Protein 7O7T (pdb70)

Radius of gyration: 27.59 Å; Cα contacts (8 Å, |Δi|>4): 2410; chains: 1; bounding box: 68×56×73 Å

Solvent-accessible surface area: 25695 Å² total; per-residue (Å²): 180,22,108,6,68,64,44,74,77,1,84,108,33,18,89,96,30,53,59,45,22,55,5,18,0,16,60,36,92,13,86,86,12,108,2,65,0,116,14,107,4,93,107,104,26,43,0,22,0,75,1,88,61,60,29,55,0,46,0,26,19,112,0,10,1,21,0,5,20,47,57,0,30,0,24,2,0,0,0,68,69,14,20,12,58,82,44,22,0,2,7,0,47,34,42,105,144,68,19,0,31,79,1,83,1,13,28,2,0,0,12,22,0,9,28,122,88,14,50,91,70,9,23,0,1,0,0,2,0,68,87,2,82,1,0,58,4,2,8,22,43,8,62,0,25,8,4,8,0,0,0,49,3,47,37,122,45,1,31,118,0,88,0,65,0,13,55,0,6,2,4,58,6,42,15,5,4,7,54,23,1,13,3,0,38,0,0,28,21,155,58,8,78,68,79,0,37,1,31,0,33,54,0,19,0,1,59,3,23,3,9,12,9,2,0,0,0,37,0,2,18,0,25,0,34,44,0,0,1,52,25,4,21,0,0,0,0,0,25,11,4,35,108,2,57,0,52,17,0,10,2,21,2,51,97,92,74,23,0,1,0,0,3,0,0,1,59,17,1,52,0,13,44,0,1,0,38,0,2,31,2,38,48,16,27,0,0,0,0,3,1,0,0,15,73,156,20,66,98,83,71,16,38,21,0,59,84,4,19,0,17,41,0,0,3,0,19,6,17,45,2,4,0,0,3,20,36,69,105,71,12,60,23,26,2,43,107,9,56,0,46,9,0,0,5,0,5,107,68,34,78,126,4,12,49,61,94,52,92,13,98,24,8,80,19,92,44,1,41,5,0,81,78,7,58,31,89,22,107,98,21,42,50,87,15,85,57,34,26,83,82,26,145,98,51,14,70,7,6,57,88,76,25,15,101,119,23,56,25,41,103,0,58,47,35,2,46,54,142,92,3,6,4,125,53,43,82,62,117,116,79,92,74,68,56,98,75,41,58,92,54,116,2,136,40,30,78,26,22,0,20,71,15,6,81,115,9,130,24,0,7,10,0,17,3,74,65,45,21,86,4,44,0,49,129,75,0,69,0,104,36,22,0,1,0,32,2,126,104,49,65,49,0,14,0,60,0,83,61,44,26,1,0,10,0,29,63,22,2,7,0,32,1,73,6,0,86,0,11,3,79,74,9,23,100,130,137,27,1,0,0,0,1,5,20,54,168,28,0,9,51,13,0,45,2,27,0,26,58,1,41,0,14,64,0,68,60,37,20,108,1,28,0,0,46,0,28,36,13,6,2,0,40,31,0,66,1,44,84,5,75,0,33,50,1,19,0,1,1,1,46,16,52,65,79,74,70,50,111,2,6,10,6,2,1,55,0,46,1,22,21,2,60,1,46,66,1,104,47,32,0,0,39,4,71,10,11,44,138,44,52,7,6,6,2,1,39,4,36,0,39,94,5,52,0,44,54,0,4,80,60,159,33,16,0,0,50,3,23,7,9,34,101,6,52,1,33,55,4,26,0,42,80,9,11,8,0,42,11,81,29,30,92,60,56,20,108,19,59,0,28,88,4,62,0,93,97,16,100,68,23,81,46,82,46,98,80,54,64,65,58,107,46,70,102,98

CATH classification: 2.160.20.10

Sequence (716 aa):
MGLVENIKQFNDAVSSVKPGDEIVLANGSWNDVELVLKGKGLPDKPITLKAQTPGKVIITGQSNLAFSGEYIVISGLVFKDGATPTGEVISFRTSNEDVANHSRVTNTVIDNFSTDLRQMSDLWVAMYGKHNRLDHNSLVNKRNRGVTVAVRMNSEASRKNHHIIEYNYFGPRQILGANGGETLRIGTSHFSREYSNTTAQYNYFDRTNGEHEIISNKSSGNSLIKNVFFETQGTLTMRHGHFTKVEGNYFLGNRKPNTGGIRIINESQTVSNNYMYGLTGKRLRGALVIMNGVPNSPPNRYDPVIDSAMNNNIVIDSDHIELGAGADAERSAAPSTSEFKGNIILGKSNLEPFTLYDDMSGINFEGNYLNDEASTPIKTGFASTPYSVTTNQYGLKSPDKALLDEIGFGEVKLPVTKEEVGADFYPKNEALVAFQSGKTIHVKAGTDTLTSALATSQGGDVLVLENGADYLLTKFAEVHHPVTIMAKAGKKPVIRSQKPNFINIENGGALEVENLWFDGAESPDYKGNTIIGTSGYSMNINYNLSVRNVKVTDLDVNGYFYFFKANAGTFADSIEIIDSEFSNITGAILQLNREVDDLGVYSVENLVISGNTFTNVKEEVVTVYRGGTDESTFGPMVSVTNNTLTNVGKGSGASMYFHGVQKLNISETKWDNSAPLELFLTNGGPITVIDNVEMKNTDKIRANNDEYESSNVTYD

Secondary structure (DSSP, 8-state):
-EEE-SHHHHHHHHHS--TT-EEEEPSEEEES-EEEEEEE--SSS-EEEEESSTTSEEEEES-EEEEEEESEEEES-EEEEE--SSSEEEESBSSSS-BEES-EEES-EEE----SSTT-B-EEEEE-SSS-EEES-EEE---SBS-SEEE--SSGGGSS---EEES-EE--B---SSS---SEEES-GGGTTSB---EEES-EEESB-SSSEEEEEESBS-EEES-EEES-SEEEEEEE-S--EEES-EEE-TT-TTEEEEEE-SBS-EEES-EEES----GGGSSEEEE-B-TT--TTS-PPPBS-EEES-EEES---EEEEET-SSSS-B--BSEEEES-EEE-SS-SS-EEE-S--TTEEEESEEEETT---S-SSSEEEE----EE-TTS-EE--HHHHHHHT------SS-GGGSS-TTS------PPTT-S-EEEE-SEESHHHHHHHT--TT-EEEEPTT-EEEESS-EEE-SEEEEE--SSSPPEEEESSSEEEEE-TT-EEEEES-EEE-TT--S-TT-EEEE--SS--SS-EEEEEES-EEEEE-SSS--EEEEEPTT--EEEEEEES-EEEEESS-SEEE----SSTT--SEEEEEEES-EEEEESS-SEEEE--SS-SSS---EEEEEEEEEEEES-----SEEEES-SEEEEEEEEEES-PPEEEEPPSS--EEEEEEEEEET-PPPB-S-S-SEEEEEE--

Foldseek 3Di:
DAEDAAQVSQCVVQVDDEFADEYEYEFDEHEQEEAEHEDEYDPVGAYEYEYPAQVRYEYAAQYAHEYFYERYEYEREEHEHYAHPDQERYEQADDPPTGYANYEYALYEYEANEDQFQADEGEHYEHFAAAYEYFQAEYYDHLHFAEPYEQEDPDPRGAPRQYEYAQAEAEAADARLFPGQAHYEYYDLVAQATHHQYEYEHYEAYNSAHWQANYAYRHENYEDAQYEAALYAHEPEPQGYEHYEAENYEYHNVLHPNFAYYADFAEQYEHALYEYENGEHEQNRHNAHYAQFAVVDDSNGTHAYENYEHAHYEHEQGAAHEAHRPPDPGSPHGHACYEYALYEHAHDVHQARYDYPDDPPRYHAAHYEYEPSHDYPPPDNYDYDHRDWDQDDQRDTDDDPVSCVVRVSPDPHRSHDPCRHHNVPDDPDDPAADAQPDEEAEFEADECSLLVVQVPDDANYEYEYDAQGEHEYADENEFQAEYEYEYPPDHAYEYEYQELERYEYEAHGEYHYERHEYEYPNYDQDAQREHYEYDQDAHSHAYEYHYYAYEYEDQPSDAAYEHYAYEANYAHAEYEHYQYEYEAHRHEHYHFYYDDDPLQRWHYAEYEYYNYEAENYQAANDEGEGDDQPPSIAFRAYAAAQYEYYAAHNVVGANYEYYRHQHYHHENYEYALYEAAEYEDHPDQRAYEYEHYEDENYDDYHYDDPNYHYYNYHYD

Nearest PDB structures (foldseek):
  7o7t-assembly1_A  TM=1.001E+00  e=0.000E+00  Paraglaciecola sp. T6c
  7o77-assembly1_A  TM=9.952E-01  e=0.000E+00  Paraglaciecola sp. T6c
  8bwk-assembly2_B  TM=9.615E-01  e=1.662E-65  uncultured bacterium
  8bwk-assembly3_C  TM=9.682E-01  e=1.041E-63  uncultured bacterium
  7dmk-assembly1_A  TM=9.064E-01  e=3.421E-52  Bacteroides clarus

B-factor: mean 54.65, std 10.64, range [30.0, 95.13]

Structure (mmCIF, N/CA/C/O backbone):
data_7O7T
#
_entry.id   7O7T
#
_cell.length_a   78.232
_cell.length_b   78.232
_cell.length_c   266.799
_cell.angle_alpha   90.000
_cell.angle_beta   90.000
_cell.angle_gamma   120.000
#
_symmetry.space_group_name_H-M   'P 31 2 1'
#
loop_
_entity.id
_entity.type
_entity.pdbx_description
1 polymer 'Poly(Beta-D-mannuronate) lyase'
2 non-polymer '4-deoxy-L-erythro-hex-5-ulosuronic acid'
3 non-polymer GLYCEROL
4 non-polymer 1,2-ETHANEDIOL
5 water water
#
loop_
_atom_site.group_PDB
_atom_site.id
_atom_site.type_symbol
_atom_site.label_atom_id
_atom_site.label_alt_id
_atom_site.label_comp_id
_atom_site.label_asym_id
_atom_site.label_entity_id
_atom_site.label_seq_id
_atom_site.pdbx_PDB_ins_code
_atom_site.Cartn_x
_atom_site.Cartn_y
_atom_site.Cartn_z
_atom_site.occupancy
_atom_site.B_iso_or_equiv
_atom_site.auth_seq_id
_atom_site.auth_comp_id
_atom_site.auth_asym_id
_atom_site.auth_atom_id
_atom_site.pdbx_PDB_model_num
ATOM 1 N N . MET A 1 1 ? -16.561 -47.741 32.424 1.00 75.47 37 MET A N 1
ATOM 2 C CA . MET A 1 1 ? -17.890 -47.841 33.012 1.00 76.97 37 MET A CA 1
ATOM 3 C C . MET A 1 1 ? -18.991 -47.587 31.989 1.00 80.61 37 MET A C 1
ATOM 4 O O . MET A 1 1 ? -19.974 -48.326 31.947 1.00 85.08 37 MET A O 1
ATOM 9 N N . GLY A 1 2 ? -18.838 -46.551 31.165 1.00 76.38 38 GLY A N 1
ATOM 10 C CA . GLY A 1 2 ? -19.866 -46.172 30.199 1.00 70.99 38 GLY A CA 1
ATOM 11 C C . GLY A 1 2 ? -19.222 -45.953 28.837 1.00 74.82 38 GLY A C 1
ATOM 12 O O . GLY A 1 2 ? -18.532 -44.949 28.621 1.00 72.71 38 GLY A O 1
ATOM 13 N N . LEU A 1 3 ? -19.452 -46.888 27.920 1.00 73.73 39 LEU A N 1
ATOM 14 C CA . LEU A 1 3 ? -18.957 -46.784 26.555 1.00 72.01 39 LEU A CA 1
ATOM 15 C C . LEU A 1 3 ? -19.990 -46.066 25.695 1.00 75.65 39 LEU A C 1
ATOM 16 O O . LEU A 1 3 ? -21.184 -46.372 25.769 1.00 76.97 39 LEU A O 1
ATOM 21 N N . VAL A 1 4 ? -19.532 -45.104 24.892 1.00 72.24 40 VAL A N 1
ATOM 22 C CA . VAL A 1 4 ? -20.421 -44.272 24.088 1.00 72.54 40 VAL A CA 1
ATOM 23 C C . VAL A 1 4 ? -19.909 -44.220 22.652 1.00 69.63 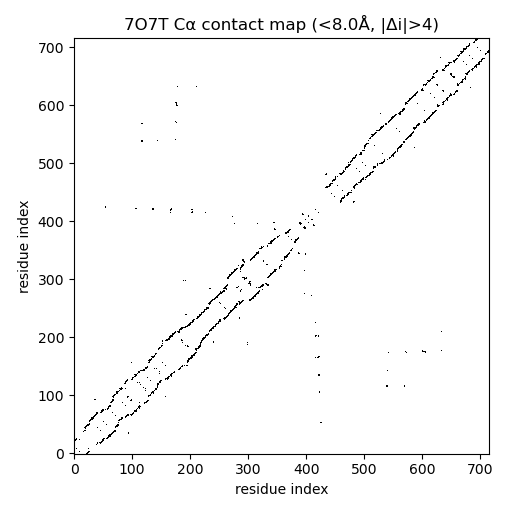40 VAL A C 1
ATOM 24 O O . VAL A 1 4 ? -18.701 -44.282 22.397 1.00 69.31 40 VAL A O 1
ATOM 28 N N . GLU A 1 5 ? -20.862 -44.163 21.740 1.00 71.86 41 GLU A N 1
ATOM 29 C CA . GLU A 1 5 ? -20.593 -44.187 20.331 1.00 68.03 41 GLU A CA 1
ATOM 30 C C . GLU A 1 5 ? -21.229 -43.079 19.559 1.00 65.66 41 GLU A C 1
ATOM 31 O O . GLU A 1 5 ? -21.137 -43.059 18.374 1.00 72.23 41 GLU A O 1
ATOM 33 N N . ASN A 1 6 ? -21.922 -42.193 20.228 1.00 69.39 42 ASN A N 1
ATOM 34 C CA . ASN A 1 6 ? -22.463 -41.035 19.577 1.00 71.28 42 ASN A CA 1
ATOM 35 C C . ASN A 1 6 ? -22.576 -39.880 20.550 1.00 69.18 42 ASN A C 1
ATOM 36 O O . ASN A 1 6 ? -22.535 -40.083 21.730 1.00 68.43 42 ASN A O 1
ATOM 41 N N . ILE A 1 7 ? -22.725 -38.679 20.040 1.00 67.01 43 ILE A N 1
ATOM 42 C CA . ILE A 1 7 ? -22.812 -37.537 20.902 1.00 65.79 43 ILE A CA 1
ATOM 43 C C . ILE A 1 7 ? -23.951 -37.651 21.864 1.00 69.30 43 ILE A C 1
ATOM 44 O O . ILE A 1 7 ? -23.792 -37.302 23.010 1.00 66.97 43 ILE A O 1
ATOM 46 N N . LYS A 1 8 ? -25.085 -38.152 21.404 1.00 70.54 44 LYS A N 1
ATOM 47 C CA . LYS A 1 8 ? -26.227 -38.286 22.306 1.00 70.00 44 LYS A CA 1
ATOM 48 C C . LYS A 1 8 ? -25.875 -39.133 23.525 1.00 65.06 44 LYS A C 1
ATOM 49 O O . LYS A 1 8 ? -26.177 -38.761 24.663 1.00 68.11 44 LYS A O 1
ATOM 51 N N . GLN A 1 9 ? -25.221 -40.273 23.305 1.00 66.47 45 GLN A N 1
ATOM 52 C CA . GLN A 1 9 ? -24.853 -41.137 24.420 1.00 66.02 45 GLN A CA 1
ATOM 53 C C . GLN A 1 9 ? -23.843 -40.454 25.329 1.00 69.49 45 GLN A C 1
ATOM 54 O O . GLN A 1 9 ? -23.935 -40.550 26.563 1.00 68.88 45 GLN A O 1
ATOM 60 N N . PHE A 1 10 ? -22.864 -39.764 24.735 1.00 69.06 46 PHE A N 1
ATOM 61 C CA . PHE A 1 10 ? -21.886 -39.033 25.529 1.00 65.57 46 PHE A CA 1
ATOM 62 C C . PHE A 1 10 ? -22.570 -38.073 26.491 1.00 62.74 46 PHE A C 1
ATOM 63 O O . PHE A 1 10 ? -22.297 -38.082 27.697 1.00 65.91 46 PHE A O 1
ATOM 71 N N . ASN A 1 11 ? -23.476 -37.238 25.977 1.00 62.66 47 ASN A N 1
ATOM 72 C CA . ASN A 1 11 ? -24.098 -36.236 26.836 1.00 63.95 47 ASN A CA 1
ATOM 73 C C . ASN A 1 11 ? -24.939 -36.871 27.938 1.00 67.75 47 ASN A C 1
ATOM 74 O O . ASN A 1 11 ? -25.031 -36.314 29.038 1.00 69.19 47 ASN A O 1
ATOM 79 N N . ASP A 1 12 ? -25.537 -38.037 27.680 1.00 70.23 48 ASP A N 1
ATOM 80 C CA . ASP A 1 12 ? -26.281 -38.730 28.733 1.00 71.75 48 ASP A CA 1
ATOM 81 C C . ASP A 1 12 ? -25.348 -39.209 29.843 1.00 68.72 48 ASP A C 1
ATOM 82 O O . ASP A 1 12 ? -25.612 -38.985 31.028 1.00 69.04 48 ASP A O 1
ATOM 87 N N . ALA A 1 13 ? -24.241 -39.858 29.479 1.00 69.58 49 ALA A N 1
ATOM 88 C CA . ALA A 1 13 ? -23.354 -40.421 30.492 1.00 65.54 49 ALA A CA 1
ATOM 89 C C . ALA A 1 13 ? -22.713 -39.343 31.362 1.00 68.42 49 ALA A C 1
ATOM 90 O O . ALA A 1 13 ? -22.478 -39.575 32.555 1.00 66.65 49 ALA A O 1
ATOM 92 N N . VAL A 1 14 ? -22.422 -38.165 30.797 1.00 67.62 50 VAL A N 1
ATOM 93 C CA . VAL A 1 14 ? -21.775 -37.107 31.576 1.00 69.48 50 VAL A CA 1
ATOM 94 C C . VAL A 1 14 ? -22.780 -36.218 32.296 1.00 68.19 50 VAL A C 1
ATOM 95 O O . VAL A 1 14 ? -22.370 -35.345 33.079 1.00 63.67 50 VAL A O 1
ATOM 99 N N . SER A 1 15 ? -24.081 -36.412 32.063 1.00 67.37 51 SER A N 1
ATOM 100 C CA . SER A 1 15 ? -25.088 -35.625 32.770 1.00 69.13 51 SER A CA 1
ATOM 101 C C . SER A 1 15 ? -24.969 -35.803 34.278 1.00 68.53 51 SER A C 1
ATOM 102 O O . SER A 1 15 ? -25.215 -34.865 35.045 1.00 68.51 51 SER A O 1
ATOM 105 N N . SER A 1 16 ? -24.612 -37.003 34.725 1.00 68.02 52 SER A N 1
ATOM 106 C CA . SER A 1 16 ? -24.327 -37.233 36.133 1.00 69.45 52 SER A CA 1
ATOM 107 C C . SER A 1 16 ? -23.122 -38.150 36.227 1.00 68.65 52 SER A C 1
ATOM 108 O O . SER A 1 16 ? -23.097 -39.218 35.606 1.00 68.06 52 SER A O 1
ATOM 111 N N . VAL A 1 17 ? -22.120 -37.713 36.983 1.00 68.24 53 VAL A N 1
ATOM 112 C CA . VAL A 1 17 ? -20.871 -38.441 37.131 1.00 65.48 53 VAL A CA 1
ATOM 113 C C . VAL A 1 17 ? -20.489 -38.397 38.596 1.00 67.94 53 VAL A C 1
ATOM 114 O O . VAL A 1 17 ? -20.828 -37.455 39.319 1.00 67.14 53 VAL A O 1
ATOM 118 N N . LYS A 1 18 ? -19.776 -39.422 39.025 1.00 65.81 54 LYS A N 1
ATOM 119 C CA . LYS A 1 18 ? -19.311 -39.572 40.392 1.00 66.62 54 LYS A CA 1
ATOM 120 C C . LYS A 1 18 ? -17.854 -39.981 40.346 1.00 64.25 54 LYS A C 1
ATOM 121 O O . LYS A 1 18 ? -17.373 -40.479 39.318 1.00 63.14 54 LYS A O 1
ATOM 123 N N . PRO A 1 19 ? -17.110 -39.761 41.432 1.00 60.24 55 PRO A N 1
ATOM 124 C CA . PRO A 1 19 ? -15.706 -40.186 41.478 1.00 61.31 55 PRO A CA 1
ATOM 125 C C . PRO A 1 19 ? -15.528 -41.620 40.997 1.00 63.82 55 PRO A C 1
ATOM 126 O O . PRO A 1 19 ? -16.315 -42.508 41.325 1.00 67.06 55 PRO A O 1
ATOM 130 N N . GLY A 1 20 ? -14.491 -41.840 40.195 1.00 63.59 56 GLY A N 1
ATOM 131 C CA . GLY A 1 20 ? -14.125 -43.164 39.755 1.00 62.32 56 GLY A CA 1
ATOM 132 C C . GLY A 1 20 ? -14.722 -43.613 38.432 1.00 61.32 56 GLY A C 1
ATOM 133 O O . GLY A 1 20 ? -14.134 -44.473 37.767 1.00 63.49 56 GLY A O 1
ATOM 134 N N . ASP A 1 21 ? -15.867 -43.079 38.025 1.00 61.23 57 ASP A N 1
ATOM 135 C CA . ASP A 1 21 ? -16.462 -43.648 36.829 1.00 66.11 57 ASP A CA 1
ATOM 136 C C . ASP A 1 21 ? -15.827 -43.020 35.593 1.00 70.32 57 ASP A C 1
ATOM 137 O O . ASP A 1 21 ? -15.292 -41.903 35.627 1.00 67.05 57 ASP A O 1
ATOM 142 N N . GLU A 1 22 ? -15.810 -43.791 34.518 1.00 66.47 58 GLU A N 1
ATOM 143 C CA . GLU A 1 22 ? -15.114 -43.399 33.315 1.00 65.84 58 GLU A CA 1
ATOM 144 C C . GLU A 1 22 ? -16.078 -43.428 32.145 1.00 70.42 58 GLU A C 1
ATOM 145 O O . GLU A 1 22 ? -17.054 -44.184 32.128 1.00 70.26 58 GLU A O 1
ATOM 151 N N . ILE A 1 23 ? -15.825 -42.569 31.177 1.00 64.49 59 ILE A N 1
ATOM 152 C CA . ILE A 1 23 ? -16.605 -42.475 29.983 1.00 66.04 59 ILE A CA 1
ATOM 153 C C . ILE A 1 23 ? -15.687 -42.813 28.867 1.00 67.06 59 ILE A C 1
ATOM 154 O O . ILE A 1 23 ? -14.700 -42.170 28.690 1.00 68.09 59 ILE A O 1
ATOM 159 N N . VAL A 1 24 ? -16.014 -43.814 28.090 1.00 67.27 60 VAL A N 1
ATOM 160 C CA . VAL A 1 24 ? -15.152 -44.222 27.027 1.00 65.70 60 VAL A CA 1
ATOM 161 C C . VAL A 1 24 ? -15.756 -43.929 25.699 1.00 69.42 60 VAL A C 1
ATOM 162 O O . VAL A 1 24 ? -16.879 -44.248 25.452 1.00 69.42 60 VAL A O 1
ATOM 166 N N . LEU A 1 25 ? -14.995 -43.303 24.837 1.00 67.45 61 LEU A N 1
ATOM 167 C CA . LEU A 1 25 ? -15.467 -42.988 23.529 1.00 65.17 61 LEU A CA 1
ATOM 168 C C . LEU A 1 25 ? -15.079 -44.152 22.720 1.00 67.20 61 LEU A C 1
ATOM 169 O O . LEU A 1 25 ? -13.952 -44.549 22.735 1.00 66.27 61 LEU A O 1
ATOM 174 N N . ALA A 1 26 ? -16.019 -44.694 21.987 1.00 66.43 62 ALA A N 1
ATOM 175 C CA . ALA A 1 26 ? -15.726 -45.826 21.179 1.00 68.50 62 ALA A CA 1
ATOM 176 C C . ALA A 1 26 ? -14.908 -45.407 20.020 1.00 66.47 62 ALA A C 1
ATOM 177 O O . ALA A 1 26 ? -15.092 -44.344 19.509 1.00 64.75 62 ALA A O 1
ATOM 179 N N . ASN A 1 27 ? -14.132 -46.324 19.457 1.00 62.58 63 ASN A N 1
ATOM 180 C CA . ASN A 1 27 ? -13.279 -46.067 18.308 1.00 70.03 63 ASN A CA 1
ATOM 181 C C . ASN A 1 27 ? -14.109 -45.635 17.106 1.00 66.73 63 ASN A C 1
ATOM 182 O O . ASN A 1 27 ? -15.281 -45.996 16.967 1.00 68.76 63 ASN A O 1
ATOM 187 N N . GLY A 1 28 ? -13.494 -44.828 16.247 1.00 63.88 64 GLY A N 1
ATOM 188 C CA . GLY A 1 28 ? -14.129 -44.308 15.059 1.00 66.07 64 GLY A CA 1
ATOM 189 C C . GLY A 1 28 ? -13.951 -42.812 14.949 1.00 66.35 64 GLY A C 1
ATOM 190 O O . GLY A 1 28 ? -13.153 -42.197 15.668 1.00 64.06 64 GLY A O 1
ATOM 191 N N . SER A 1 29 ? -14.700 -42.223 14.019 1.00 63.79 65 SER A N 1
ATOM 192 C CA . SER A 1 29 ? -14.678 -40.790 13.770 1.00 61.72 65 SER A CA 1
ATOM 193 C C . SER A 1 29 ? -15.754 -40.104 14.591 1.00 62.89 65 SER A C 1
ATOM 194 O O . SER A 1 29 ? -16.919 -40.521 14.581 1.00 64.10 65 SER A O 1
ATOM 197 N N . TRP A 1 30 ? -15.361 -39.044 15.285 1.00 60.26 66 TRP A N 1
ATOM 198 C CA . TRP A 1 30 ? -16.275 -38.195 16.038 1.00 59.31 66 TRP A CA 1
ATOM 199 C C . TRP A 1 30 ? -16.212 -36.832 15.365 1.00 58.49 66 TRP A C 1
ATOM 200 O O . TRP A 1 30 ? -15.288 -36.053 15.618 1.00 58.26 66 TRP A O 1
ATOM 211 N N . ASN A 1 31 ? -17.171 -36.563 14.487 1.00 58.20 67 ASN A N 1
ATOM 212 C CA . ASN A 1 31 ? -17.161 -35.376 13.648 1.00 56.51 67 ASN A CA 1
ATOM 213 C C . ASN A 1 31 ? -18.083 -34.321 14.239 1.00 58.25 67 ASN A C 1
ATOM 214 O O . ASN A 1 31 ? -19.192 -34.635 14.680 1.00 61.00 67 ASN A O 1
ATOM 219 N N . ASP A 1 32 ? -17.607 -33.070 14.266 1.00 54.99 68 ASP A N 1
ATOM 220 C CA . ASP A 1 32 ? -18.422 -31.913 14.652 1.00 54.98 68 ASP A CA 1
ATOM 221 C C . ASP A 1 32 ? -19.043 -32.076 16.041 1.00 56.68 68 ASP A C 1
ATOM 222 O O . ASP A 1 32 ? -20.249 -31.893 16.220 1.00 59.20 68 ASP A O 1
ATOM 227 N N . VAL A 1 33 ? -18.219 -32.412 17.036 1.00 54.25 69 VAL A N 1
ATOM 228 C CA . VAL A 1 33 ? -18.706 -32.657 18.398 1.00 53.80 69 VAL A CA 1
ATOM 229 C C . VAL A 1 33 ? -18.115 -31.631 19.359 1.00 55.19 69 VAL A C 1
ATOM 230 O O . VAL A 1 33 ? -16.902 -31.402 19.366 1.00 50.78 69 VAL A O 1
ATOM 234 N N . GLU A 1 34 ? -18.969 -31.024 20.177 1.00 53.71 70 GLU A N 1
ATOM 235 C CA . GLU A 1 34 ? -18.516 -30.133 21.247 1.00 54.23 70 GLU A CA 1
ATOM 236 C C . GLU A 1 34 ? -18.644 -30.875 22.575 1.00 54.58 70 GLU A C 1
ATOM 237 O O . GLU A 1 34 ? -19.724 -30.926 23.167 1.00 57.79 70 GLU A O 1
ATOM 243 N N . LEU A 1 35 ? -17.535 -31.461 23.038 1.00 53.56 71 LEU A N 1
ATOM 244 C CA . LEU A 1 35 ? -17.531 -32.296 24.237 1.00 53.41 71 LEU A CA 1
ATOM 245 C C . LEU A 1 35 ? -17.388 -31.438 25.489 1.00 56.35 71 LEU A C 1
ATOM 246 O O . LEU A 1 35 ? -16.411 -30.685 25.641 1.00 52.64 71 LEU A O 1
ATOM 251 N N . VAL A 1 36 ? -18.348 -31.581 26.402 1.00 53.95 72 VAL A N 1
ATOM 252 C CA . VAL A 1 36 ? -18.400 -30.824 27.646 1.00 51.02 72 VAL A CA 1
ATOM 253 C C . VAL A 1 36 ? -18.515 -31.802 28.801 1.00 58.37 72 VAL A C 1
ATOM 254 O O . VAL A 1 36 ? -19.400 -32.666 28.801 1.00 59.71 72 VAL A O 1
ATOM 258 N N . LEU A 1 37 ? -17.642 -31.657 29.795 1.00 54.77 73 LEU A N 1
ATOM 259 C CA . LEU A 1 37 ? -17.638 -32.556 30.939 1.00 53.44 73 LEU A CA 1
ATOM 260 C C . LEU A 1 37 ? -17.458 -31.741 32.212 1.00 58.48 73 LEU A C 1
ATOM 261 O O . LEU A 1 37 ? -16.489 -30.989 32.339 1.00 53.63 73 LEU A O 1
ATOM 266 N N . LYS A 1 38 ? -18.386 -31.890 33.150 1.00 55.40 74 LYS A N 1
ATOM 267 C CA . LYS A 1 38 ? -18.274 -31.279 34.464 1.00 54.49 74 LYS A CA 1
ATOM 268 C C . LYS A 1 38 ? -18.443 -32.362 35.508 1.00 59.10 74 LYS A C 1
ATOM 269 O O . LYS A 1 38 ? -19.319 -33.222 35.375 1.00 58.30 74 LYS A O 1
ATOM 275 N N . GLY A 1 39 ? -17.605 -32.325 36.536 1.00 58.14 75 GLY A N 1
ATOM 276 C CA . GLY A 1 39 ? -17.736 -33.270 37.629 1.00 59.76 75 GLY A CA 1
ATOM 277 C C . GLY A 1 39 ? -16.685 -33.010 38.682 1.00 60.28 75 GLY A C 1
ATOM 278 O O . GLY A 1 39 ? -15.750 -32.224 38.486 1.00 59.49 75 GLY A O 1
ATOM 279 N N . LYS A 1 40 ? -16.850 -33.696 39.810 1.00 60.10 76 LYS A N 1
ATOM 280 C CA . LYS A 1 40 ? -15.923 -33.625 40.939 1.00 58.03 76 LYS A CA 1
ATOM 281 C C . LYS A 1 40 ? -15.487 -35.047 41.296 1.00 60.66 76 LYS A C 1
ATOM 282 O O . LYS A 1 40 ? -16.251 -35.805 41.903 1.00 59.11 76 LYS A O 1
ATOM 286 N N . GLY A 1 41 ? -14.270 -35.412 40.892 1.00 57.85 77 GLY A N 1
ATOM 287 C CA . GLY A 1 41 ? -13.657 -36.667 41.272 1.00 56.27 77 GLY A CA 1
ATOM 288 C C . GLY A 1 41 ? -12.923 -36.542 42.592 1.00 59.63 77 GLY A C 1
ATOM 289 O O . GLY A 1 41 ? -13.129 -35.603 43.364 1.00 58.77 77 GLY A O 1
ATOM 290 N N . LEU A 1 42 ? -12.031 -37.492 42.836 1.00 57.64 78 LEU A N 1
ATOM 291 C CA . LEU A 1 42 ? -11.287 -37.580 44.080 1.00 60.72 78 LEU A CA 1
ATOM 292 C C . LEU A 1 42 ? -9.846 -37.928 43.756 1.00 60.71 78 LEU A C 1
ATOM 293 O O . LEU A 1 42 ? -9.565 -38.505 42.700 1.00 58.37 78 LEU A O 1
ATOM 298 N N . PRO A 1 43 ? -8.912 -37.601 44.657 1.00 61.08 79 PRO A N 1
ATOM 299 C CA . PRO A 1 43 ? -7.505 -37.997 44.447 1.00 61.55 79 PRO A CA 1
ATOM 300 C C . PRO A 1 43 ? -7.314 -39.459 44.055 1.00 66.12 79 PRO A C 1
ATOM 301 O O . PRO A 1 43 ? -6.571 -39.766 43.113 1.00 67.09 79 PRO A O 1
ATOM 305 N N . ASP A 1 44 ? -7.956 -40.379 44.764 1.00 68.87 80 ASP A N 1
ATOM 306 C CA . ASP A 1 44 ? -7.848 -41.788 44.411 1.00 70.59 80 ASP A CA 1
ATOM 307 C C . ASP A 1 44 ? -8.849 -42.206 43.337 1.00 67.97 80 ASP A C 1
ATOM 308 O O . ASP A 1 44 ? -8.674 -43.266 42.724 1.00 70.99 80 ASP A O 1
ATOM 310 N N . LYS A 1 45 ? -9.873 -41.388 43.077 1.00 64.86 81 LYS A N 1
ATOM 311 C CA . LYS A 1 45 ? -11.016 -41.769 42.245 1.00 66.08 81 LYS A CA 1
ATOM 312 C C . LYS A 1 45 ? -11.349 -40.639 41.278 1.00 63.47 81 LYS A C 1
ATOM 313 O O . LYS A 1 45 ? -12.330 -39.902 41.467 1.00 61.11 81 LYS A O 1
ATOM 315 N N . PRO A 1 46 ? -10.566 -40.480 40.220 1.00 63.37 82 PRO A N 1
ATOM 316 C CA . PRO A 1 46 ? -10.839 -39.416 39.251 1.00 62.30 82 PRO A CA 1
ATOM 317 C C . PRO A 1 46 ? -12.035 -39.755 38.372 1.00 62.29 82 PRO A C 1
ATOM 318 O O . PRO A 1 46 ? -12.533 -40.881 38.347 1.00 61.66 82 PRO A O 1
ATOM 322 N N . ILE A 1 47 ? -12.482 -38.742 37.637 1.00 60.68 83 ILE A N 1
ATOM 323 C CA . ILE A 1 47 ? -13.448 -38.898 36.557 1.00 58.96 83 ILE A CA 1
ATOM 324 C C . ILE A 1 47 ? -12.670 -38.845 35.248 1.00 60.95 83 ILE A C 1
ATOM 325 O O . ILE A 1 47 ? -11.980 -37.855 34.975 1.00 55.82 83 ILE A O 1
ATOM 330 N N . THR A 1 48 ? -12.767 -39.906 34.442 1.00 58.70 84 THR A N 1
ATOM 331 C CA . THR A 1 48 ? -11.902 -40.102 33.286 1.00 59.32 84 THR A CA 1
ATOM 332 C C . THR A 1 48 ? -12.701 -40.107 31.993 1.00 61.76 84 THR A C 1
ATOM 333 O O . THR A 1 48 ? -13.664 -40.867 31.851 1.00 63.94 84 THR A O 1
ATOM 337 N N . LEU A 1 49 ? -12.289 -39.271 31.050 1.00 57.38 85 LEU A N 1
ATOM 338 C CA . LEU A 1 49 ? -12.729 -39.355 29.666 1.00 56.65 85 LEU A CA 1
ATOM 339 C C . LEU A 1 49 ? -11.563 -39.911 28.866 1.00 57.64 85 LEU A C 1
ATOM 340 O O . LEU A 1 49 ? -10.486 -39.305 28.829 1.00 53.86 85 LEU A O 1
ATOM 345 N N . LYS A 1 50 ? -11.763 -41.075 28.254 1.00 56.45 86 LYS A N 1
ATOM 346 C CA . LYS A 1 50 ? -10.668 -41.781 27.614 1.00 56.69 86 LYS A CA 1
ATOM 347 C C . LYS A 1 50 ? -11.147 -42.370 26.295 1.00 61.55 86 LYS A C 1
ATOM 348 O O . LYS A 1 50 ? -12.346 -42.534 26.056 1.00 63.70 86 LYS A O 1
ATOM 354 N N . ALA A 1 51 ? -10.189 -42.663 25.431 1.00 58.17 87 ALA A N 1
ATOM 355 C CA . ALA A 1 51 ? -10.482 -43.343 24.182 1.00 64.98 87 ALA A CA 1
ATOM 356 C C . ALA A 1 51 ? -10.582 -44.840 24.429 1.00 67.40 87 ALA A C 1
ATOM 357 O O . ALA A 1 51 ? -9.974 -45.378 25.358 1.00 64.27 87 ALA A O 1
ATOM 359 N N . GLN A 1 52 ? -11.373 -45.511 23.592 1.00 67.80 88 GLN A N 1
ATOM 360 C CA . GLN A 1 52 ? -11.429 -46.965 23.657 1.00 70.08 88 GLN A CA 1
ATOM 361 C C . GLN A 1 52 ? -10.066 -47.567 23.340 1.00 68.46 88 GLN A C 1
ATOM 362 O O . GLN A 1 52 ? -9.523 -48.357 24.119 1.00 71.90 88 GLN A O 1
ATOM 368 N N . THR A 1 53 ? -9.499 -47.200 22.198 1.00 70.91 89 THR A N 1
ATOM 369 C CA . THR A 1 53 ? -8.126 -47.558 21.844 1.00 69.97 89 THR A CA 1
ATOM 370 C C . THR A 1 53 ? -7.381 -46.277 21.509 1.00 67.95 89 THR A C 1
ATOM 371 O O . THR A 1 53 ? -7.682 -45.647 20.474 1.00 65.06 89 THR A O 1
ATOM 375 N N . PRO A 1 54 ? -6.440 -45.847 22.347 1.00 69.37 90 PRO A N 1
ATOM 376 C CA . PRO A 1 54 ? -5.610 -44.687 21.998 1.00 66.47 90 PRO A CA 1
ATOM 377 C C . PRO A 1 54 ? -5.095 -44.766 20.572 1.00 64.42 90 PRO A C 1
ATOM 378 O O . PRO A 1 54 ? -4.464 -45.754 20.185 1.00 64.37 90 PRO A O 1
ATOM 382 N N . GLY A 1 55 ? -5.394 -43.740 19.774 1.00 64.16 91 GLY A N 1
ATOM 383 C CA . GLY A 1 55 ? -5.049 -43.712 18.371 1.00 62.63 91 GLY A CA 1
ATOM 384 C C . GLY A 1 55 ? -6.186 -44.060 17.437 1.00 61.95 91 GLY A C 1
ATOM 385 O O . GLY A 1 55 ? -6.044 -43.875 16.225 1.00 64.88 91 GLY A O 1
ATOM 386 N N . LYS A 1 56 ? -7.312 -44.537 17.967 1.00 65.63 92 LYS A N 1
ATOM 387 C CA . LYS A 1 56 ? -8.436 -44.966 17.153 1.00 65.09 92 LYS A CA 1
ATOM 388 C C . LYS A 1 56 ? -9.704 -44.164 17.411 1.00 65.29 92 LYS A C 1
ATOM 389 O O . LYS A 1 56 ? -10.724 -44.426 16.761 1.00 63.16 92 LYS A O 1
ATOM 392 N N . VAL A 1 57 ? -9.681 -43.207 18.337 1.00 59.52 93 VAL A N 1
ATOM 393 C CA . VAL A 1 57 ? -10.776 -42.255 18.508 1.00 59.48 93 VAL A CA 1
ATOM 394 C C . VAL A 1 57 ? -10.329 -40.935 17.885 1.00 61.64 93 VAL A C 1
ATOM 395 O O . VAL A 1 57 ? -9.476 -40.229 18.440 1.00 59.40 93 VAL A O 1
ATOM 399 N N . ILE A 1 58 ? -10.882 -40.615 16.711 1.00 58.31 94 ILE A N 1
ATOM 400 C CA . ILE A 1 58 ? -10.482 -39.459 15.915 1.00 55.74 94 ILE A CA 1
ATOM 401 C C . ILE A 1 58 ? -11.583 -38.409 15.995 1.00 56.81 94 ILE A C 1
ATOM 402 O O . ILE A 1 58 ? -12.637 -38.547 15.365 1.00 56.59 94 ILE A O 1
ATOM 407 N N . ILE A 1 59 ? -11.334 -37.356 16.766 1.00 55.07 95 ILE A N 1
ATOM 408 C CA . ILE A 1 59 ? -12.214 -36.197 16.826 1.00 50.39 95 ILE A CA 1
ATOM 409 C C . ILE A 1 59 ? -11.821 -35.238 15.706 1.00 52.78 95 ILE A C 1
ATOM 410 O O . ILE A 1 59 ? -10.643 -34.886 15.564 1.00 49.48 95 ILE A O 1
ATOM 415 N N . THR A 1 60 ? -12.795 -34.823 14.900 1.00 50.63 96 THR A N 1
ATOM 416 C CA . THR A 1 60 ? -12.489 -34.121 13.661 1.00 51.66 96 THR A CA 1
ATOM 417 C C . THR A 1 60 ? -13.624 -33.145 13.347 1.00 50.34 96 THR A C 1
ATOM 418 O O . THR A 1 60 ? -14.616 -33.057 14.075 1.00 47.73 96 THR A O 1
ATOM 422 N N . GLY A 1 61 ? -13.470 -32.391 12.258 1.00 54.13 97 GLY A N 1
ATOM 423 C CA . GLY A 1 61 ? -14.478 -31.377 11.967 1.00 51.75 97 GLY A CA 1
ATOM 424 C C . GLY A 1 61 ? -14.476 -30.242 12.980 1.00 54.40 97 GLY A C 1
ATOM 425 O O . GLY A 1 61 ? -13.456 -29.920 13.595 1.00 54.07 97 GLY A O 1
ATOM 426 N N . GLN A 1 62 ? -15.647 -29.625 13.159 1.00 55.24 98 GLN A N 1
ATOM 427 C CA . GLN A 1 62 ? -15.810 -28.485 14.063 1.00 53.60 98 GLN A CA 1
ATOM 428 C C . GLN A 1 62 ? -16.044 -28.992 15.483 1.00 53.44 98 GLN A C 1
ATOM 429 O O . GLN A 1 62 ? -17.174 -29.074 15.975 1.00 52.50 98 GLN A O 1
ATOM 435 N N . SER A 1 63 ? -14.945 -29.312 16.164 1.00 47.82 99 SER A N 1
ATOM 436 C CA . SER A 1 63 ? -15.025 -29.993 17.444 1.00 50.26 99 SER A CA 1
ATOM 437 C C . SER A 1 63 ? -14.126 -29.321 18.478 1.00 50.85 99 SER A C 1
ATOM 438 O O . SER A 1 63 ? -13.187 -28.592 18.142 1.00 48.87 99 SER A O 1
ATOM 441 N N . ASN A 1 64 ? -14.418 -29.592 19.746 1.00 47.92 100 ASN A N 1
ATOM 442 C CA . ASN A 1 64 ? -13.596 -29.102 20.844 1.00 49.56 100 ASN A CA 1
ATOM 443 C C . ASN A 1 64 ? -13.930 -29.914 22.084 1.00 51.29 100 ASN A C 1
ATOM 444 O O . ASN A 1 64 ? -14.785 -30.807 22.062 1.00 54.04 100 ASN A O 1
ATOM 449 N N . LEU A 1 65 ? -13.251 -29.581 23.171 1.00 48.07 101 LEU A N 1
ATOM 450 C CA . LEU A 1 65 ? -13.424 -30.249 24.446 1.00 50.52 101 LEU A CA 1
ATOM 451 C C . LEU A 1 65 ? -13.193 -29.223 25.542 1.00 52.29 101 LEU A C 1
ATOM 452 O O . LEU A 1 65 ? -12.168 -28.530 25.542 1.00 45.80 101 LEU A O 1
ATOM 457 N N . ALA A 1 66 ? -14.159 -29.126 26.457 1.00 48.69 102 ALA A N 1
ATOM 458 C CA . ALA A 1 66 ? -14.136 -28.186 27.563 1.00 46.13 102 ALA A CA 1
ATOM 459 C C . ALA A 1 66 ? -14.519 -28.949 28.819 1.00 51.72 102 ALA A C 1
ATOM 460 O O . ALA A 1 66 ? -15.465 -29.746 28.792 1.00 51.05 102 ALA A O 1
ATOM 462 N N . PHE A 1 67 ? -13.784 -28.735 29.912 1.00 49.52 103 PHE A N 1
ATOM 463 C CA . PHE A 1 67 ? -14.116 -29.453 31.133 1.00 47.42 103 PHE A CA 1
ATOM 464 C C . PHE A 1 67 ? -13.807 -28.603 32.355 1.00 52.56 103 PHE A C 1
ATOM 465 O O . PHE A 1 67 ? -12.902 -27.760 32.336 1.00 46.97 103 PHE A O 1
ATOM 473 N N . SER A 1 68 ? -14.570 -28.851 33.426 1.00 53.13 104 SER A N 1
ATOM 474 C CA . SER A 1 68 ? -14.458 -28.101 34.666 1.00 49.63 104 SER A CA 1
ATOM 475 C C . SER A 1 68 ? -14.854 -28.988 35.842 1.00 55.94 104 SER A C 1
ATOM 476 O O . SER A 1 68 ? -15.489 -30.032 35.678 1.00 54.28 104 SER A O 1
ATOM 479 N N . GLY A 1 69 ? -14.463 -28.554 37.038 1.00 55.28 105 GLY A N 1
ATOM 480 C CA . GLY A 1 69 ? -14.662 -29.332 38.249 1.00 54.23 105 GLY A CA 1
ATOM 481 C C . GLY A 1 69 ? -13.348 -29.740 38.887 1.00 56.78 105 GLY A C 1
ATOM 482 O O . GLY A 1 69 ? -12.441 -28.908 39.009 1.00 51.55 105 GLY A O 1
ATOM 483 N N . GLU A 1 70 ? -13.215 -31.009 39.288 1.00 51.79 106 GLU A N 1
ATOM 484 C CA . GLU A 1 70 ? -12.049 -31.456 40.035 1.00 49.17 106 GLU A CA 1
ATOM 485 C C . GLU A 1 70 ? -11.666 -32.869 39.629 1.00 52.52 106 GLU A C 1
ATOM 486 O O . GLU A 1 70 ? -12.519 -33.681 39.267 1.00 56.42 106 GLU A O 1
ATOM 492 N N . TYR A 1 71 ? -10.365 -33.144 39.695 1.00 50.99 107 TYR A N 1
ATOM 493 C CA . TYR A 1 71 ? -9.797 -34.475 39.468 1.00 49.97 107 TYR A CA 1
ATOM 494 C C . TYR A 1 71 ? -10.388 -35.150 38.236 1.00 56.25 107 TYR A C 1
ATOM 495 O O . TYR A 1 71 ? -10.801 -36.312 38.263 1.00 57.57 107 TYR A O 1
ATOM 504 N N . ILE A 1 72 ? -10.404 -34.411 37.132 1.00 54.56 108 ILE A N 1
ATOM 505 C CA . ILE A 1 72 ? -10.766 -34.968 35.838 1.00 52.62 108 ILE A CA 1
ATOM 506 C C . ILE A 1 72 ? -9.503 -35.424 35.126 1.00 55.27 108 ILE A C 1
ATOM 507 O O . ILE A 1 72 ? -8.455 -34.771 35.197 1.00 53.84 108 ILE A O 1
ATOM 512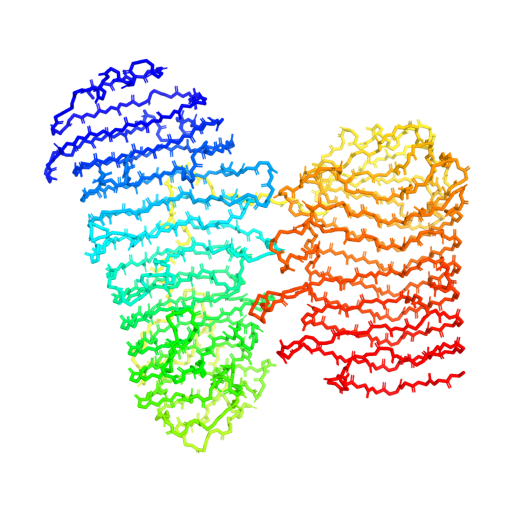 N N . VAL A 1 73 ? -9.586 -36.565 34.460 1.00 51.62 109 VAL A N 1
ATOM 513 C CA . VAL A 1 73 ? -8.501 -37.063 33.631 1.00 55.15 109 VAL A CA 1
ATOM 514 C C . VAL A 1 73 ? -9.014 -37.220 32.209 1.00 55.40 109 VAL A C 1
ATOM 515 O O . VAL A 1 73 ? -10.124 -37.723 31.991 1.00 56.11 109 VAL A O 1
ATOM 519 N N . ILE A 1 74 ? -8.210 -36.779 31.244 1.00 50.44 110 ILE A N 1
ATOM 520 C CA . ILE A 1 74 ? -8.517 -36.929 29.826 1.00 49.16 110 ILE A CA 1
ATOM 521 C C . ILE A 1 74 ? -7.318 -37.558 29.138 1.00 50.15 110 ILE A C 1
ATOM 522 O O . ILE A 1 74 ? -6.209 -37.013 29.202 1.00 50.70 110 ILE A O 1
ATOM 527 N N . SER A 1 75 ? -7.532 -38.705 28.489 1.00 51.09 111 SER A N 1
ATOM 528 C CA . SER A 1 75 ? -6.423 -39.493 27.964 1.00 50.47 111 SER A CA 1
ATOM 529 C C . SER A 1 75 ? -6.800 -40.172 26.654 1.00 56.04 111 SER A C 1
ATOM 530 O O . SER A 1 75 ? -7.973 -40.446 26.390 1.00 54.75 111 SER A O 1
ATOM 533 N N . GLY A 1 76 ? -5.780 -40.423 25.831 1.00 52.70 112 GLY A N 1
ATOM 534 C CA . GLY A 1 76 ? -5.897 -41.241 24.644 1.00 56.22 112 GLY A CA 1
ATOM 535 C C . GLY A 1 76 ? -6.636 -40.641 23.465 1.00 57.51 112 GLY A C 1
ATOM 536 O O . GLY A 1 76 ? -6.820 -41.343 22.471 1.00 61.05 112 GLY A O 1
ATOM 537 N N . LEU A 1 77 ? -7.046 -39.374 23.519 1.00 57.58 113 LEU A N 1
ATOM 538 C CA . LEU A 1 77 ? -7.824 -38.796 22.431 1.00 55.00 113 LEU A CA 1
ATOM 539 C C . LEU A 1 77 ? -6.927 -38.285 21.306 1.00 55.11 113 LEU A C 1
ATOM 540 O O . LEU A 1 77 ? -5.751 -37.967 21.504 1.00 53.82 113 LEU A O 1
ATOM 545 N N . VAL A 1 78 ? -7.508 -38.191 20.110 1.00 54.11 114 VAL A N 1
ATOM 546 C CA . VAL A 1 78 ? -6.876 -37.543 18.964 1.00 53.20 114 VAL A CA 1
ATOM 547 C C . VAL A 1 78 ? -7.845 -36.510 18.399 1.00 56.19 114 VAL A C 1
ATOM 548 O O . VAL A 1 78 ? -9.009 -36.831 18.126 1.00 53.95 114 VAL A O 1
ATOM 552 N N . PHE A 1 79 ? -7.368 -35.267 18.237 1.00 50.98 115 PHE A N 1
ATOM 553 C CA . PHE A 1 79 ? -8.071 -34.234 17.477 1.00 50.92 115 PHE A CA 1
ATOM 554 C C . PHE A 1 79 ? -7.281 -34.034 16.188 1.00 51.79 115 PHE A C 1
ATOM 555 O O . PHE A 1 79 ? -6.132 -33.585 16.226 1.00 53.41 115 PHE A O 1
ATOM 563 N N . LYS A 1 80 ? -7.877 -34.375 15.049 1.00 51.05 116 LYS A N 1
ATOM 564 C CA . LYS A 1 80 ? -7.138 -34.369 13.790 1.00 50.82 116 LYS A CA 1
ATOM 565 C C . LYS A 1 80 ? -7.985 -33.764 12.687 1.00 52.04 116 LYS A C 1
ATOM 566 O O . LYS A 1 80 ? -9.163 -34.110 12.555 1.00 53.02 116 LYS A O 1
ATOM 572 N N . ASP A 1 81 ? -7.385 -32.851 11.915 1.00 52.06 117 ASP A N 1
ATOM 573 C CA . ASP A 1 81 ? -7.979 -32.280 10.700 1.00 51.35 117 ASP A CA 1
ATOM 574 C C . ASP A 1 81 ? -9.366 -31.688 10.979 1.00 52.42 117 ASP A C 1
ATOM 575 O O . ASP A 1 81 ? -10.395 -32.166 10.497 1.00 52.84 117 ASP A O 1
ATOM 580 N N . GLY A 1 82 ? -9.360 -30.621 11.753 1.00 48.69 118 GLY A N 1
ATOM 581 C CA . GLY A 1 82 ? -10.577 -29.920 12.092 1.00 51.07 118 GLY A CA 1
ATOM 582 C C . GLY A 1 82 ? -10.262 -28.499 12.499 1.00 50.03 118 GLY A C 1
ATOM 583 O O . GLY A 1 82 ? -9.198 -27.970 12.175 1.00 48.87 118 GLY A O 1
ATOM 584 N N . ALA A 1 83 ? -11.201 -27.883 13.221 1.00 47.81 119 ALA A N 1
ATOM 585 C CA . ALA A 1 83 ? -10.976 -26.565 13.807 1.00 48.63 119 ALA A CA 1
ATOM 586 C C . ALA A 1 83 ? -12.011 -26.346 14.898 1.00 49.56 119 ALA A C 1
ATOM 587 O O . ALA A 1 83 ? -13.175 -26.719 14.728 1.00 50.45 119 ALA A O 1
ATOM 589 N N . THR A 1 84 ? -11.590 -25.770 16.029 1.00 44.92 120 THR A N 1
ATOM 590 C CA . THR A 1 84 ? -12.560 -25.519 17.084 1.00 43.31 120 THR A CA 1
ATOM 591 C C . THR A 1 84 ? -13.515 -24.398 16.671 1.00 44.96 120 THR A C 1
ATOM 592 O O . THR A 1 84 ? -13.095 -23.418 16.048 1.00 44.46 120 THR A O 1
ATOM 596 N N . PRO A 1 85 ? -14.809 -24.527 16.978 1.00 45.32 121 PRO A N 1
ATOM 597 C CA . PRO A 1 85 ? -15.732 -23.387 16.818 1.00 40.86 121 PRO A CA 1
ATOM 598 C C . PRO A 1 85 ? -15.579 -22.299 17.872 1.00 44.89 121 PRO A C 1
ATOM 599 O O . PRO A 1 85 ? -16.091 -21.190 17.666 1.00 47.08 121 PRO A O 1
ATOM 603 N N . THR A 1 86 ? -14.964 -22.592 19.026 1.00 42.38 122 THR A N 1
ATOM 604 C CA . THR A 1 86 ? -14.702 -21.559 20.018 1.00 46.72 122 THR A CA 1
ATOM 605 C C . THR A 1 86 ? -13.289 -21.022 19.810 1.00 44.88 122 THR A C 1
ATOM 606 O O . THR A 1 86 ? -12.783 -21.060 18.685 1.00 44.14 122 THR A O 1
ATOM 610 N N . GLY A 1 87 ? -12.654 -20.498 20.867 1.00 45.63 123 GLY A N 1
ATOM 611 C CA . GLY A 1 87 ? -11.296 -19.994 20.771 1.00 42.53 123 GLY A CA 1
ATOM 612 C C . GLY A 1 87 ? -10.238 -21.003 21.156 1.00 44.83 123 GLY A C 1
ATOM 613 O O . GLY A 1 87 ? -9.042 -20.693 21.108 1.00 44.01 123 GLY A O 1
ATOM 614 N N . GLU A 1 88 ? -10.643 -22.218 21.513 1.00 40.79 124 GLU A N 1
ATOM 615 C CA . GLU A 1 88 ? -9.772 -23.157 22.189 1.00 41.62 124 GLU A CA 1
ATOM 616 C C . GLU A 1 88 ? -10.173 -24.559 21.765 1.00 44.60 124 GLU A C 1
ATOM 617 O O . GLU A 1 88 ? -11.366 -24.865 21.667 1.00 43.19 124 GLU A O 1
ATOM 623 N N . VAL A 1 89 ? -9.178 -25.402 21.502 1.00 41.56 125 VAL A N 1
ATOM 624 C CA . VAL A 1 89 ? -9.455 -26.793 21.156 1.00 43.86 125 VAL A CA 1
ATOM 625 C C . VAL A 1 89 ? -9.691 -27.625 22.418 1.00 47.87 125 VAL A C 1
ATOM 626 O O . VAL A 1 89 ? -10.746 -28.249 22.578 1.00 47.02 125 VAL A O 1
ATOM 630 N N . ILE A 1 90 ? -8.718 -27.658 23.326 1.00 44.36 126 ILE A N 1
ATOM 631 C CA . ILE A 1 90 ? -8.881 -28.295 24.639 1.00 46.58 126 ILE A CA 1
ATOM 632 C C . ILE A 1 90 ? -8.811 -27.217 25.707 1.00 45.07 126 ILE A C 1
ATOM 633 O O . ILE A 1 90 ? -7.798 -26.508 25.822 1.00 45.76 126 ILE A O 1
ATOM 638 N N . SER A 1 91 ? -9.870 -27.109 26.504 1.00 45.25 127 SER A N 1
ATOM 639 C CA . SER A 1 91 ? -10.017 -26.031 27.467 1.00 44.03 127 SER A CA 1
ATOM 640 C C . SER A 1 91 ? -10.220 -26.592 28.871 1.00 47.97 127 SER A C 1
ATOM 641 O O . SER A 1 91 ? -11.097 -27.436 29.088 1.00 47.94 127 SER A O 1
ATOM 644 N N . PHE A 1 92 ? -9.412 -26.116 29.824 1.00 42.90 128 PHE A N 1
ATOM 645 C CA . PHE A 1 92 ? -9.553 -26.499 31.224 1.00 43.93 128 PHE A CA 1
ATOM 646 C C . PHE A 1 92 ? -10.612 -25.658 31.926 1.00 43.82 128 PHE A C 1
ATOM 647 O O . PHE A 1 92 ? -10.506 -25.401 33.129 1.00 47.78 128 PHE A O 1
ATOM 655 N N . ARG A 1 93 ? -11.615 -25.195 31.192 1.00 45.25 129 ARG A N 1
ATOM 656 C CA . ARG A 1 93 ? -12.753 -24.522 31.796 1.00 44.28 129 ARG A CA 1
ATOM 657 C C . ARG A 1 93 ? -13.977 -24.806 30.934 1.00 49.53 129 ARG A C 1
ATOM 658 O O . ARG A 1 93 ? -13.856 -25.239 29.784 1.00 46.37 129 ARG A O 1
ATOM 666 N N . THR A 1 94 ? -15.165 -24.576 31.506 1.00 47.81 130 THR A N 1
ATOM 667 C CA . THR A 1 94 ? -16.406 -24.640 30.742 1.00 48.20 130 THR A CA 1
ATOM 668 C C . THR A 1 94 ? -17.144 -23.314 30.700 1.00 49.93 130 THR A C 1
ATOM 669 O O . THR A 1 94 ? -18.135 -23.197 29.974 1.00 56.21 130 THR A O 1
ATOM 673 N N . SER A 1 95 ? -16.699 -22.320 31.455 1.00 48.03 131 SER A N 1
ATOM 674 C CA . SER A 1 95 ? -17.259 -20.979 31.390 1.00 49.68 131 SER A CA 1
ATOM 675 C C . SER A 1 95 ? -16.266 -20.052 32.066 1.00 48.30 131 SER A C 1
ATOM 676 O O . SER A 1 95 ? -15.259 -20.501 32.613 1.00 50.01 131 SER A O 1
ATOM 679 N N . ASN A 1 96 ? -16.556 -18.748 32.034 1.00 50.60 132 ASN A N 1
ATOM 680 C CA . ASN A 1 96 ? -15.651 -17.791 32.657 1.00 51.26 132 ASN A CA 1
ATOM 681 C C . ASN A 1 96 ? -15.461 -18.104 34.142 1.00 58.27 132 ASN A C 1
ATOM 682 O O . ASN A 1 96 ? -14.376 -17.879 34.683 1.00 55.44 132 ASN A O 1
ATOM 687 N N . GLU A 1 97 ? -16.482 -18.660 34.808 1.00 55.54 133 GLU A N 1
ATOM 688 C CA . GLU A 1 97 ? -16.417 -18.912 36.250 1.00 58.17 133 GLU A CA 1
ATOM 689 C C . GLU A 1 97 ? -16.128 -20.362 36.617 1.00 54.19 133 GLU A C 1
ATOM 690 O O . GLU A 1 97 ? -15.775 -20.632 37.767 1.00 59.47 133 GLU A O 1
ATOM 696 N N . ASP A 1 98 ? -16.286 -21.297 35.702 1.00 51.45 134 ASP A N 1
ATOM 697 C CA . ASP A 1 98 ? -16.192 -22.715 36.022 1.00 51.76 134 ASP A CA 1
ATOM 698 C C . ASP A 1 98 ? -14.933 -23.266 35.374 1.00 50.21 134 ASP A C 1
ATOM 699 O O . ASP A 1 98 ? -14.883 -23.442 34.150 1.00 50.72 134 ASP A O 1
ATOM 704 N N . VAL A 1 99 ? -13.927 -23.548 36.195 1.00 45.47 135 VAL A N 1
ATOM 705 C CA . VAL A 1 99 ? -12.626 -23.998 35.720 1.00 45.74 135 VAL A CA 1
ATOM 706 C C . VAL A 1 99 ? -12.364 -25.395 36.260 1.00 48.57 135 VAL A C 1
ATOM 707 O O . VAL A 1 99 ? -12.997 -25.847 37.218 1.00 48.69 135 VAL A O 1
ATOM 711 N N . ALA A 1 100 ? -11.393 -26.069 35.656 1.00 43.08 136 ALA A N 1
ATOM 712 C CA . ALA A 1 100 ? -10.908 -27.342 36.176 1.00 47.65 136 ALA A CA 1
ATOM 713 C C . ALA A 1 100 ? -9.716 -27.131 37.109 1.00 52.41 136 ALA A C 1
ATOM 714 O O . ALA A 1 100 ? -8.801 -26.361 36.789 1.00 49.98 136 ALA A O 1
ATOM 716 N N . ASN A 1 101 ? -9.739 -27.813 38.264 1.00 50.81 137 ASN A N 1
ATOM 717 C CA . ASN A 1 101 ? -8.608 -27.916 39.175 1.00 49.29 137 ASN A CA 1
ATOM 718 C C . ASN A 1 101 ? -8.198 -29.376 39.308 1.00 51.13 137 ASN A C 1
ATOM 719 O O . ASN A 1 101 ? -8.966 -30.291 38.984 1.00 49.07 137 ASN A O 1
ATOM 724 N N . HIS A 1 102 ? -6.955 -29.579 39.748 1.00 48.27 138 HIS A N 1
ATOM 725 C CA . HIS A 1 102 ? -6.408 -30.911 39.976 1.00 49.21 138 HIS A CA 1
ATOM 726 C C . HIS A 1 102 ? -6.753 -31.874 38.852 1.00 48.86 138 HIS A C 1
ATOM 727 O O . HIS A 1 102 ? -7.023 -33.053 39.095 1.00 51.40 138 HIS A O 1
ATOM 734 N N . SER A 1 103 ? -6.748 -31.389 37.617 1.00 51.29 139 SER A N 1
ATOM 735 C CA . SER A 1 103 ? -7.132 -32.201 36.480 1.00 48.71 139 SER A CA 1
ATOM 736 C C . SER A 1 103 ? -5.942 -32.383 35.552 1.00 48.77 139 SER A C 1
ATOM 737 O O . SER A 1 103 ? -4.906 -31.726 35.697 1.00 46.63 139 SER A O 1
ATOM 740 N N . ARG A 1 104 ? -6.101 -33.295 34.592 1.00 46.20 140 ARG A N 1
ATOM 741 C CA . ARG A 1 104 ? -4.970 -33.787 33.820 1.00 47.32 140 ARG A CA 1
ATOM 742 C C . ARG A 1 104 ? -5.387 -34.123 32.394 1.00 51.14 140 ARG A C 1
ATOM 743 O O . ARG A 1 104 ? -6.415 -34.773 32.179 1.00 49.63 140 ARG A O 1
ATOM 751 N N . VAL A 1 105 ? -4.578 -33.696 31.427 1.00 48.90 141 VAL A N 1
ATOM 752 C CA . VAL A 1 105 ? -4.745 -34.082 30.029 1.00 43.57 141 VAL A CA 1
ATOM 753 C C . VAL A 1 105 ? -3.453 -34.765 29.613 1.00 48.56 141 VAL A C 1
ATOM 754 O O . VAL A 1 105 ? -2.370 -34.168 29.703 1.00 46.35 141 VAL A O 1
ATOM 758 N N . THR A 1 106 ? -3.557 -36.023 29.191 1.00 49.63 142 THR A N 1
ATOM 759 C CA . THR A 1 106 ? -2.373 -36.821 28.938 1.00 48.91 142 THR A CA 1
ATOM 760 C C . THR A 1 106 ? -2.592 -37.746 27.745 1.00 51.54 142 THR A C 1
ATOM 761 O O . THR A 1 106 ? -3.723 -38.098 27.408 1.00 52.61 142 THR A O 1
ATOM 765 N N . ASN A 1 107 ? -1.482 -38.115 27.100 1.00 51.02 143 ASN A N 1
ATOM 766 C CA . ASN A 1 107 ? -1.451 -39.091 26.002 1.00 55.63 143 ASN A CA 1
ATOM 767 C C . ASN A 1 107 ? -2.442 -38.747 24.892 1.00 58.79 143 ASN A C 1
ATOM 768 O O . ASN A 1 107 ? -3.110 -39.618 24.327 1.00 57.56 143 ASN A O 1
ATOM 773 N N . THR A 1 108 ? -2.510 -37.468 24.549 1.00 52.39 144 THR A N 1
ATOM 774 C CA . THR A 1 108 ? -3.510 -36.965 23.627 1.00 52.07 144 THR A CA 1
ATOM 775 C C . THR A 1 108 ? -2.804 -36.217 22.503 1.00 49.83 144 THR A C 1
ATOM 776 O O . THR A 1 108 ? -1.709 -35.677 22.687 1.00 49.98 144 THR A O 1
ATOM 780 N N . VAL A 1 109 ? -3.411 -36.241 21.323 1.00 50.03 145 VAL A N 1
ATOM 781 C CA . VAL A 1 109 ? -2.832 -35.672 20.112 1.00 49.52 145 VAL A CA 1
ATOM 782 C C . VAL A 1 109 ? -3.751 -34.572 19.599 1.00 50.86 145 VAL A C 1
ATOM 783 O O . VAL A 1 109 ? -4.973 -34.745 19.548 1.00 48.54 145 VAL A O 1
ATOM 787 N N . ILE A 1 110 ? -3.169 -33.443 19.214 1.00 48.70 146 ILE A N 1
ATOM 788 C CA . ILE A 1 110 ? -3.848 -32.500 18.340 1.00 48.82 146 ILE A CA 1
ATOM 789 C C . ILE A 1 110 ? -2.993 -32.381 17.102 1.00 48.85 146 ILE A C 1
ATOM 790 O O . ILE A 1 110 ? -1.817 -32.000 17.189 1.00 47.71 146 ILE A O 1
ATOM 795 N N . ASP A 1 111 ? -3.574 -32.720 15.954 1.00 48.23 147 ASP A N 1
ATOM 796 C CA . ASP A 1 111 ? -2.838 -32.797 14.700 1.00 46.08 147 ASP A CA 1
ATOM 797 C C . ASP A 1 111 ? -3.624 -32.016 13.662 1.00 51.97 147 ASP A C 1
ATOM 798 O O . ASP A 1 111 ? -4.695 -32.454 13.228 1.00 52.05 147 ASP A O 1
ATOM 803 N N . ASN A 1 112 ? -3.084 -30.868 13.268 1.00 49.62 148 ASN A N 1
ATOM 804 C CA . ASN A 1 112 ? -3.680 -30.014 12.250 1.00 51.80 148 ASN A CA 1
ATOM 805 C C . ASN A 1 112 ? -5.127 -29.684 12.597 1.00 50.89 148 ASN A C 1
ATOM 806 O O . ASN A 1 112 ? -6.069 -29.962 11.854 1.00 49.28 148 ASN A O 1
ATOM 811 N N . PHE A 1 113 ? -5.303 -29.075 13.753 1.00 54.77 149 PHE A N 1
ATOM 812 C CA . PHE A 1 113 ? -6.638 -28.611 14.080 1.00 50.36 149 PHE A CA 1
ATOM 813 C C . PHE A 1 113 ? -6.640 -27.100 13.817 1.00 51.10 149 PHE A C 1
ATOM 814 O O . PHE A 1 113 ? -6.842 -26.247 14.690 1.00 50.33 149 PHE A O 1
ATOM 822 N N . SER A 1 114 ? -6.273 -26.798 12.562 1.00 46.56 150 SER A N 1
ATOM 823 C CA . SER A 1 114 ? -5.992 -25.449 12.082 1.00 45.99 150 SER A CA 1
ATOM 824 C C . SER A 1 114 ? -7.172 -24.935 11.269 1.00 48.95 150 SER A C 1
ATOM 825 O O . SER A 1 114 ? -7.792 -25.690 10.511 1.00 47.81 150 SER A O 1
ATOM 828 N N . THR A 1 115 ? -7.486 -23.653 11.427 1.00 46.14 151 THR A N 1
ATOM 829 C CA . THR A 1 115 ? -8.465 -23.038 10.542 1.00 46.76 151 THR A CA 1
ATOM 830 C C . THR A 1 115 ? -7.911 -22.995 9.115 1.00 47.62 151 THR A C 1
ATOM 831 O O . THR A 1 115 ? -6.701 -22.879 8.898 1.00 44.11 151 THR A O 1
ATOM 835 N N . ASP A 1 116 ? -8.809 -23.117 8.131 1.00 46.59 152 ASP A N 1
ATOM 836 C CA . ASP A 1 116 ? -8.409 -22.905 6.740 1.00 47.50 152 ASP A CA 1
ATOM 837 C C . ASP A 1 116 ? -7.818 -21.519 6.518 1.00 46.48 152 ASP A C 1
ATOM 838 O O . ASP A 1 116 ? -6.933 -21.359 5.677 1.00 45.21 152 ASP A O 1
ATOM 843 N N . LEU A 1 117 ? -8.322 -20.506 7.226 1.00 46.59 153 LEU A N 1
ATOM 844 C CA . LEU A 1 117 ? -7.775 -19.153 7.165 1.00 46.86 153 LEU A CA 1
ATOM 845 C C . LEU A 1 117 ? -6.531 -19.057 8.030 1.00 43.98 153 LEU A C 1
ATOM 846 O O . LEU A 1 117 ? -6.623 -19.136 9.265 1.00 46.53 153 LEU A O 1
ATOM 851 N N . ARG A 1 118 ? -5.377 -18.812 7.410 1.00 46.80 154 ARG A N 1
ATOM 852 C CA . ARG A 1 118 ? -4.147 -18.852 8.197 1.00 46.50 154 ARG A CA 1
ATOM 853 C C . ARG A 1 118 ? -4.057 -17.703 9.203 1.00 46.13 154 ARG A C 1
ATOM 854 O O . ARG A 1 118 ? -3.383 -17.850 10.226 1.00 45.81 154 ARG A O 1
ATOM 862 N N . GLN A 1 119 ? -4.773 -16.596 8.977 1.00 45.72 155 GLN A N 1
ATOM 863 C CA . GLN A 1 119 ? -4.696 -15.434 9.852 1.00 46.59 155 GLN A CA 1
ATOM 864 C C . GLN A 1 119 ? -5.549 -15.546 11.112 1.00 46.57 155 GLN A C 1
ATOM 865 O O . GLN A 1 119 ? -5.395 -14.709 12.004 1.00 45.80 155 GLN A O 1
ATOM 871 N N . MET A 1 120 ? -6.451 -16.525 11.207 1.00 45.96 156 MET A N 1
ATOM 872 C CA . MET A 1 120 ? -7.288 -16.650 12.391 1.00 44.26 156 MET A CA 1
ATOM 873 C C . MET A 1 120 ? -6.484 -17.304 13.507 1.00 42.25 156 MET A C 1
ATOM 874 O O . MET A 1 120 ? -5.794 -18.300 13.276 1.00 43.31 156 MET A O 1
ATOM 879 N N . SER A 1 121 ? -6.550 -16.730 14.707 1.00 41.46 157 SER A N 1
ATOM 880 C CA . SER A 1 121 ? -5.838 -17.256 15.868 1.00 42.51 157 SER A CA 1
ATOM 881 C C . SER A 1 121 ? -6.779 -18.061 16.753 1.00 44.31 157 SER A C 1
ATOM 882 O O . SER A 1 121 ? -7.926 -17.661 16.975 1.00 43.11 157 SER A O 1
ATOM 885 N N . ASP A 1 122 ? -6.289 -19.196 17.254 1.00 43.17 158 ASP A N 1
ATOM 886 C CA . ASP A 1 122 ? -6.911 -19.875 18.384 1.00 45.44 158 ASP A CA 1
ATOM 887 C C . ASP A 1 122 ? -5.824 -20.461 19.276 1.00 46.84 158 ASP A C 1
ATOM 888 O O . ASP A 1 122 ? -4.637 -20.455 18.930 1.00 46.19 158 ASP A O 1
ATOM 893 N N . LEU A 1 123 ? -6.237 -20.960 20.446 1.00 42.67 159 LEU A N 1
ATOM 894 C CA . LEU A 1 123 ? -5.361 -21.700 21.337 1.00 41.27 159 LEU A CA 1
ATOM 895 C C . LEU A 1 123 ? -5.668 -23.182 21.226 1.00 42.48 159 LEU A C 1
ATOM 896 O O . LEU A 1 123 ? -6.835 -23.577 21.251 1.00 42.79 159 LEU A O 1
ATOM 901 N N . TRP A 1 124 ? -4.624 -24.009 21.153 1.00 40.92 160 TRP A N 1
ATOM 902 C CA . TRP A 1 124 ? -4.877 -25.448 21.097 1.00 39.57 160 TRP A CA 1
ATOM 903 C C . TRP A 1 124 ? -5.143 -26.039 22.483 1.00 44.10 160 TRP A C 1
ATOM 904 O O . TRP A 1 124 ? -6.117 -26.776 22.668 1.00 44.33 160 TRP A O 1
ATOM 915 N N . VAL A 1 125 ? -4.317 -25.722 23.477 1.00 42.00 161 VAL A N 1
ATOM 916 C CA . VAL A 1 125 ? -4.614 -26.094 24.862 1.00 39.86 161 VAL A CA 1
ATOM 917 C C . VAL A 1 125 ? -4.624 -24.835 25.709 1.00 42.83 161 VAL A C 1
ATOM 918 O O . VAL A 1 125 ? -3.623 -24.108 25.762 1.00 41.20 161 VAL A O 1
ATOM 922 N N . ALA A 1 126 ? -5.751 -24.574 26.362 1.00 40.04 162 ALA A N 1
ATOM 923 C CA . ALA A 1 126 ? -5.908 -23.425 27.246 1.00 38.81 162 ALA A CA 1
ATOM 924 C C . ALA A 1 126 ? -6.041 -23.933 28.680 1.00 41.32 162 ALA A C 1
ATOM 925 O O . ALA A 1 126 ? -7.052 -24.555 29.033 1.00 40.59 162 ALA A O 1
ATOM 927 N N . MET A 1 127 ? -5.022 -23.679 29.503 1.00 38.02 163 MET A N 1
ATOM 928 C CA . MET A 1 127 ? -5.040 -24.085 30.906 1.00 40.12 163 MET A CA 1
ATOM 929 C C . MET A 1 127 ? -5.586 -22.966 31.777 1.00 44.15 163 MET A C 1
ATOM 930 O O . MET A 1 127 ? -5.156 -21.804 31.672 1.00 42.59 163 MET A O 1
ATOM 935 N N . TYR A 1 128 ? -6.566 -23.320 32.604 1.00 42.89 164 TYR A N 1
ATOM 936 C CA . TYR A 1 128 ? -7.133 -22.464 33.628 1.00 45.58 164 TYR A CA 1
ATOM 937 C C . TYR A 1 128 ? -7.059 -23.190 34.975 1.00 40.23 164 TYR A C 1
ATOM 938 O O . TYR A 1 128 ? -6.545 -24.312 35.087 1.00 43.12 164 TYR A O 1
ATOM 947 N N . GLY A 1 129 ? -7.606 -22.565 35.996 1.00 40.73 165 GLY A N 1
ATOM 948 C CA . GLY A 1 129 ? -7.674 -23.318 37.254 1.00 43.98 165 GLY A CA 1
ATOM 949 C C . GLY A 1 129 ? -6.319 -23.436 37.947 1.00 47.40 165 GLY A C 1
ATOM 950 O O . GLY A 1 129 ? -5.377 -22.671 37.678 1.00 42.75 165 GLY A O 1
ATOM 951 N N . LYS A 1 130 ? -6.232 -24.418 38.858 1.00 45.87 166 LYS A N 1
ATOM 952 C CA . LYS A 1 130 ? -5.058 -24.622 39.691 1.00 45.51 166 LYS A CA 1
ATOM 953 C C . LYS A 1 130 ? -4.673 -26.091 39.716 1.00 44.54 166 LYS A C 1
ATOM 954 O O . LYS A 1 130 ? -5.525 -26.975 39.585 1.00 44.81 166 LYS A O 1
ATOM 960 N N . HIS A 1 131 ? -3.367 -26.336 39.854 1.00 41.98 167 HIS A N 1
ATOM 961 C CA . HIS A 1 131 ? -2.811 -27.686 40.022 1.00 43.26 167 HIS A CA 1
ATOM 962 C C . HIS A 1 131 ? -3.230 -28.627 38.899 1.00 45.26 167 HIS A C 1
ATOM 963 O O . HIS A 1 131 ? -3.599 -29.783 39.129 1.00 48.64 167 HIS A O 1
ATOM 970 N N . ASN A 1 132 ? -3.152 -28.148 37.668 1.00 46.27 168 ASN A N 1
ATOM 971 C CA . ASN A 1 132 ? -3.430 -28.990 36.520 1.00 47.08 168 ASN A CA 1
ATOM 972 C C . ASN A 1 132 ? -2.141 -29.493 35.908 1.00 48.24 168 ASN A C 1
ATOM 973 O O . ASN A 1 132 ? -1.055 -28.918 36.090 1.00 44.68 168 ASN A O 1
ATOM 978 N N . ARG A 1 133 ? -2.278 -30.592 35.186 1.00 41.94 169 ARG A N 1
ATOM 979 C CA . ARG A 1 133 ? -1.148 -31.266 34.581 1.00 47.34 169 ARG A CA 1
ATOM 980 C C . ARG A 1 133 ? -1.421 -31.446 33.093 1.00 47.75 169 ARG A C 1
ATOM 981 O O . ARG A 1 133 ? -2.543 -31.787 32.692 1.00 47.20 169 ARG A O 1
ATOM 989 N N . LEU A 1 134 ? -0.404 -31.174 32.274 1.00 43.40 170 LEU A N 1
ATOM 990 C CA . LEU A 1 134 ? -0.469 -31.355 30.821 1.00 42.41 170 LEU A CA 1
ATOM 991 C C . LEU A 1 134 ? 0.789 -32.115 30.411 1.00 46.08 170 LEU A C 1
ATOM 992 O O . LEU A 1 134 ? 1.889 -31.550 30.357 1.00 43.26 170 LEU A O 1
ATOM 997 N N . ASP A 1 135 ? 0.645 -33.399 30.126 1.00 45.44 171 ASP A N 1
ATOM 998 C CA . ASP A 1 135 ? 1.829 -34.223 30.000 1.00 45.05 171 ASP A CA 1
ATOM 999 C C . ASP A 1 135 ? 1.646 -35.271 28.921 1.00 49.37 171 ASP A C 1
ATOM 1000 O O . ASP A 1 135 ? 0.532 -35.743 28.664 1.00 45.86 171 ASP A O 1
ATOM 1005 N N . HIS A 1 136 ? 2.774 -35.627 28.306 1.00 46.63 172 HIS A N 1
ATOM 1006 C CA . HIS A 1 136 ? 2.865 -36.732 27.352 1.00 50.05 172 HIS A CA 1
ATOM 1007 C C . HIS A 1 136 ? 1.883 -36.579 26.188 1.00 55.78 172 HIS A C 1
ATOM 1008 O O . HIS A 1 136 ? 1.234 -37.540 25.768 1.00 52.67 172 HIS A O 1
ATOM 1015 N N . ASN A 1 137 ? 1.795 -35.362 25.646 1.00 50.92 173 ASN A N 1
ATOM 1016 C CA . ASN A 1 137 ? 0.891 -35.051 24.551 1.00 52.72 173 ASN A CA 1
ATOM 1017 C C . ASN A 1 137 ? 1.683 -34.658 23.309 1.00 50.22 173 ASN A C 1
ATOM 1018 O O . ASN A 1 137 ? 2.828 -34.206 23.392 1.00 51.38 173 ASN A O 1
ATOM 1023 N N . SER A 1 138 ? 1.059 -34.835 22.148 1.00 49.56 174 SER A N 1
ATOM 1024 C CA . SER A 1 138 ? 1.665 -34.507 20.861 1.00 48.27 174 SER A CA 1
ATOM 1025 C C . SER A 1 138 ? 0.838 -33.425 20.185 1.00 49.40 174 SER A C 1
ATOM 1026 O O . SER A 1 138 ? -0.342 -33.638 19.885 1.00 50.62 174 SER A O 1
ATOM 1029 N N . LEU A 1 139 ? 1.458 -32.278 19.926 1.00 47.62 175 LEU A N 1
ATOM 1030 C CA . LEU A 1 139 ? 0.797 -31.164 19.248 1.00 49.35 175 LEU A CA 1
ATOM 1031 C C . LEU A 1 139 ? 1.569 -30.866 17.969 1.00 48.29 175 LEU A C 1
ATOM 1032 O O . LEU A 1 139 ? 2.705 -30.375 18.029 1.00 48.75 175 LEU A O 1
ATOM 1037 N N . VAL A 1 140 ? 0.964 -31.173 16.816 1.00 46.06 176 VAL A N 1
ATOM 1038 C CA . VAL A 1 140 ? 1.661 -31.137 15.530 1.00 46.65 176 VAL A CA 1
ATOM 1039 C C . VAL A 1 140 ? 0.808 -30.468 14.458 1.00 45.00 176 VAL A C 1
ATOM 1040 O O . VAL A 1 140 ? -0.423 -30.560 14.460 1.00 43.93 176 VAL A O 1
ATOM 1044 N N . ASN A 1 141 ? 1.487 -29.807 13.520 1.00 45.42 177 ASN A N 1
ATOM 1045 C CA . ASN A 1 141 ? 0.859 -29.222 12.328 1.00 49.98 177 ASN A CA 1
ATOM 1046 C C . ASN A 1 141 ? -0.153 -28.139 12.690 1.00 47.08 177 ASN A C 1
ATOM 1047 O O . ASN A 1 141 ? -1.284 -28.135 12.207 1.00 44.63 177 ASN A O 1
ATOM 1052 N N . LYS A 1 142 ? 0.252 -27.214 13.551 1.00 42.87 178 LYS A N 1
ATOM 1053 C CA . LYS A 1 142 ? -0.564 -26.021 13.748 1.00 46.44 178 LYS A CA 1
ATOM 1054 C C . LYS A 1 142 ? -0.237 -25.056 12.620 1.00 45.44 178 LYS A C 1
ATOM 1055 O O . LYS A 1 142 ? 0.888 -24.561 12.528 1.00 45.15 178 LYS A O 1
ATOM 1061 N N . ARG A 1 143 ? -1.215 -24.782 11.764 1.00 42.22 179 ARG A N 1
ATOM 1062 C CA . ARG A 1 143 ? -0.959 -23.997 10.569 1.00 47.02 179 ARG A CA 1
ATOM 1063 C C . ARG A 1 143 ? -1.538 -22.591 10.617 1.00 46.41 179 ARG A C 1
ATOM 1064 O O . ARG A 1 143 ? -1.323 -21.828 9.672 1.00 48.78 179 ARG A O 1
ATOM 1072 N N . ASN A 1 144 ? -2.283 -22.236 11.651 1.00 45.29 180 ASN A N 1
ATOM 1073 C CA . ASN A 1 144 ? -2.838 -20.896 11.746 1.00 45.23 180 ASN A CA 1
ATOM 1074 C C . ASN A 1 144 ? -2.081 -20.136 12.833 1.00 46.32 180 ASN A C 1
ATOM 1075 O O . ASN A 1 144 ? -1.113 -20.639 13.405 1.00 49.09 180 ASN A O 1
ATOM 1080 N N . ARG A 1 145 ? -2.537 -18.927 13.136 1.00 44.76 181 ARG A N 1
ATOM 1081 C CA . ARG A 1 145 ? -1.919 -18.137 14.190 1.00 43.10 181 ARG A CA 1
ATOM 1082 C C . ARG A 1 145 ? -2.445 -18.555 15.568 1.00 42.17 181 ARG A C 1
ATOM 1083 O O . ARG A 1 145 ? -3.371 -19.361 15.700 1.00 43.01 181 ARG A O 1
ATOM 1091 N N . GLY A 1 146 ? -1.826 -18.010 16.607 1.00 42.21 182 GLY A N 1
ATOM 1092 C CA . GLY A 1 146 ? -2.209 -18.299 17.976 1.00 42.72 182 GLY A CA 1
ATOM 1093 C C . GLY A 1 146 ? -1.136 -19.090 18.710 1.00 42.24 182 GLY A C 1
ATOM 1094 O O . GLY A 1 146 ? -0.080 -19.427 18.176 1.00 43.62 182 GLY A O 1
ATOM 1095 N N . VAL A 1 147 ? -1.429 -19.361 19.970 1.00 43.63 183 VAL A N 1
ATOM 1096 C CA . VAL A 1 147 ? -0.526 -20.082 20.853 1.00 40.70 183 VAL A CA 1
ATOM 1097 C C . VAL A 1 147 ? -0.937 -21.543 20.851 1.00 43.44 183 VAL A C 1
ATOM 1098 O O . VAL A 1 147 ? -2.134 -21.863 20.885 1.00 45.91 183 VAL A O 1
ATOM 1102 N N . THR A 1 148 ? 0.048 -22.438 20.800 1.00 39.33 184 THR A N 1
ATOM 1103 C CA . THR A 1 148 ? -0.256 -23.862 20.918 1.00 41.02 184 THR A CA 1
ATOM 1104 C C . THR A 1 148 ? -0.705 -24.216 22.344 1.00 42.38 184 THR A C 1
ATOM 1105 O O . THR A 1 148 ? -1.762 -24.830 22.545 1.00 43.58 184 THR A O 1
ATOM 1109 N N . VAL A 1 149 ? 0.046 -23.793 23.356 1.00 40.00 185 VAL A N 1
ATOM 1110 C CA . VAL A 1 149 ? -0.352 -24.013 24.752 1.00 37.86 185 VAL A CA 1
ATOM 1111 C C . VAL A 1 149 ? -0.286 -22.686 25.494 1.00 40.36 185 VAL A C 1
ATOM 1112 O O . VAL A 1 149 ? 0.784 -22.064 25.563 1.00 38.95 185 VAL A O 1
ATOM 1116 N N . ALA A 1 150 ? -1.418 -22.253 26.057 1.00 38.78 186 ALA A N 1
ATOM 1117 C CA . ALA A 1 150 ? -1.462 -21.053 26.886 1.00 40.43 186 ALA A CA 1
ATOM 1118 C C . ALA A 1 150 ? -1.915 -21.374 28.313 1.00 40.86 186 ALA A C 1
ATOM 1119 O O . ALA A 1 150 ? -2.890 -22.107 28.519 1.00 37.98 186 ALA A O 1
ATOM 1121 N N . VAL A 1 151 ? -1.198 -20.827 29.292 1.00 40.30 187 VAL A N 1
ATOM 1122 C CA . VAL A 1 151 ? -1.655 -20.773 30.678 1.00 35.86 187 VAL A CA 1
ATOM 1123 C C . VAL A 1 151 ? -2.352 -19.435 30.877 1.00 42.39 187 VAL A C 1
ATOM 1124 O O . VAL A 1 151 ? -1.719 -18.376 30.763 1.00 40.03 187 VAL A O 1
ATOM 1128 N N . ARG A 1 152 ? -3.648 -19.473 31.180 1.00 37.87 188 ARG A N 1
ATOM 1129 C CA . ARG A 1 152 ? -4.415 -18.245 31.339 1.00 39.53 188 ARG A CA 1
ATOM 1130 C C . ARG A 1 152 ? -4.323 -17.719 32.769 1.00 42.46 188 ARG A C 1
ATOM 1131 O O . ARG A 1 152 ? -4.126 -18.467 33.732 1.00 41.16 188 ARG A O 1
ATOM 1139 N N . MET A 1 153 ? -4.516 -16.409 32.895 1.00 41.58 189 MET A N 1
ATOM 1140 C CA . MET A 1 153 ? -4.269 -15.679 34.126 1.00 43.95 189 MET A CA 1
ATOM 1141 C C . MET A 1 153 ? -5.331 -14.608 34.336 1.00 45.49 189 MET A C 1
ATOM 1142 O O . MET A 1 153 ? -5.111 -13.671 35.104 1.00 45.81 189 MET A O 1
ATOM 1147 N N . ASN A 1 154 ? -6.467 -14.718 33.661 1.00 45.15 190 ASN A N 1
ATOM 1148 C CA . ASN A 1 154 ? -7.445 -13.635 33.621 1.00 47.95 190 ASN A CA 1
ATOM 1149 C C . ASN A 1 154 ? -8.338 -13.559 34.858 1.00 46.38 190 ASN A C 1
ATOM 1150 O O . ASN A 1 154 ? -9.131 -12.615 34.965 1.00 46.92 190 ASN A O 1
ATOM 1155 N N . SER A 1 155 ? -8.257 -14.512 35.785 1.00 45.27 191 SER A N 1
ATOM 1156 C CA . SER A 1 155 ? -8.972 -14.361 37.053 1.00 45.65 191 SER A CA 1
ATOM 1157 C C . SER A 1 155 ? -8.168 -14.991 38.185 1.00 45.69 191 SER A C 1
ATOM 1158 O O . SER A 1 155 ? -7.254 -15.795 37.952 1.00 42.80 191 SER A O 1
ATOM 1161 N N . GLU A 1 156 ? -8.542 -14.634 39.431 1.00 49.33 192 GLU A N 1
ATOM 1162 C CA . GLU A 1 156 ? -7.851 -15.182 40.599 1.00 46.26 192 GLU A CA 1
ATOM 1163 C C . GLU A 1 156 ? -7.868 -16.703 40.593 1.00 45.62 192 GLU A C 1
ATOM 1164 O O . GLU A 1 156 ? -6.886 -17.344 40.986 1.00 42.58 192 GLU A O 1
ATOM 1170 N N . ALA A 1 157 ? -8.966 -17.301 40.121 1.00 45.25 193 ALA A N 1
ATOM 1171 C CA . ALA A 1 157 ? -9.089 -18.754 40.129 1.00 44.26 193 ALA A CA 1
ATOM 1172 C C . ALA A 1 157 ? -8.026 -19.449 39.280 1.00 44.16 193 ALA A C 1
ATOM 1173 O O . ALA A 1 157 ? -7.750 -20.631 39.510 1.00 40.54 193 ALA A O 1
ATOM 1175 N N . SER A 1 158 ? -7.422 -18.749 38.309 1.00 42.89 194 SER A N 1
ATOM 1176 C CA . SER A 1 158 ? -6.388 -19.329 37.446 1.00 43.05 194 SER A CA 1
ATOM 1177 C C . SER A 1 158 ? -4.951 -18.899 37.791 1.00 45.39 194 SER A C 1
ATOM 1178 O O . SER A 1 158 ? -3.993 -19.493 37.260 1.00 43.69 194 SER A O 1
ATOM 1181 N N . ARG A 1 159 ? -4.768 -17.898 38.653 1.00 45.96 195 ARG A N 1
ATOM 1182 C CA . ARG A 1 159 ? -3.434 -17.472 39.061 1.00 42.04 195 ARG A CA 1
ATOM 1183 C C . ARG A 1 159 ? -2.885 -18.386 40.158 1.00 46.94 195 ARG A C 1
ATOM 1184 O O . ARG A 1 159 ? -3.611 -19.182 40.756 1.00 47.14 195 ARG A O 1
ATOM 1192 N N . LYS A 1 160 ? -1.582 -18.250 40.433 1.00 41.67 196 LYS A N 1
ATOM 1193 C CA . LYS A 1 160 ? -0.880 -19.096 41.397 1.00 42.34 196 LYS A CA 1
ATOM 1194 C C . LYS A 1 160 ? -1.295 -20.553 41.211 1.00 41.84 196 LYS A C 1
ATOM 1195 O O . LYS A 1 160 ? -1.634 -21.266 42.158 1.00 43.74 196 LYS A O 1
ATOM 1201 N N . ASN A 1 161 ? -1.272 -20.980 39.949 1.00 39.10 197 ASN A N 1
ATOM 1202 C CA . ASN A 1 161 ? -1.858 -22.240 39.524 1.00 41.75 197 ASN A CA 1
ATOM 1203 C C . ASN A 1 161 ? -0.975 -23.446 39.824 1.00 43.24 197 ASN A C 1
ATOM 1204 O O . ASN A 1 161 ? -1.500 -24.552 39.995 1.00 42.33 197 ASN A O 1
ATOM 1209 N N . HIS A 1 162 ? 0.345 -23.277 39.891 1.00 39.57 198 HIS A N 1
ATOM 1210 C CA . HIS A 1 162 ? 1.259 -24.421 40.025 1.00 37.95 198 HIS A CA 1
ATOM 1211 C C . HIS A 1 162 ? 0.999 -25.515 38.989 1.00 42.85 198 HIS A C 1
ATOM 1212 O O . HIS A 1 162 ? 1.240 -26.695 39.256 1.00 45.74 198 HIS A O 1
ATOM 1219 N N . HIS A 1 163 ? 0.535 -25.152 37.784 1.00 41.92 199 HIS A N 1
ATOM 1220 C CA . HIS A 1 163 ? 0.371 -26.165 36.750 1.00 41.30 199 HIS A CA 1
ATOM 1221 C C . HIS A 1 163 ? 1.716 -26.809 36.414 1.00 46.56 199 HIS A C 1
ATOM 1222 O O . HIS A 1 163 ? 2.783 -26.201 36.565 1.00 45.60 199 HIS A O 1
ATOM 1229 N N . ILE A 1 164 ? 1.650 -28.038 35.906 1.00 41.06 200 ILE A N 1
ATOM 1230 C CA . ILE A 1 164 ? 2.814 -28.752 35.396 1.00 45.50 200 ILE A CA 1
ATOM 1231 C C . ILE A 1 164 ? 2.578 -29.104 33.923 1.00 45.06 200 ILE A C 1
ATOM 1232 O O . ILE A 1 164 ? 1.574 -29.748 33.584 1.00 45.41 200 ILE A O 1
ATOM 1237 N N . ILE A 1 165 ? 3.495 -28.681 33.051 1.00 41.85 201 ILE A N 1
ATOM 1238 C CA . ILE A 1 165 ? 3.457 -28.967 31.606 1.00 40.14 201 ILE A CA 1
ATOM 1239 C C . ILE A 1 165 ? 4.744 -29.708 31.278 1.00 43.37 201 ILE A C 1
ATOM 1240 O O . ILE A 1 165 ? 5.831 -29.120 31.367 1.00 42.60 201 ILE A O 1
ATOM 1245 N N . GLU A 1 166 ? 4.644 -30.978 30.880 1.00 42.86 202 GLU A N 1
ATOM 1246 C CA . GLU A 1 166 ? 5.855 -31.791 30.888 1.00 43.35 202 GLU A CA 1
ATOM 1247 C C . GLU A 1 166 ? 5.741 -32.969 29.934 1.00 46.89 202 GLU A C 1
ATOM 1248 O O . GLU A 1 166 ? 4.650 -33.474 29.674 1.00 47.69 202 GLU A O 1
ATOM 1254 N N . TYR A 1 167 ? 6.891 -33.380 29.400 1.00 48.58 203 TYR A N 1
ATOM 1255 C CA . TYR A 1 167 ? 7.016 -34.518 28.488 1.00 50.28 203 TYR A CA 1
ATOM 1256 C C . TYR A 1 167 ? 6.138 -34.377 27.242 1.00 54.05 203 TYR A C 1
ATOM 1257 O O . TYR A 1 167 ? 5.749 -35.371 26.622 1.00 54.66 203 TYR A O 1
ATOM 1266 N N . ASN A 1 168 ? 5.837 -33.151 26.835 1.00 50.89 204 ASN A N 1
ATOM 1267 C CA . ASN A 1 168 ? 5.079 -32.958 25.608 1.00 51.80 204 ASN A CA 1
ATOM 1268 C C . ASN A 1 168 ? 5.994 -32.831 24.398 1.00 49.83 204 ASN A C 1
ATOM 1269 O O . ASN A 1 168 ? 7.139 -32.373 24.498 1.00 50.33 204 ASN A O 1
ATOM 1274 N N . TYR A 1 169 ? 5.474 -33.256 23.247 1.00 48.55 205 TYR A N 1
ATOM 1275 C CA . TYR A 1 169 ? 6.139 -33.087 21.960 1.00 51.11 205 TYR A CA 1
ATOM 1276 C C . TYR A 1 169 ? 5.465 -31.936 21.227 1.00 49.70 205 TYR A C 1
ATOM 1277 O O . TYR A 1 169 ? 4.268 -32.003 20.928 1.00 46.93 205 TYR A O 1
ATOM 1286 N N . PHE A 1 170 ? 6.220 -30.877 20.972 1.00 48.90 206 PHE A N 1
ATOM 1287 C CA . PHE A 1 170 ? 5.749 -29.733 20.192 1.00 45.68 206 PHE A CA 1
ATOM 1288 C C . PHE A 1 170 ? 6.414 -29.825 18.821 1.00 48.89 206 PHE A C 1
ATOM 1289 O O . PHE A 1 170 ? 7.602 -29.505 18.683 1.00 47.26 206 PHE A O 1
ATOM 1297 N N . GLY A 1 171 ? 5.653 -30.280 17.809 1.00 47.54 207 GLY A N 1
ATOM 1298 C CA . GLY A 1 171 ? 6.207 -30.520 16.494 1.00 44.45 207 GLY A CA 1
ATOM 1299 C C . GLY A 1 171 ? 6.475 -29.241 15.733 1.00 44.65 207 GLY A C 1
ATOM 1300 O O . GLY A 1 171 ? 6.201 -28.124 16.203 1.00 46.24 207 GLY A O 1
ATOM 1301 N N . PRO A 1 172 ? 7.015 -29.400 14.515 1.00 46.18 208 PRO A N 1
ATOM 1302 C CA . PRO A 1 172 ? 7.352 -28.238 13.682 1.00 42.82 208 PRO A CA 1
ATOM 1303 C C . PRO A 1 172 ? 6.198 -27.260 13.546 1.00 43.68 208 PRO A C 1
ATOM 1304 O O . PRO A 1 172 ? 5.034 -27.645 13.399 1.00 43.78 208 PRO A O 1
ATOM 1308 N N . ARG A 1 173 ? 6.539 -25.981 13.626 1.00 42.71 209 ARG A N 1
ATOM 1309 C CA . ARG A 1 173 ? 5.586 -24.886 13.472 1.00 45.79 209 ARG A CA 1
ATOM 1310 C C . ARG A 1 173 ? 6.174 -23.961 12.416 1.00 46.91 209 ARG A C 1
ATOM 1311 O O . ARG A 1 173 ? 7.258 -23.401 12.610 1.00 45.99 209 ARG A O 1
ATOM 1319 N N . GLN A 1 174 ? 5.497 -23.856 11.275 1.00 44.81 210 GLN A N 1
ATOM 1320 C CA . GLN A 1 174 ? 5.995 -23.040 10.180 1.00 44.11 210 GLN A CA 1
ATOM 1321 C C . GLN A 1 174 ? 6.024 -21.562 10.571 1.00 47.05 210 GLN A C 1
ATOM 1322 O O . GLN A 1 174 ? 5.306 -21.107 11.473 1.00 44.42 210 GLN A O 1
ATOM 1328 N N . ILE A 1 175 ? 6.879 -20.811 9.875 1.00 45.33 211 ILE A N 1
ATOM 1329 C CA . ILE A 1 175 ? 6.941 -19.364 10.053 1.00 47.49 211 ILE A CA 1
ATOM 1330 C C . ILE A 1 175 ? 5.618 -18.738 9.637 1.00 46.47 211 ILE A C 1
ATOM 1331 O O . ILE A 1 175 ? 5.086 -19.022 8.553 1.00 45.67 211 ILE A O 1
ATOM 1336 N N . LEU A 1 176 ? 5.083 -17.867 10.488 1.00 46.70 212 LEU A N 1
ATOM 1337 C CA . LEU A 1 176 ? 3.734 -17.367 10.254 1.00 47.89 212 LEU A CA 1
ATOM 1338 C C . LEU A 1 176 ? 3.683 -16.165 9.334 1.00 50.33 212 LEU A C 1
ATOM 1339 O O . LEU A 1 176 ? 2.659 -15.948 8.681 1.00 47.58 212 LEU A O 1
ATOM 1344 N N . GLY A 1 177 ? 4.725 -15.340 9.311 1.00 48.99 213 GLY A N 1
ATOM 1345 C CA . GLY A 1 177 ? 4.629 -14.093 8.577 1.00 43.80 213 GLY A CA 1
ATOM 1346 C C . GLY A 1 177 ? 3.788 -13.051 9.281 1.00 46.27 213 GLY A C 1
ATOM 1347 O O . GLY A 1 177 ? 3.137 -12.232 8.621 1.00 46.77 213 GLY A O 1
ATOM 1348 N N . ALA A 1 178 ? 3.783 -13.062 10.610 1.00 47.90 214 ALA A N 1
ATOM 1349 C CA . ALA A 1 178 ? 2.970 -12.187 11.445 1.00 49.88 214 ALA A CA 1
ATOM 1350 C C . ALA A 1 178 ? 3.360 -12.482 12.881 1.00 53.26 214 ALA A C 1
ATOM 1351 O O . ALA A 1 178 ? 4.044 -13.472 13.161 1.00 53.49 214 ALA A O 1
ATOM 1353 N N . ASN A 1 179 ? 2.919 -11.610 13.787 1.00 56.14 215 ASN A N 1
ATOM 1354 C CA . ASN A 1 179 ? 3.112 -11.826 15.216 1.00 56.53 215 ASN A CA 1
ATOM 1355 C C . ASN A 1 179 ? 2.161 -12.899 15.726 1.00 57.26 215 ASN A C 1
ATOM 1356 O O . ASN A 1 179 ? 1.114 -13.178 15.133 1.00 58.51 215 ASN A O 1
ATOM 1361 N N . GLY A 1 180 ? 2.526 -13.499 16.848 1.00 58.58 216 GLY A N 1
ATOM 1362 C CA . GLY A 1 180 ? 1.582 -14.351 17.537 1.00 57.84 216 GLY A CA 1
ATOM 1363 C C . GLY A 1 180 ? 1.590 -15.782 17.061 1.00 55.65 216 GLY A C 1
ATOM 1364 O O . GLY A 1 180 ? 0.537 -16.338 16.729 1.00 53.93 216 GLY A O 1
ATOM 1365 N N . GLY A 1 181 ? 2.775 -16.387 17.038 1.00 51.07 217 GLY A N 1
ATOM 1366 C CA . GLY A 1 181 ? 2.907 -17.804 16.762 1.00 47.68 217 GLY A CA 1
ATOM 1367 C C . GLY A 1 181 ? 3.719 -18.499 17.834 1.00 48.40 217 GLY A C 1
ATOM 1368 O O . GLY A 1 181 ? 4.528 -19.391 17.537 1.00 44.95 217 GLY A O 1
ATOM 1369 N N . GLU A 1 182 ? 3.528 -18.081 19.086 1.00 43.42 218 GLU A N 1
ATOM 1370 C CA . GLU A 1 182 ? 4.243 -18.692 20.192 1.00 41.95 218 GLU A CA 1
ATOM 1371 C C . GLU A 1 182 ? 3.799 -20.141 20.372 1.00 42.37 218 GLU A C 1
ATOM 1372 O O . GLU A 1 182 ? 2.641 -20.502 20.144 1.00 40.08 218 GLU A O 1
ATOM 1378 N N . THR A 1 183 ? 4.731 -20.968 20.816 1.00 40.06 219 THR A N 1
ATOM 1379 C CA . THR A 1 183 ? 4.384 -22.335 21.180 1.00 42.54 219 THR A CA 1
ATOM 1380 C C . THR A 1 183 ? 3.781 -22.409 22.582 1.00 43.21 219 THR A C 1
ATOM 1381 O O . THR A 1 183 ? 2.731 -23.038 22.781 1.00 42.38 219 THR A O 1
ATOM 1385 N N . LEU A 1 184 ? 4.428 -21.776 23.564 1.00 40.92 220 LEU A N 1
ATOM 1386 C CA . LEU A 1 184 ? 3.949 -21.746 24.949 1.00 34.28 220 LEU A CA 1
ATOM 1387 C C . LEU A 1 184 ? 3.897 -20.306 25.427 1.00 42.60 220 LEU A C 1
ATOM 1388 O O . LEU A 1 184 ? 4.912 -19.596 25.374 1.00 41.42 220 LEU A O 1
ATOM 1393 N N . ARG A 1 185 ? 2.727 -19.876 25.900 1.00 38.99 221 ARG A N 1
ATOM 1394 C CA . ARG A 1 185 ? 2.558 -18.569 26.521 1.00 39.78 221 ARG A CA 1
ATOM 1395 C C . ARG A 1 185 ? 2.054 -18.760 27.953 1.00 40.47 221 ARG A C 1
ATOM 1396 O O . ARG A 1 185 ? 1.086 -19.494 28.186 1.00 40.94 221 ARG A O 1
ATOM 1404 N N . ILE A 1 186 ? 2.716 -18.133 28.918 1.00 38.03 222 ILE A N 1
ATOM 1405 C CA . ILE A 1 186 ? 2.335 -18.256 30.332 1.00 35.81 222 ILE A CA 1
ATOM 1406 C C . ILE A 1 186 ? 1.891 -16.873 30.802 1.00 41.32 222 ILE A C 1
ATOM 1407 O O . ILE A 1 186 ? 2.703 -16.037 31.226 1.00 39.53 222 ILE A O 1
ATOM 1412 N N . GLY A 1 187 ? 0.581 -16.619 30.742 1.00 36.20 223 GLY A N 1
ATOM 1413 C CA . GLY A 1 187 ? 0.053 -15.314 31.102 1.00 37.83 223 GLY A CA 1
ATOM 1414 C C . GLY A 1 187 ? -0.091 -14.396 29.899 1.00 42.26 223 GLY A C 1
ATOM 1415 O O . GLY A 1 187 ? 0.225 -14.746 28.756 1.00 40.74 223 GLY A O 1
ATOM 1416 N N . THR A 1 188 ? -0.587 -13.186 30.163 1.00 43.21 224 THR A N 1
ATOM 1417 C CA . THR A 1 188 ? -0.570 -12.121 29.163 1.00 46.42 224 THR A CA 1
ATOM 1418 C C . THR A 1 188 ? -0.161 -10.811 29.819 1.00 46.42 224 THR A C 1
ATOM 1419 O O . THR A 1 188 ? -0.124 -10.681 31.047 1.00 47.46 224 THR A O 1
ATOM 1423 N N . SER A 1 189 ? 0.099 -9.813 28.972 1.00 47.55 225 SER A N 1
ATOM 1424 C CA . SER A 1 189 ? 0.623 -8.541 29.459 1.00 48.59 225 SER A CA 1
ATOM 1425 C C . SER A 1 189 ? -0.333 -7.868 30.432 1.00 50.48 225 SER A C 1
ATOM 1426 O O . SER A 1 189 ? 0.106 -7.121 31.303 1.00 50.43 225 SER A O 1
ATOM 1429 N N . HIS A 1 190 ? -1.637 -8.102 30.288 1.00 50.41 226 HIS A N 1
ATOM 1430 C CA . HIS A 1 190 ? -2.611 -7.424 31.135 1.00 51.33 226 HIS A CA 1
ATOM 1431 C C . HIS A 1 190 ? -2.592 -7.947 32.570 1.00 53.37 226 HIS A C 1
ATOM 1432 O O . HIS A 1 190 ? -3.056 -7.249 33.477 1.00 53.65 226 HIS A O 1
ATOM 1439 N N . PHE A 1 191 ? -2.042 -9.142 32.808 1.00 49.65 227 PHE A N 1
ATOM 1440 C CA . PHE A 1 191 ? -1.938 -9.682 34.162 1.00 52.03 227 PHE A CA 1
ATOM 1441 C C . PHE A 1 191 ? -0.506 -10.082 34.485 1.00 49.24 227 PHE A C 1
ATOM 1442 O O . PHE A 1 191 ? -0.272 -11.058 35.200 1.00 47.80 227 PHE A O 1
ATOM 1450 N N . SER A 1 192 ? 0.463 -9.343 33.952 1.00 47.59 228 SER A N 1
ATOM 1451 C CA . SER A 1 192 ? 1.828 -9.852 33.892 1.00 52.27 228 SER A CA 1
ATOM 1452 C C . SER A 1 192 ? 2.541 -9.797 35.231 1.00 48.64 228 SER A C 1
ATOM 1453 O O . SER A 1 192 ? 3.498 -10.552 35.443 1.00 52.56 228 SER A O 1
ATOM 1456 N N . ARG A 1 193 ? 2.114 -8.924 36.133 1.00 46.91 229 ARG A N 1
ATOM 1457 C CA . ARG A 1 193 ? 2.734 -8.885 37.448 1.00 54.10 229 ARG A CA 1
ATOM 1458 C C . ARG A 1 193 ? 2.202 -9.982 38.360 1.00 53.75 229 ARG A C 1
ATOM 1459 O O . ARG A 1 193 ? 2.839 -10.303 39.367 1.00 53.76 229 ARG A O 1
ATOM 1461 N N . GLU A 1 194 ? 1.082 -10.578 38.035 1.00 51.26 230 GLU A N 1
ATOM 1462 C CA . GLU A 1 194 ? 0.551 -11.639 38.846 1.00 47.39 230 GLU A CA 1
ATOM 1463 C C . GLU A 1 194 ? 1.409 -12.886 38.808 1.00 45.76 230 GLU A C 1
ATOM 1464 O O . GLU A 1 194 ? 2.087 -13.141 37.872 1.00 45.35 230 GLU A O 1
ATOM 1470 N N . TYR A 1 195 ? 1.348 -13.679 39.848 1.00 41.64 231 TYR A N 1
ATOM 1471 C CA . TYR A 1 195 ? 2.122 -14.881 39.936 1.00 43.34 231 TYR A CA 1
ATOM 1472 C C . TYR A 1 195 ? 1.402 -16.050 39.339 1.00 44.55 231 TYR A C 1
ATOM 1473 O O . TYR A 1 195 ? 0.271 -16.231 39.611 1.00 44.43 231 TYR A O 1
ATOM 1482 N N . SER A 1 196 ? 2.054 -16.824 38.506 1.00 40.90 232 SER A N 1
ATOM 1483 C CA . SER A 1 196 ? 1.487 -17.999 37.906 1.00 42.82 232 SER A CA 1
ATOM 1484 C C . SER A 1 196 ? 2.019 -19.247 38.544 1.00 43.03 232 SER A C 1
ATOM 1485 O O . SER A 1 196 ? 1.292 -20.122 38.808 1.00 44.23 232 SER A O 1
ATOM 1488 N N . ASN A 1 197 ? 3.307 -19.273 38.799 1.00 40.32 233 ASN A N 1
ATOM 1489 C CA . ASN A 1 197 ? 4.014 -20.397 39.359 1.00 39.75 233 ASN A CA 1
ATOM 1490 C C . ASN A 1 197 ? 3.888 -21.668 38.562 1.00 42.10 233 ASN A C 1
ATOM 1491 O O . ASN A 1 197 ? 3.806 -22.699 39.107 1.00 44.07 233 ASN A O 1
ATOM 1496 N N . THR A 1 198 ? 3.908 -21.564 37.256 1.00 41.99 234 THR A N 1
ATOM 1497 C CA . THR A 1 198 ? 3.836 -22.701 36.359 1.00 38.01 234 THR A CA 1
ATOM 1498 C C . THR A 1 198 ? 5.221 -23.309 36.179 1.00 43.86 234 THR A C 1
ATOM 1499 O O . THR A 1 198 ? 6.226 -22.591 36.106 1.00 46.09 234 THR A O 1
ATOM 1503 N N . THR A 1 199 ? 5.275 -24.636 36.102 1.00 37.97 235 THR A N 1
ATOM 1504 C CA . THR A 1 199 ? 6.480 -25.356 35.704 1.00 40.51 235 THR A CA 1
ATOM 1505 C C . THR A 1 199 ? 6.267 -25.969 34.323 1.00 44.65 235 THR A C 1
ATOM 1506 O O . THR A 1 199 ? 5.290 -26.696 34.109 1.00 43.23 235 THR A O 1
ATOM 1510 N N . ALA A 1 200 ? 7.157 -25.647 33.377 1.00 42.30 236 ALA A N 1
ATOM 1511 C CA . ALA A 1 200 ? 7.235 -26.340 32.097 1.00 39.37 236 ALA A CA 1
ATOM 1512 C C . ALA A 1 200 ? 8.571 -27.060 32.043 1.00 42.75 236 ALA A C 1
ATOM 1513 O O . ALA A 1 200 ? 9.632 -26.418 32.081 1.00 43.40 236 ALA A O 1
ATOM 1515 N N . GLN A 1 201 ? 8.528 -28.383 31.955 1.00 40.37 237 GLN A N 1
ATOM 1516 C CA . GLN A 1 201 ? 9.756 -29.150 32.090 1.00 42.63 237 GLN A CA 1
ATOM 1517 C C . GLN A 1 201 ? 9.696 -30.379 31.205 1.00 42.74 237 GLN A C 1
ATOM 1518 O O . GLN A 1 201 ? 8.620 -30.921 30.953 1.00 44.80 237 GLN A O 1
ATOM 1524 N N . TYR A 1 202 ? 10.872 -30.819 30.749 1.00 44.10 238 TYR A N 1
ATOM 1525 C CA . TYR A 1 202 ? 11.032 -32.065 29.991 1.00 43.64 238 TYR A CA 1
ATOM 1526 C C . TYR A 1 202 ? 10.215 -32.065 28.697 1.00 51.20 238 TYR A C 1
ATOM 1527 O O . TYR A 1 202 ? 9.760 -33.117 28.228 1.00 48.95 238 TYR A O 1
ATOM 1536 N N . ASN A 1 203 ? 10.028 -30.895 28.095 1.00 46.84 239 ASN A N 1
ATOM 1537 C CA . ASN A 1 203 ? 9.339 -30.819 26.817 1.00 46.90 239 ASN A CA 1
ATOM 1538 C C . ASN A 1 203 ? 10.335 -30.720 25.670 1.00 47.68 239 ASN A C 1
ATOM 1539 O O . ASN A 1 203 ? 11.486 -30.298 25.832 1.00 46.27 239 ASN A O 1
ATOM 1544 N N . TYR A 1 204 ? 9.868 -31.124 24.493 1.00 45.72 240 TYR A N 1
ATOM 1545 C CA . TYR A 1 204 ? 10.669 -31.148 23.282 1.00 48.39 240 TYR A CA 1
ATOM 1546 C C . TYR A 1 204 ? 10.016 -30.211 22.272 1.00 48.63 240 TYR A C 1
ATOM 1547 O O . TYR A 1 204 ? 8.912 -30.488 21.786 1.00 46.00 240 TYR A O 1
ATOM 1556 N N . PHE A 1 205 ? 10.703 -29.100 21.977 1.00 47.16 241 PHE A N 1
ATOM 1557 C CA . PHE A 1 205 ? 10.294 -28.131 20.965 1.00 44.42 241 PHE A CA 1
ATOM 1558 C C . PHE A 1 205 ? 11.061 -28.452 19.679 1.00 46.78 241 PHE A C 1
ATOM 1559 O O . PHE A 1 205 ? 12.275 -28.219 19.597 1.00 43.26 241 PHE A O 1
ATOM 1567 N N . ASP A 1 206 ? 10.350 -28.971 18.671 1.00 45.15 242 ASP A N 1
ATOM 1568 C CA . ASP A 1 206 ? 10.961 -29.493 17.446 1.00 45.36 242 ASP A CA 1
ATOM 1569 C C . ASP A 1 206 ? 10.671 -28.531 16.304 1.00 47.13 242 ASP A C 1
ATOM 1570 O O . ASP A 1 206 ? 9.600 -28.589 15.684 1.00 46.01 242 ASP A O 1
ATOM 1575 N N . ARG A 1 207 ? 11.618 -27.635 16.037 1.00 43.50 243 ARG A N 1
ATOM 1576 C CA . ARG A 1 207 ? 11.506 -26.710 14.913 1.00 45.84 243 ARG A CA 1
ATOM 1577 C C . ARG A 1 207 ? 10.223 -25.884 15.018 1.00 43.55 243 ARG A C 1
ATOM 1578 O O . ARG A 1 207 ? 9.541 -25.593 14.025 1.00 40.97 243 ARG A O 1
ATOM 1586 N N . THR A 1 208 ? 9.894 -25.512 16.253 1.00 42.08 244 THR A N 1
ATOM 1587 C CA . THR A 1 208 ? 8.764 -24.639 16.539 1.00 44.18 244 THR A CA 1
ATOM 1588 C C . THR A 1 208 ? 9.204 -23.228 16.171 1.00 44.34 244 THR A C 1
ATOM 1589 O O . THR A 1 208 ? 9.787 -22.502 16.982 1.00 43.11 244 THR A O 1
ATOM 1593 N N . ASN A 1 209 ? 8.936 -22.844 14.923 1.00 43.55 245 ASN A N 1
ATOM 1594 C CA . ASN A 1 209 ? 9.442 -21.604 14.349 1.00 45.06 245 ASN A CA 1
ATOM 1595 C C . ASN A 1 209 ? 8.354 -20.562 14.134 1.00 47.92 245 ASN A C 1
ATOM 1596 O O . ASN A 1 209 ? 8.503 -19.709 13.253 1.00 50.44 245 ASN A O 1
ATOM 1601 N N . GLY A 1 210 ? 7.247 -20.632 14.880 1.00 46.05 246 GLY A N 1
ATOM 1602 C CA . GLY A 1 210 ? 6.129 -19.740 14.593 1.00 44.86 246 GLY A CA 1
ATOM 1603 C C . GLY A 1 210 ? 6.539 -18.280 14.567 1.00 51.80 246 GLY A C 1
ATOM 1604 O O . GLY A 1 210 ? 6.287 -17.569 13.589 1.00 56.37 246 GLY A O 1
ATOM 1605 N N . GLU A 1 211 ? 7.208 -17.859 15.625 1.00 51.34 247 GLU A N 1
ATOM 1606 C CA . GLU A 1 211 ? 7.680 -16.510 15.762 1.00 53.32 247 GLU A CA 1
ATOM 1607 C C . GLU A 1 211 ? 8.928 -16.418 16.631 1.00 51.00 247 GLU A C 1
ATOM 1608 O O . GLU A 1 211 ? 9.437 -17.397 17.044 1.00 47.54 247 GLU A O 1
ATOM 1614 N N . HIS A 1 212 ? 9.385 -15.206 16.902 1.00 49.42 248 HIS A N 1
ATOM 1615 C CA . HIS A 1 212 ? 10.577 -14.958 17.687 1.00 50.66 248 HIS A CA 1
ATOM 1616 C C . HIS A 1 212 ? 10.487 -15.401 19.138 1.00 49.47 248 HIS A C 1
ATOM 1617 O O . HIS A 1 212 ? 11.468 -15.635 19.739 1.00 44.64 248 HIS A O 1
ATOM 1624 N N . GLU A 1 213 ? 9.270 -15.562 19.647 1.00 45.00 249 GLU A N 1
ATOM 1625 C CA . GLU A 1 213 ? 9.072 -16.011 21.021 1.00 44.59 249 GLU A CA 1
ATOM 1626 C C . GLU A 1 213 ? 8.545 -17.446 21.056 1.00 47.22 249 GLU A C 1
ATOM 1627 O O . GLU A 1 213 ? 7.344 -17.677 20.916 1.00 47.99 249 GLU A O 1
ATOM 1633 N N . ILE A 1 214 ? 9.448 -18.407 21.242 1.00 40.81 250 ILE A N 1
ATOM 1634 C CA . ILE A 1 214 ? 9.071 -19.810 21.287 1.00 38.49 250 ILE A CA 1
ATOM 1635 C C . ILE A 1 214 ? 8.247 -20.001 22.537 1.00 41.63 250 ILE A C 1
ATOM 1636 O O . ILE A 1 214 ? 7.200 -20.566 22.498 1.00 43.07 250 ILE A O 1
ATOM 1641 N N . ILE A 1 215 ? 8.802 -19.585 23.656 1.00 41.34 251 ILE A N 1
ATOM 1642 C CA . ILE A 1 215 ? 8.099 -19.466 24.933 1.00 37.12 251 ILE A CA 1
ATOM 1643 C C . ILE A 1 215 ? 8.014 -17.980 25.234 1.00 42.52 251 ILE A C 1
ATOM 1644 O O . ILE A 1 215 ? 9.045 -17.289 25.282 1.00 41.22 251 ILE A O 1
ATOM 1649 N N . SER A 1 216 ? 6.796 -17.473 25.369 1.00 36.27 252 SER A N 1
ATOM 1650 C CA . SER A 1 216 ? 6.571 -16.110 25.840 1.00 38.83 252 SER A CA 1
ATOM 1651 C C . SER A 1 216 ? 6.137 -16.189 27.312 1.00 39.10 252 SER A C 1
ATOM 1652 O O . SER A 1 216 ? 4.981 -16.482 27.621 1.00 38.47 252 SER A O 1
ATOM 1655 N N . ASN A 1 217 ? 7.070 -15.939 28.218 1.00 38.33 253 ASN A N 1
ATOM 1656 C CA . ASN A 1 217 ? 6.786 -15.938 29.658 1.00 36.37 253 ASN A CA 1
ATOM 1657 C C . ASN A 1 217 ? 6.271 -14.560 30.051 1.00 39.37 253 ASN A C 1
ATOM 1658 O O . ASN A 1 217 ? 6.979 -13.560 29.871 1.00 39.81 253 ASN A O 1
ATOM 1663 N N . LYS A 1 218 ? 5.031 -14.497 30.540 1.00 36.44 254 LYS A N 1
ATOM 1664 C CA . LYS A 1 218 ? 4.347 -13.223 30.780 1.00 37.92 254 LYS A CA 1
ATOM 1665 C C . LYS A 1 218 ? 3.667 -13.211 32.146 1.00 41.54 254 LYS A C 1
ATOM 1666 O O . LYS A 1 218 ? 2.564 -12.672 32.310 1.00 44.22 254 LYS A O 1
ATOM 1672 N N . SER A 1 219 ? 4.334 -13.763 33.153 1.00 39.20 255 SER A N 1
ATOM 1673 C CA . SER A 1 219 ? 3.794 -13.844 34.507 1.00 41.00 255 SER A CA 1
ATOM 1674 C C . SER A 1 219 ? 4.941 -14.209 35.442 1.00 43.29 255 SER A C 1
ATOM 1675 O O . SER A 1 219 ? 5.960 -14.744 34.999 1.00 42.31 255 SER A O 1
ATOM 1678 N N . SER A 1 220 ? 4.763 -13.951 36.745 1.00 43.55 256 SER A N 1
ATOM 1679 C CA . SER A 1 220 ? 5.870 -14.152 37.675 1.00 43.82 256 SER A CA 1
ATOM 1680 C C . SER A 1 220 ? 5.867 -15.541 38.312 1.00 45.96 256 SER A C 1
ATOM 1681 O O . SER A 1 220 ? 4.844 -16.228 38.370 1.00 44.25 256 SER A O 1
ATOM 1684 N N . GLY A 1 221 ? 7.058 -15.966 38.738 1.00 41.42 257 GLY A N 1
ATOM 1685 C CA . GLY A 1 221 ? 7.259 -17.169 39.519 1.00 40.77 257 GLY A CA 1
ATOM 1686 C C . GLY A 1 221 ? 7.372 -18.481 38.783 1.00 42.10 257 GLY A C 1
ATOM 1687 O O . GLY A 1 221 ? 7.362 -19.529 39.443 1.00 43.26 257 GLY A O 1
ATOM 1688 N N . ASN A 1 222 ? 7.515 -18.478 37.454 1.00 38.69 258 ASN A N 1
ATOM 1689 C CA . ASN A 1 222 ? 7.513 -19.710 36.677 1.00 41.11 258 ASN A CA 1
ATOM 1690 C C . ASN A 1 222 ? 8.890 -20.365 36.603 1.00 43.89 258 ASN A C 1
ATOM 1691 O O . ASN A 1 222 ? 9.935 -19.721 36.747 1.00 39.58 258 ASN A O 1
ATOM 1696 N N . SER A 1 223 ? 8.869 -21.669 36.346 1.00 39.89 259 SER A N 1
ATOM 1697 C CA . SER A 1 223 ? 10.076 -22.465 36.152 1.00 41.38 259 SER A CA 1
ATOM 1698 C C . SER A 1 223 ? 10.019 -23.083 34.759 1.00 44.04 259 SER A C 1
ATOM 1699 O O . SER A 1 223 ? 9.130 -23.893 34.469 1.00 45.00 259 SER A O 1
ATOM 1702 N N . LEU A 1 224 ? 10.942 -22.669 33.889 1.00 40.04 260 LEU A N 1
ATOM 1703 C CA . LEU A 1 224 ? 11.110 -23.217 32.538 1.00 38.39 260 LEU A CA 1
ATOM 1704 C C . LEU A 1 224 ? 12.431 -23.971 32.557 1.00 44.45 260 LEU A C 1
ATOM 1705 O O . LEU A 1 224 ? 13.505 -23.360 32.498 1.00 41.88 260 LEU A O 1
ATOM 1710 N N . ILE A 1 225 ? 12.362 -25.292 32.678 1.00 40.92 261 ILE A N 1
ATOM 1711 C CA . ILE A 1 225 ? 13.529 -26.055 33.099 1.00 42.99 261 ILE A CA 1
ATOM 1712 C C . ILE A 1 225 ? 13.582 -27.360 32.327 1.00 44.29 261 ILE A C 1
ATOM 1713 O O . ILE A 1 225 ? 12.548 -27.978 32.052 1.00 43.69 261 ILE A O 1
ATOM 1718 N N . LYS A 1 226 ? 14.794 -27.760 31.948 1.00 44.27 262 LYS A N 1
ATOM 1719 C CA . LYS A 1 226 ? 15.043 -29.107 31.431 1.00 44.47 262 LYS A CA 1
ATOM 1720 C C . LYS A 1 226 ? 14.256 -29.407 30.154 1.00 48.10 262 LYS A C 1
ATOM 1721 O O . LYS A 1 226 ? 13.828 -30.542 29.923 1.00 49.17 262 LYS A O 1
ATOM 1725 N N . ASN A 1 227 ? 14.077 -28.397 29.300 1.00 44.77 263 ASN A N 1
ATOM 1726 C CA . ASN A 1 227 ? 13.491 -28.631 27.985 1.00 46.14 263 ASN A CA 1
ATOM 1727 C C . ASN A 1 227 ? 14.567 -28.708 26.908 1.00 45.24 263 ASN A C 1
ATOM 1728 O O . ASN A 1 227 ? 15.720 -28.328 27.111 1.00 44.37 263 ASN A O 1
ATOM 1733 N N . VAL A 1 228 ? 14.159 -29.185 25.733 1.00 45.09 264 VAL A N 1
ATOM 1734 C CA . VAL A 1 228 ? 15.030 -29.274 24.570 1.00 46.06 264 VAL A CA 1
ATOM 1735 C C . VAL A 1 228 ? 14.421 -28.452 23.449 1.00 45.65 264 VAL A C 1
ATOM 1736 O O . VAL A 1 228 ? 13.235 -28.599 23.136 1.00 46.25 264 VAL A O 1
ATOM 1740 N N . PHE A 1 229 ? 15.244 -27.617 22.828 1.00 46.28 265 PHE A N 1
ATOM 1741 C CA . PHE A 1 229 ? 14.854 -26.792 21.695 1.00 47.39 265 PHE A CA 1
ATOM 1742 C C . PHE A 1 229 ? 15.701 -27.199 20.500 1.00 47.99 265 PHE A C 1
ATOM 1743 O O . PHE A 1 229 ? 16.898 -26.889 20.443 1.00 49.17 265 PHE A O 1
ATOM 1751 N N . PHE A 1 230 ? 15.090 -27.894 19.553 1.00 48.79 266 PHE A N 1
ATOM 1752 C CA . PHE A 1 230 ? 15.811 -28.413 18.400 1.00 48.75 266 PHE A CA 1
ATOM 1753 C C . PHE A 1 230 ? 15.569 -27.498 17.205 1.00 51.14 266 PHE A C 1
ATOM 1754 O O . PHE A 1 230 ? 14.439 -27.398 16.705 1.00 47.98 266 PHE A O 1
ATOM 1762 N N . GLU A 1 231 ? 16.639 -26.842 16.752 1.00 49.10 267 GLU A N 1
ATOM 1763 C CA . GLU A 1 231 ? 16.618 -25.998 15.556 1.00 49.94 267 GLU A CA 1
ATOM 1764 C C . GLU A 1 231 ? 15.390 -25.099 15.575 1.00 47.57 267 GLU A C 1
ATOM 1765 O O . GLU A 1 231 ? 14.636 -25.002 14.605 1.00 46.41 267 GLU A O 1
ATOM 1771 N N . THR A 1 232 ? 15.165 -24.475 16.728 1.00 45.29 268 THR A N 1
ATOM 1772 C CA . THR A 1 232 ? 14.005 -23.625 16.912 1.00 46.72 268 THR A CA 1
ATOM 1773 C C . THR A 1 232 ? 14.369 -22.181 16.600 1.00 47.15 268 THR A C 1
ATOM 1774 O O . THR A 1 232 ? 15.325 -21.638 17.161 1.00 47.57 268 THR A O 1
ATOM 1778 N N . GLN A 1 233 ? 13.618 -21.564 15.692 1.00 44.51 269 GLN A N 1
ATOM 1779 C CA . GLN A 1 233 ? 13.804 -20.145 15.430 1.00 45.50 269 GLN A CA 1
ATOM 1780 C C . GLN A 1 233 ? 13.105 -19.328 16.511 1.00 49.35 269 GLN A C 1
ATOM 1781 O O . GLN A 1 233 ? 11.932 -19.559 16.827 1.00 48.35 269 GLN A O 1
ATOM 1787 N N . GLY A 1 234 ? 13.829 -18.388 17.084 1.00 44.05 270 GLY A N 1
ATOM 1788 C CA . GLY A 1 234 ? 13.297 -17.533 18.114 1.00 46.48 270 GLY A CA 1
ATOM 1789 C C . GLY A 1 234 ? 13.977 -17.788 19.444 1.00 41.84 270 GLY A C 1
ATOM 1790 O O . GLY A 1 234 ? 15.057 -18.381 19.525 1.00 44.50 270 GLY A O 1
ATOM 1791 N N . THR A 1 235 ? 13.333 -17.331 20.512 1.00 40.69 271 THR A N 1
ATOM 1792 C CA . THR A 1 235 ? 13.954 -17.456 21.830 1.00 40.03 271 THR A CA 1
ATOM 1793 C C . THR A 1 235 ? 12.943 -17.927 22.869 1.00 39.62 271 THR A C 1
ATOM 1794 O O . THR A 1 235 ? 11.730 -17.901 22.659 1.00 39.95 271 THR A O 1
ATOM 1798 N N . LEU A 1 236 ? 13.478 -18.336 24.012 1.00 42.71 272 LEU A N 1
ATOM 1799 C CA . LEU A 1 236 ? 12.753 -18.358 25.282 1.00 39.86 272 LEU A CA 1
ATOM 1800 C C . LEU A 1 236 ? 12.857 -16.960 25.866 1.00 41.45 272 LEU A C 1
ATOM 1801 O O . LEU A 1 236 ? 13.950 -16.542 26.261 1.00 41.06 272 LEU A O 1
ATOM 1806 N N . THR A 1 237 ? 11.751 -16.215 25.895 1.00 40.19 273 THR A N 1
ATOM 1807 C CA . THR A 1 237 ? 11.762 -14.826 26.351 1.00 40.84 273 THR A CA 1
ATOM 1808 C C . THR A 1 237 ? 11.040 -14.664 27.694 1.00 42.35 273 THR A C 1
ATOM 1809 O O . THR A 1 237 ? 9.902 -15.115 27.855 1.00 39.61 273 THR A O 1
ATOM 1813 N N . MET A 1 238 ? 11.697 -14.004 28.652 1.00 40.61 274 MET A N 1
ATOM 1814 C CA . MET A 1 238 ? 11.013 -13.522 29.855 1.00 38.12 274 MET A CA 1
ATOM 1815 C C . MET A 1 238 ? 10.391 -12.170 29.540 1.00 43.01 274 MET A C 1
ATOM 1816 O O . MET A 1 238 ? 10.932 -11.099 29.821 1.00 42.11 274 MET A O 1
ATOM 1821 N N . ARG A 1 239 ? 9.233 -12.230 28.910 1.00 42.55 275 ARG A N 1
ATOM 1822 C CA . ARG A 1 239 ? 8.710 -11.041 28.262 1.00 44.36 275 ARG A CA 1
ATOM 1823 C C . ARG A 1 239 ? 8.136 -10.079 29.279 1.00 44.77 275 ARG A C 1
ATOM 1824 O O . ARG A 1 239 ? 8.399 -8.875 29.215 1.00 45.74 275 ARG A O 1
ATOM 1832 N N . HIS A 1 240 ? 7.326 -10.591 30.205 1.00 42.59 276 HIS A N 1
ATOM 1833 C CA . HIS A 1 240 ? 6.822 -9.815 31.331 1.00 44.81 276 HIS A CA 1
ATOM 1834 C C . HIS A 1 240 ? 6.812 -10.700 32.567 1.00 44.29 276 HIS A C 1
ATOM 1835 O O . HIS A 1 240 ? 6.647 -11.922 32.468 1.00 42.43 276 HIS A O 1
ATOM 1842 N N . GLY A 1 241 ? 6.971 -10.078 33.732 1.00 42.99 277 GLY A N 1
ATOM 1843 C CA . GLY A 1 241 ? 6.928 -10.811 34.980 1.00 44.25 277 GLY A CA 1
ATOM 1844 C C . GLY A 1 241 ? 8.316 -11.141 35.514 1.00 46.09 277 GLY A C 1
ATOM 1845 O O . GLY A 1 241 ? 9.310 -11.197 34.781 1.00 45.70 277 GLY A O 1
ATOM 1846 N N . HIS A 1 242 ? 8.373 -11.377 36.823 1.00 43.33 278 HIS A N 1
ATOM 1847 C CA . HIS A 1 242 ? 9.612 -11.513 37.573 1.00 42.67 278 HIS A CA 1
ATOM 1848 C C . HIS A 1 242 ? 9.752 -12.910 38.156 1.00 44.25 278 HIS A C 1
ATOM 1849 O O . HIS A 1 242 ? 8.844 -13.742 38.079 1.00 40.25 278 HIS A O 1
ATOM 1856 N N . PHE A 1 243 ? 10.914 -13.150 38.758 1.00 42.58 279 PHE A N 1
ATOM 1857 C CA . PHE A 1 243 ? 11.167 -14.362 39.535 1.00 44.14 279 PHE A CA 1
ATOM 1858 C C . PHE A 1 243 ? 10.976 -15.607 38.682 1.00 46.47 279 PHE A C 1
ATOM 1859 O O . PHE A 1 243 ? 10.316 -16.570 39.083 1.00 47.25 279 PHE A O 1
ATOM 1867 N N . THR A 1 244 ? 11.561 -15.576 37.484 1.00 42.17 280 THR A N 1
ATOM 1868 C CA . THR A 1 244 ? 11.542 -16.712 36.589 1.00 39.79 280 THR A CA 1
ATOM 1869 C C . THR A 1 244 ? 12.805 -17.536 36.814 1.00 42.56 280 THR A C 1
ATOM 1870 O O . THR A 1 244 ? 13.902 -16.980 36.928 1.00 43.76 280 THR A O 1
ATOM 1874 N N . LYS A 1 245 ? 12.664 -18.858 36.830 1.00 36.89 281 LYS A N 1
ATOM 1875 C CA . LYS A 1 245 ? 13.807 -19.766 36.868 1.00 40.06 281 LYS A CA 1
ATOM 1876 C C . LYS A 1 245 ? 13.925 -20.481 35.524 1.00 44.24 281 LYS A C 1
ATOM 1877 O O . LYS A 1 245 ? 12.972 -21.137 35.084 1.00 45.36 281 LYS A O 1
ATOM 1881 N N . VAL A 1 246 ? 15.081 -20.342 34.860 1.00 44.82 282 VAL A N 1
ATOM 1882 C CA . VAL A 1 246 ? 15.319 -20.901 33.513 1.00 40.78 282 VAL A CA 1
ATOM 1883 C C . VAL A 1 246 ? 16.618 -21.709 33.566 1.00 46.08 282 VAL A C 1
ATOM 1884 O O . VAL A 1 246 ? 17.715 -21.136 33.543 1.00 43.67 282 VAL A O 1
ATOM 1888 N N . GLU A 1 247 ? 16.511 -23.036 33.660 1.00 41.53 283 GLU A N 1
ATOM 1889 C CA . GLU A 1 247 ? 17.691 -23.838 33.972 1.00 41.69 283 GLU A CA 1
ATOM 1890 C C . GLU A 1 247 ? 17.617 -25.181 33.283 1.00 43.27 283 GLU A C 1
ATOM 1891 O O . GLU A 1 247 ? 16.539 -25.734 33.090 1.00 44.58 283 GLU A O 1
ATOM 1897 N N . GLY A 1 248 ? 18.787 -25.730 32.970 1.00 46.57 284 GLY A N 1
ATOM 1898 C CA . GLY A 1 248 ? 18.862 -27.054 32.404 1.00 46.50 284 GLY A CA 1
ATOM 1899 C C . GLY A 1 248 ? 18.340 -27.199 30.989 1.00 47.72 284 GLY A C 1
ATOM 1900 O O . GLY A 1 248 ? 18.259 -28.334 30.502 1.00 48.12 284 GLY A O 1
ATOM 1901 N N . ASN A 1 249 ? 17.966 -26.111 30.310 1.00 43.58 285 ASN A N 1
ATOM 1902 C CA . ASN A 1 249 ? 17.465 -26.243 28.942 1.00 44.02 285 ASN A CA 1
ATOM 1903 C C . ASN A 1 249 ? 18.613 -26.386 27.942 1.00 46.40 285 ASN A C 1
ATOM 1904 O O . ASN A 1 249 ? 19.683 -25.782 28.096 1.00 45.75 285 ASN A O 1
ATOM 1909 N N . TYR A 1 250 ? 18.361 -27.160 26.882 1.00 46.88 286 TYR A N 1
ATOM 1910 C CA . TYR A 1 250 ? 19.335 -27.444 25.829 1.00 46.07 286 TYR A CA 1
ATOM 1911 C C . TYR A 1 250 ? 18.800 -26.939 24.496 1.00 49.64 286 TYR A C 1
ATOM 1912 O O . TYR A 1 250 ? 17.753 -27.407 24.023 1.00 49.50 286 TYR A O 1
ATOM 1921 N N . PHE A 1 251 ? 19.535 -26.017 23.878 1.00 44.67 287 PHE A N 1
ATOM 1922 C CA . PHE A 1 251 ? 19.180 -25.434 22.590 1.00 47.15 287 PHE A CA 1
ATOM 1923 C C . PHE A 1 251 ? 20.134 -26.004 21.546 1.00 50.57 287 PHE A C 1
ATOM 1924 O O . PHE A 1 251 ? 21.341 -25.723 21.578 1.00 50.34 287 PHE A O 1
ATOM 1932 N N . LEU A 1 252 ? 19.592 -26.791 20.623 1.00 48.81 288 LEU A N 1
ATOM 1933 C CA . LEU A 1 252 ? 20.364 -27.431 19.563 1.00 50.11 288 LEU A CA 1
ATOM 1934 C C . LEU A 1 252 ? 20.056 -26.708 18.253 1.00 51.21 288 LEU A C 1
ATOM 1935 O O . LEU A 1 252 ? 19.274 -27.178 17.420 1.00 47.93 288 LEU A O 1
ATOM 1940 N N . GLY A 1 253 ? 20.687 -25.546 18.076 1.00 48.22 289 GLY A N 1
ATOM 1941 C CA . GLY A 1 253 ? 20.414 -24.735 16.906 1.00 48.71 289 GLY A CA 1
ATOM 1942 C C . GLY A 1 253 ? 20.984 -25.317 15.625 1.00 52.35 289 GLY A C 1
ATOM 1943 O O . GLY A 1 253 ? 20.389 -25.159 14.551 1.00 49.92 289 GLY A O 1
ATOM 1944 N N . ASN A 1 254 ? 22.140 -25.982 15.715 1.00 52.70 290 ASN A N 1
ATOM 1945 C CA . ASN A 1 254 ? 22.773 -26.663 14.577 1.00 52.42 290 ASN A CA 1
ATOM 1946 C C . ASN A 1 254 ? 23.066 -25.709 13.423 1.00 52.90 290 ASN A C 1
ATOM 1947 O O . ASN A 1 254 ? 22.982 -26.087 12.260 1.00 54.60 290 ASN A O 1
ATOM 1952 N N . ARG A 1 255 ? 23.401 -24.460 13.745 1.00 55.04 291 ARG A N 1
ATOM 1953 C CA . ARG A 1 255 ? 23.753 -23.438 12.770 1.00 48.58 291 ARG A CA 1
ATOM 1954 C C . ARG A 1 255 ? 22.603 -23.128 11.812 1.00 52.23 291 ARG A C 1
ATOM 1955 O O . ARG A 1 255 ? 22.824 -22.580 10.729 1.00 51.62 291 ARG A O 1
ATOM 1963 N N . LYS A 1 256 ? 21.366 -23.467 12.172 1.00 51.57 292 LYS A N 1
ATOM 1964 C CA . LYS A 1 256 ? 20.235 -23.079 11.341 1.00 49.11 292 LYS A CA 1
ATOM 1965 C C . LYS A 1 256 ? 19.946 -21.585 11.515 1.00 47.61 292 LYS A C 1
ATOM 1966 O O . LYS A 1 256 ? 20.300 -20.982 12.532 1.00 49.84 292 LYS A O 1
ATOM 1972 N N . PRO A 1 257 ? 19.317 -20.960 10.527 1.00 49.07 293 PRO A N 1
ATOM 1973 C CA . PRO A 1 257 ? 19.086 -19.510 10.608 1.00 49.43 293 PRO A CA 1
ATOM 1974 C C . PRO A 1 257 ? 18.168 -19.117 11.755 1.00 46.86 293 PRO A C 1
ATOM 1975 O O . PRO A 1 257 ? 17.250 -19.845 12.128 1.00 43.76 293 PRO A O 1
ATOM 1979 N N . ASN A 1 258 ? 18.418 -17.927 12.293 1.00 47.14 294 ASN A N 1
ATOM 1980 C CA . ASN A 1 258 ? 17.547 -17.283 13.268 1.00 51.86 294 ASN A CA 1
ATOM 1981 C C . ASN A 1 258 ? 17.372 -18.109 14.548 1.00 49.65 294 ASN A C 1
ATOM 1982 O O . ASN A 1 258 ? 16.394 -17.925 15.271 1.00 47.33 294 ASN A O 1
ATOM 1987 N N . THR A 1 259 ? 18.286 -19.040 14.829 1.00 46.06 295 THR A N 1
ATOM 1988 C CA . THR A 1 259 ? 18.230 -19.845 16.044 1.00 46.18 295 THR A CA 1
ATOM 1989 C C . THR A 1 259 ? 18.743 -19.036 17.239 1.00 48.37 295 THR A C 1
ATOM 1990 O O . THR A 1 259 ? 19.930 -18.689 17.318 1.00 48.76 295 THR A O 1
ATOM 1994 N N . GLY A 1 260 ? 17.851 -18.745 18.185 1.00 48.06 296 GLY A N 1
ATOM 1995 C CA . GLY A 1 260 ? 18.185 -17.965 19.353 1.00 45.24 296 GLY A CA 1
ATOM 1996 C C . GLY A 1 260 ? 18.174 -18.787 20.631 1.00 45.24 296 GLY A C 1
ATOM 1997 O O . GLY A 1 260 ? 17.949 -19.994 20.630 1.00 45.04 296 GLY A O 1
ATOM 1998 N N . GLY A 1 261 ? 18.412 -18.084 21.738 1.00 45.93 297 GLY A N 1
ATOM 1999 C CA . GLY A 1 261 ? 18.489 -18.714 23.048 1.00 45.46 297 GLY A CA 1
ATOM 2000 C C . GLY A 1 261 ? 17.536 -18.146 24.084 1.00 47.04 297 GLY A C 1
ATOM 2001 O O . GLY A 1 261 ? 16.321 -18.358 24.009 1.00 45.00 297 GLY A O 1
ATOM 2002 N N . ILE A 1 262 ? 18.068 -17.420 25.062 1.00 46.36 298 ILE A N 1
ATOM 2003 C CA . ILE A 1 262 ? 17.295 -16.959 26.206 1.00 41.90 298 ILE A CA 1
ATOM 2004 C C . ILE A 1 262 ? 17.414 -15.442 26.313 1.00 43.89 298 ILE A C 1
ATOM 2005 O O . ILE A 1 262 ? 18.525 -14.905 26.359 1.00 43.46 298 ILE A O 1
ATOM 2010 N N . ARG A 1 263 ? 16.271 -14.757 26.373 1.00 41.67 299 ARG A N 1
ATOM 2011 C CA . ARG A 1 263 ? 16.202 -13.299 26.495 1.00 42.42 299 ARG A CA 1
ATOM 2012 C C . ARG A 1 263 ? 15.654 -12.866 27.862 1.00 44.05 299 ARG A C 1
ATOM 2013 O O . ARG A 1 263 ? 14.468 -13.086 28.159 1.00 39.29 299 ARG A O 1
ATOM 2021 N N . ILE A 1 264 ? 16.498 -12.188 28.659 1.00 39.66 300 ILE A N 1
ATOM 2022 C CA . ILE A 1 264 ? 16.122 -11.658 29.965 1.00 38.40 300 ILE A CA 1
ATOM 2023 C C . ILE A 1 264 ? 15.563 -10.250 29.806 1.00 44.66 300 ILE A C 1
ATOM 2024 O O . ILE A 1 264 ? 16.222 -9.374 29.236 1.00 44.25 300 ILE A O 1
ATOM 2029 N N . ILE A 1 265 ? 14.349 -10.034 30.311 1.00 42.26 301 ILE A N 1
ATOM 2030 C CA . ILE A 1 265 ? 13.770 -8.719 30.565 1.00 40.20 301 ILE A CA 1
ATOM 2031 C C . ILE A 1 265 ? 13.265 -8.791 32.016 1.00 47.04 301 ILE A C 1
ATOM 2032 O O . ILE A 1 265 ? 13.140 -9.877 32.588 1.00 41.97 301 ILE A O 1
ATOM 2037 N N . ASN A 1 266 ? 13.018 -7.626 32.629 1.00 44.22 302 ASN A N 1
ATOM 2038 C CA . ASN A 1 266 ? 12.365 -7.542 33.947 1.00 49.06 302 ASN A CA 1
ATOM 2039 C C . ASN A 1 266 ? 13.226 -8.060 35.110 1.00 45.32 302 ASN A C 1
ATOM 2040 O O . ASN A 1 266 ? 14.450 -8.159 34.978 1.00 45.38 302 ASN A O 1
ATOM 2045 N N . GLU A 1 267 ? 12.620 -8.373 36.266 1.00 46.47 303 GLU A N 1
ATOM 2046 C CA . GLU A 1 267 ? 13.361 -8.470 37.529 1.00 46.02 303 GLU A CA 1
ATOM 2047 C C . GLU A 1 267 ? 13.540 -9.896 38.053 1.00 47.72 303 GLU A C 1
ATOM 2048 O O . GLU A 1 267 ? 12.691 -10.765 37.855 1.00 47.23 303 GLU A O 1
ATOM 2054 N N . SER A 1 268 ? 14.659 -10.107 38.756 1.00 40.82 304 SER A N 1
ATOM 2055 C CA . SER A 1 268 ? 14.910 -11.291 39.588 1.00 44.74 304 SER A CA 1
ATOM 2056 C C . SER A 1 268 ? 14.798 -12.594 38.802 1.00 48.46 304 SER A C 1
ATOM 2057 O O . SER A 1 268 ? 14.215 -13.583 39.268 1.00 45.65 304 SER A O 1
ATOM 2060 N N . GLN A 1 269 ? 15.410 -12.599 37.616 1.00 44.20 305 GLN A N 1
ATOM 2061 C CA . GLN A 1 269 ? 15.455 -13.756 36.744 1.00 44.21 305 GLN A CA 1
ATOM 2062 C C . GLN A 1 269 ? 16.723 -14.562 37.005 1.00 45.15 305 GLN A C 1
ATOM 2063 O O . GLN A 1 269 ? 17.797 -13.995 37.218 1.00 43.95 305 GLN A O 1
ATOM 2069 N N . THR A 1 270 ? 16.593 -15.885 37.006 1.00 41.79 306 THR A N 1
ATOM 2070 C CA . THR A 1 270 ? 17.730 -16.794 37.133 1.00 44.11 306 THR A CA 1
ATOM 2071 C C . THR A 1 270 ? 17.808 -17.627 35.863 1.00 47.61 306 THR A C 1
ATOM 2072 O O . THR A 1 270 ? 16.899 -18.415 35.578 1.00 47.45 306 THR A O 1
ATOM 2076 N N . VAL A 1 271 ? 18.892 -17.454 35.106 1.00 47.22 307 VAL A N 1
ATOM 2077 C CA . VAL A 1 271 ? 19.139 -18.178 33.861 1.00 43.44 307 VAL A CA 1
ATOM 2078 C C . VAL A 1 271 ? 20.466 -18.900 34.055 1.00 48.44 307 VAL A C 1
ATOM 2079 O O . VAL A 1 271 ? 21.532 -18.295 33.895 1.00 49.56 307 VAL A O 1
ATOM 2083 N N . SER A 1 272 ? 20.436 -20.181 34.419 1.00 45.00 308 SER A N 1
ATOM 2084 C CA . SER A 1 272 ? 21.719 -20.822 34.672 1.00 44.63 308 SER A CA 1
ATOM 2085 C C . SER A 1 272 ? 21.704 -22.271 34.247 1.00 45.61 308 SER A C 1
ATOM 2086 O O . SER A 1 272 ? 20.653 -22.905 34.166 1.00 44.82 308 SER A O 1
ATOM 2089 N N . ASN A 1 273 ? 22.911 -22.783 33.990 1.00 47.08 309 ASN A N 1
ATOM 2090 C CA . ASN A 1 273 ? 23.126 -24.193 33.673 1.00 44.69 309 ASN A CA 1
ATOM 2091 C C . ASN A 1 273 ? 22.338 -24.620 32.452 1.00 50.50 309 ASN A C 1
ATOM 2092 O O . ASN A 1 273 ? 21.880 -25.764 32.364 1.00 49.57 309 ASN A O 1
ATOM 2097 N N . ASN A 1 274 ? 22.165 -23.698 31.508 1.00 48.74 310 ASN A N 1
ATOM 2098 C CA . ASN A 1 274 ? 21.625 -24.073 30.217 1.00 45.86 310 ASN A CA 1
ATOM 2099 C C . ASN A 1 274 ? 22.771 -24.381 29.267 1.00 48.26 310 ASN A C 1
ATOM 2100 O O . ASN A 1 274 ? 23.909 -23.949 29.470 1.00 49.22 310 ASN A O 1
ATOM 2105 N N . TYR A 1 275 ? 22.454 -25.131 28.214 1.00 47.45 311 TYR A N 1
ATOM 2106 C CA . TYR A 1 275 ? 23.418 -25.495 27.185 1.00 50.10 311 TYR A CA 1
ATOM 2107 C C . TYR A 1 275 ? 22.931 -24.982 25.838 1.00 48.71 311 TYR A C 1
ATOM 2108 O O . TYR A 1 275 ? 21.774 -25.199 25.463 1.00 47.84 311 TYR A O 1
ATOM 2117 N N . MET A 1 276 ? 23.811 -24.317 25.100 1.00 48.32 312 MET A N 1
ATOM 2118 C CA . MET A 1 276 ? 23.429 -23.813 23.796 1.00 47.33 312 MET A CA 1
ATOM 2119 C C . MET A 1 276 ? 24.478 -24.192 22.767 1.00 50.88 312 MET A C 1
ATOM 2120 O O . MET A 1 276 ? 25.682 -24.049 23.017 1.00 48.45 312 MET A O 1
ATOM 2125 N N . TYR A 1 277 ? 24.019 -24.641 21.592 1.00 49.22 313 TYR A N 1
ATOM 2126 C CA . TYR A 1 277 ? 24.943 -25.022 20.529 1.00 52.73 313 TYR A CA 1
ATOM 2127 C C . TYR A 1 277 ? 24.482 -24.503 19.172 1.00 51.99 313 TYR A C 1
ATOM 2128 O O . TYR A 1 277 ? 23.332 -24.722 18.775 1.00 51.59 313 TYR A O 1
ATOM 2137 N N . GLY A 1 278 ? 25.387 -23.851 18.448 1.00 50.93 314 GLY A N 1
ATOM 2138 C CA . GLY A 1 278 ? 25.102 -23.525 17.061 1.00 51.57 314 GLY A CA 1
ATOM 2139 C C . GLY A 1 278 ? 23.996 -22.514 16.855 1.00 50.91 314 GLY A C 1
ATOM 2140 O O . GLY A 1 278 ? 23.262 -22.596 15.861 1.00 47.62 314 GLY A O 1
ATOM 2141 N N . LEU A 1 279 ? 23.856 -21.560 17.766 1.00 48.90 315 LEU A N 1
ATOM 2142 C CA . LEU A 1 279 ? 22.807 -20.548 17.681 1.00 48.54 315 LEU A CA 1
ATOM 2143 C C . LEU A 1 279 ? 23.306 -19.356 16.872 1.00 46.60 315 LEU A C 1
ATOM 2144 O O . LEU A 1 279 ? 24.301 -18.717 17.237 1.00 46.58 315 LEU A O 1
ATOM 2149 N N . THR A 1 280 ? 22.591 -19.034 15.799 1.00 44.74 316 THR A N 1
ATOM 2150 C CA . THR A 1 280 ? 22.982 -17.969 14.888 1.00 47.90 316 THR A CA 1
ATOM 2151 C C . THR A 1 280 ? 22.208 -16.677 15.088 1.00 48.36 316 THR A C 1
ATOM 2152 O O . THR A 1 280 ? 22.546 -15.680 14.453 1.00 48.79 316 THR A O 1
ATOM 2156 N N . GLY A 1 281 ? 21.182 -16.658 15.936 1.00 48.72 317 GLY A N 1
ATOM 2157 C CA . GLY A 1 281 ? 20.337 -15.483 16.029 1.00 42.44 317 GLY A CA 1
ATOM 2158 C C . GLY A 1 281 ? 21.067 -14.266 16.565 1.00 45.49 317 GLY A C 1
ATOM 2159 O O . GLY A 1 281 ? 22.037 -14.356 17.330 1.00 43.82 317 GLY A O 1
ATOM 2160 N N . LYS A 1 282 ? 20.550 -13.098 16.190 1.00 42.87 318 LYS A N 1
ATOM 2161 C CA . LYS A 1 282 ? 21.164 -11.827 16.543 1.00 48.96 318 LYS A CA 1
ATOM 2162 C C . LYS A 1 282 ? 20.161 -10.899 17.219 1.00 48.59 318 LYS A C 1
ATOM 2163 O O . LYS A 1 282 ? 18.941 -11.064 17.116 1.00 45.28 318 LYS A O 1
ATOM 2165 N N . ARG A 1 283 ? 20.709 -9.907 17.911 1.00 43.70 319 ARG A N 1
ATOM 2166 C CA . ARG A 1 283 ? 19.948 -8.817 18.525 1.00 50.46 319 ARG A CA 1
ATOM 2167 C C . ARG A 1 283 ? 18.964 -9.415 19.522 1.00 54.22 319 ARG A C 1
ATOM 2168 O O . ARG A 1 283 ? 19.394 -10.128 20.448 1.00 49.91 319 ARG A O 1
ATOM 2170 N N . LEU A 1 284 ? 17.665 -9.161 19.384 1.00 53.47 320 LEU A N 1
ATOM 2171 C CA . LEU A 1 284 ? 16.655 -9.697 20.273 1.00 51.03 320 LEU A CA 1
ATOM 2172 C C . LEU A 1 284 ? 16.521 -11.205 20.163 1.00 51.73 320 LEU A C 1
ATOM 2173 O O . LEU A 1 284 ? 15.782 -11.803 20.946 1.00 52.14 320 LEU A O 1
ATOM 2178 N N . ARG A 1 285 ? 17.198 -11.809 19.205 1.00 50.17 321 ARG A N 1
ATOM 2179 C CA . ARG A 1 285 ? 17.170 -13.230 18.988 1.00 49.76 321 ARG A CA 1
ATOM 2180 C C . ARG A 1 285 ? 18.514 -13.863 19.204 1.00 48.34 321 ARG A C 1
ATOM 2181 O O . ARG A 1 285 ? 18.712 -14.939 18.767 1.00 47.93 321 ARG A O 1
ATOM 2189 N N . GLY A 1 286 ? 19.426 -13.254 19.958 1.00 47.87 322 GLY A N 1
ATOM 2190 C CA . GLY A 1 286 ? 20.736 -13.819 20.208 1.00 44.63 322 GLY A CA 1
ATOM 2191 C C . GLY A 1 286 ? 20.681 -15.028 21.138 1.00 51.07 322 GLY A C 1
ATOM 2192 O O . GLY A 1 286 ? 19.648 -15.382 21.717 1.00 48.57 322 GLY A O 1
ATOM 2193 N N . ALA A 1 287 ? 21.846 -15.673 21.278 1.00 45.46 323 ALA A N 1
ATOM 2194 C CA . ALA A 1 287 ? 21.940 -16.845 22.137 1.00 45.58 323 ALA A CA 1
ATOM 2195 C C . ALA A 1 287 ? 21.697 -16.469 23.592 1.00 46.84 323 ALA A C 1
ATOM 21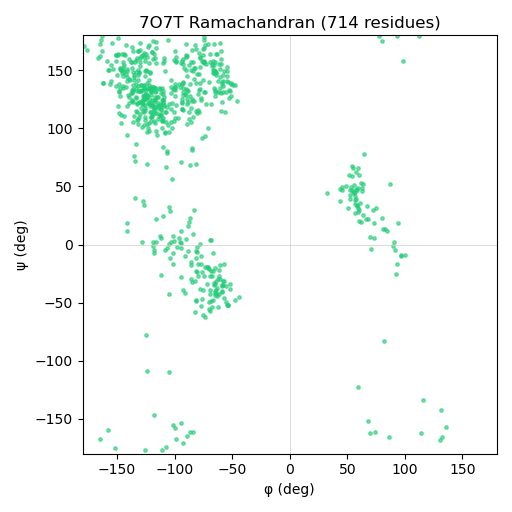96 O O . ALA A 1 287 ? 20.993 -17.186 24.306 1.00 47.91 323 ALA A O 1
ATOM 2198 N N . LEU A 1 288 ? 22.283 -15.358 24.049 1.00 41.79 324 LEU A N 1
ATOM 2199 C CA . LEU A 1 288 ? 21.983 -14.764 25.344 1.00 45.60 324 LEU A CA 1
ATOM 2200 C C . LEU A 1 288 ? 21.717 -13.283 25.136 1.00 48.74 324 LEU A C 1
ATOM 2201 O O . LEU A 1 288 ? 22.488 -12.602 24.446 1.00 48.16 324 LEU A O 1
ATOM 2206 N N . VAL A 1 289 ? 20.620 -12.795 25.718 1.00 47.64 325 VAL A N 1
ATOM 2207 C CA . VAL A 1 289 ? 20.180 -11.407 25.578 1.00 46.30 325 VAL A CA 1
ATOM 2208 C C . VAL A 1 289 ? 19.749 -10.899 26.946 1.00 49.53 325 VAL A C 1
ATOM 2209 O O . VAL A 1 289 ? 19.007 -11.584 27.660 1.00 45.27 325 VAL A O 1
ATOM 2213 N N . ILE A 1 290 ? 20.227 -9.710 27.316 1.00 43.11 326 ILE A N 1
ATOM 2214 C CA . ILE A 1 290 ? 19.733 -8.977 28.465 1.00 44.92 326 ILE A CA 1
ATOM 2215 C C . ILE A 1 290 ? 19.325 -7.594 27.976 1.00 48.37 326 ILE A C 1
ATOM 2216 O O . ILE A 1 290 ? 20.172 -6.808 27.539 1.00 45.12 326 ILE A O 1
ATOM 2221 N N . MET A 1 291 ? 18.043 -7.284 28.073 1.00 42.33 327 MET A N 1
ATOM 2222 C CA . MET A 1 291 ? 17.539 -6.022 27.558 1.00 43.27 327 MET A CA 1
ATOM 2223 C C . MET A 1 291 ? 17.704 -4.862 28.537 1.00 42.66 327 MET A C 1
ATOM 2224 O O . MET A 1 291 ? 17.752 -5.037 29.758 1.00 49.73 327 MET A O 1
ATOM 2229 N N . ASN A 1 292 ? 17.870 -3.674 27.969 1.00 48.49 328 ASN A N 1
ATOM 2230 C CA . ASN A 1 292 ? 17.444 -2.413 28.575 1.00 51.22 328 ASN A CA 1
ATOM 2231 C C . ASN A 1 292 ? 15.930 -2.327 28.710 1.00 52.23 328 ASN A C 1
ATOM 2232 O O . ASN A 1 292 ? 15.175 -2.921 27.932 1.00 48.29 328 ASN A O 1
ATOM 2237 N N . GLY A 1 293 ? 15.492 -1.602 29.748 1.00 52.09 329 GLY A N 1
ATOM 2238 C CA . GLY A 1 293 ? 14.085 -1.465 30.046 1.00 52.42 329 GLY A CA 1
ATOM 2239 C C . GLY A 1 293 ? 13.697 -0.010 30.251 1.00 57.37 329 GLY A C 1
ATOM 2240 O O . GLY A 1 293 ? 14.544 0.890 30.287 1.00 54.90 329 GLY A O 1
ATOM 2241 N N . VAL A 1 294 ? 12.393 0.195 30.393 1.00 56.38 330 VAL A N 1
ATOM 2242 C CA . VAL A 1 294 ? 11.814 1.529 30.533 1.00 60.16 330 VAL A CA 1
ATOM 2243 C C . VAL A 1 294 ? 11.694 1.837 32.022 1.00 60.83 330 VAL A C 1
ATOM 2244 O O . VAL A 1 294 ? 11.032 1.079 32.747 1.00 60.00 330 VAL A O 1
ATOM 2248 N N . PRO A 1 295 ? 12.313 2.907 32.520 1.00 62.03 331 PRO A N 1
ATOM 2249 C CA . PRO A 1 295 ? 12.112 3.269 33.928 1.00 62.96 331 PRO A CA 1
ATOM 2250 C C . PRO A 1 295 ? 10.640 3.553 34.179 1.00 65.24 331 PRO A C 1
ATOM 2251 O O . PRO A 1 295 ? 9.985 4.233 33.384 1.00 61.13 331 PRO A O 1
ATOM 2255 N N . ASN A 1 296 ? 10.121 2.995 35.281 1.00 65.62 332 ASN A N 1
ATOM 2256 C CA . ASN A 1 296 ? 8.687 3.018 35.582 1.00 68.20 332 ASN A CA 1
ATOM 2257 C C . ASN A 1 296 ? 7.871 2.575 34.376 1.00 66.30 332 ASN A C 1
ATOM 2258 O O . ASN A 1 296 ? 6.918 3.236 33.953 1.00 70.00 332 ASN A O 1
ATOM 2263 N N . SER A 1 297 ? 8.272 1.438 33.823 1.00 65.26 333 SER A N 1
ATOM 2264 C CA . SER A 1 297 ? 7.664 0.936 32.607 1.00 63.10 333 SER A CA 1
ATOM 2265 C C . SER A 1 297 ? 6.167 0.713 32.807 1.00 64.81 333 SER A C 1
ATOM 2266 O O . SER A 1 297 ? 5.749 0.210 33.857 1.00 66.19 333 SER A O 1
ATOM 2269 N N . PRO A 1 298 ? 5.337 1.048 31.821 1.00 66.83 334 PRO A N 1
ATOM 2270 C CA . PRO A 1 298 ? 3.999 0.479 31.793 1.00 67.90 334 PRO A CA 1
ATOM 2271 C C . PRO A 1 298 ? 4.085 -1.021 31.711 1.00 69.53 334 PRO A C 1
ATOM 2272 O O . PRO A 1 298 ? 5.101 -1.586 31.250 1.00 67.15 334 PRO A O 1
ATOM 2276 N N . PRO A 1 299 ? 3.050 -1.738 32.165 1.00 72.06 335 PRO A N 1
ATOM 2277 C CA . PRO A 1 299 ? 3.118 -3.208 32.187 1.00 68.00 335 PRO A CA 1
ATOM 2278 C C . PRO A 1 299 ? 3.322 -3.843 30.823 1.00 65.59 335 PRO A C 1
ATOM 2279 O O . PRO A 1 299 ? 3.716 -5.014 30.763 1.00 65.61 335 PRO A O 1
ATOM 2283 N N . ASN A 1 300 ? 3.074 -3.127 29.729 1.00 66.35 336 ASN A N 1
ATOM 2284 C CA . ASN A 1 300 ? 3.147 -3.710 28.396 1.00 65.13 336 ASN A CA 1
ATOM 2285 C C . ASN A 1 300 ? 4.433 -3.358 27.657 1.00 62.45 336 ASN A C 1
ATOM 2286 O O . ASN A 1 300 ? 4.561 -3.684 26.475 1.00 60.75 336 ASN A O 1
ATOM 2291 N N . ARG A 1 301 ? 5.391 -2.710 28.321 1.00 63.76 337 ARG A N 1
ATOM 2292 C CA . ARG A 1 301 ? 6.660 -2.396 27.676 1.00 59.96 337 ARG A CA 1
ATOM 2293 C C . ARG A 1 301 ? 7.765 -3.318 28.179 1.00 53.15 337 ARG A C 1
ATOM 2294 O O . ARG A 1 301 ? 7.773 -4.506 27.845 1.00 51.74 337 ARG A O 1
ATOM 2302 N N . TYR A 1 302 ? 8.713 -2.789 28.953 1.00 53.02 338 TYR A N 1
ATOM 2303 C CA . TYR A 1 302 ? 9.850 -3.589 29.419 1.00 52.93 338 TYR A CA 1
ATOM 2304 C C . TYR A 1 302 ? 10.310 -3.080 30.778 1.00 54.38 338 TYR A C 1
ATOM 2305 O O . TYR A 1 302 ? 10.756 -1.935 30.880 1.00 52.70 338 TYR A O 1
ATOM 2314 N N . ASP A 1 303 ? 10.252 -3.935 31.814 1.00 48.98 339 ASP A N 1
ATOM 2315 C CA . ASP A 1 303 ? 10.849 -3.521 33.085 1.00 52.07 339 ASP A CA 1
ATOM 2316 C C . ASP A 1 303 ? 12.373 -3.666 33.029 1.00 54.15 339 ASP A C 1
ATOM 2317 O O . ASP A 1 303 ? 12.881 -4.676 32.521 1.00 49.00 339 ASP A O 1
ATOM 2322 N N . PRO A 1 304 ? 13.112 -2.699 33.583 1.00 52.63 340 PRO A N 1
ATOM 2323 C CA . PRO A 1 304 ? 14.573 -2.824 33.663 1.00 51.04 340 PRO A CA 1
ATOM 2324 C C . PRO A 1 304 ? 14.990 -4.113 34.347 1.00 48.75 340 PRO A C 1
ATOM 2325 O O . PRO A 1 304 ? 14.348 -4.575 35.289 1.00 54.57 340 PRO A O 1
ATOM 2329 N N . VAL A 1 305 ? 16.088 -4.684 33.881 1.00 45.21 341 VAL A N 1
ATOM 2330 C CA . VAL A 1 305 ? 16.613 -5.896 34.486 1.00 39.64 341 VAL A CA 1
ATOM 2331 C C . VAL A 1 305 ? 17.327 -5.542 35.783 1.00 48.16 341 VAL A C 1
ATOM 2332 O O . VAL A 1 305 ? 18.240 -4.703 35.810 1.00 45.61 341 VAL A O 1
ATOM 2336 N N . ILE A 1 306 ? 16.917 -6.206 36.857 1.00 42.30 342 ILE A N 1
ATOM 2337 C CA . ILE A 1 306 ? 17.421 -5.985 38.202 1.00 47.99 342 ILE A CA 1
ATOM 2338 C C . ILE A 1 306 ? 17.518 -7.350 38.859 1.00 46.56 342 ILE A C 1
ATOM 2339 O O . ILE A 1 306 ? 16.713 -8.242 38.565 1.00 46.42 342 ILE A O 1
ATOM 2344 N N . ASP A 1 307 ? 18.540 -7.534 39.690 1.00 43.11 343 ASP A N 1
ATOM 2345 C CA . ASP A 1 307 ? 18.640 -8.696 40.580 1.00 49.68 343 ASP A CA 1
ATOM 2346 C C . ASP A 1 307 ? 18.588 -10.011 39.800 1.00 48.50 343 ASP A C 1
ATOM 2347 O O . ASP A 1 307 ? 18.062 -11.022 40.273 1.00 43.29 343 ASP A O 1
ATOM 2352 N N . SER A 1 308 ? 19.159 -10.013 38.596 1.00 45.08 344 SER A N 1
ATOM 2353 C CA . SER A 1 308 ? 19.139 -11.208 37.770 1.00 45.39 344 SER A CA 1
ATOM 2354 C C . SER A 1 308 ? 20.526 -11.830 37.652 1.00 48.75 344 SER A C 1
ATOM 2355 O O . SER A 1 308 ? 21.553 -11.176 37.841 1.00 45.49 344 SER A O 1
ATOM 2358 N N . ALA A 1 309 ? 20.537 -13.125 37.370 1.00 43.07 345 ALA A N 1
ATOM 2359 C CA . ALA A 1 309 ? 21.753 -13.908 37.268 1.00 44.39 345 ALA A CA 1
ATOM 2360 C C . ALA A 1 309 ? 21.723 -14.676 35.950 1.00 48.87 345 ALA A C 1
ATOM 2361 O O . ALA A 1 309 ? 20.680 -15.205 35.558 1.00 44.75 345 ALA A O 1
ATOM 2363 N N . MET A 1 310 ? 22.862 -14.703 35.255 1.00 45.96 346 MET A N 1
ATOM 2364 C CA . MET A 1 310 ? 23.035 -15.426 33.992 1.00 45.72 346 MET A CA 1
ATOM 2365 C C . MET A 1 310 ? 24.356 -16.172 34.151 1.00 49.48 346 MET A C 1
ATOM 2366 O O . MET A 1 310 ? 25.407 -15.642 33.780 1.00 47.32 346 MET A O 1
ATOM 2371 N N . ASN A 1 311 ? 24.305 -17.381 34.730 1.00 45.18 347 ASN A N 1
ATOM 2372 C CA . ASN A 1 311 ? 25.497 -18.049 35.239 1.00 44.29 347 ASN A CA 1
ATOM 2373 C C . ASN A 1 311 ? 25.596 -19.482 34.754 1.00 46.62 347 ASN A C 1
ATOM 2374 O O . ASN A 1 311 ? 24.588 -20.158 34.571 1.00 45.32 347 ASN A O 1
ATOM 2379 N N . ASN A 1 312 ? 26.832 -19.958 34.583 1.00 46.42 348 ASN A N 1
ATOM 2380 C CA . ASN A 1 312 ? 27.094 -21.390 34.425 1.00 46.07 348 ASN A CA 1
ATOM 2381 C C . ASN A 1 312 ? 26.394 -21.973 33.207 1.00 50.79 348 ASN A C 1
ATOM 2382 O O . ASN A 1 312 ? 25.999 -23.146 33.210 1.00 50.26 348 ASN A O 1
ATOM 2387 N N . ASN A 1 313 ? 26.203 -21.151 32.180 1.00 46.24 349 ASN A N 1
ATOM 2388 C CA . ASN A 1 313 ? 25.690 -21.623 30.908 1.00 47.37 349 ASN A CA 1
ATOM 2389 C C . ASN A 1 313 ? 26.852 -21.988 29.990 1.00 47.99 349 ASN A C 1
ATOM 2390 O O . ASN A 1 313 ? 27.957 -21.450 30.107 1.00 47.82 349 ASN A O 1
ATOM 2395 N N . ILE A 1 314 ? 26.601 -22.928 29.091 1.00 49.63 350 ILE A N 1
ATOM 2396 C CA . ILE A 1 314 ? 27.565 -23.319 28.070 1.00 49.41 350 ILE A CA 1
ATOM 2397 C C . ILE A 1 314 ? 27.034 -22.830 26.734 1.00 49.39 350 ILE A C 1
ATOM 2398 O O . ILE A 1 314 ? 25.904 -23.162 26.352 1.00 51.02 350 ILE A O 1
ATOM 2403 N N . VAL A 1 315 ? 27.842 -22.046 26.023 1.00 47.06 351 VAL A N 1
ATOM 2404 C CA . VAL A 1 315 ? 27.447 -21.462 24.737 1.00 50.03 351 VAL A CA 1
ATOM 2405 C C . VAL A 1 315 ? 28.480 -21.876 23.695 1.00 48.30 351 VAL A C 1
ATOM 2406 O O . VAL A 1 315 ? 29.584 -21.314 23.642 1.00 50.05 351 VAL A O 1
ATOM 2410 N N . ILE A 1 316 ? 28.131 -22.832 22.842 1.00 49.11 352 ILE A N 1
ATOM 2411 C CA . ILE A 1 316 ? 29.083 -23.414 21.894 1.00 52.96 352 ILE A CA 1
ATOM 2412 C C . ILE A 1 316 ? 28.690 -23.055 20.463 1.00 52.50 352 ILE A C 1
ATOM 2413 O O . ILE A 1 316 ? 27.519 -23.168 20.081 1.00 51.02 352 ILE A O 1
ATOM 2418 N N . ASP A 1 317 ? 29.681 -22.638 19.669 1.00 53.25 353 ASP A N 1
ATOM 2419 C CA . ASP A 1 317 ? 29.509 -22.416 18.232 1.00 51.22 353 ASP A CA 1
ATOM 2420 C C . ASP A 1 317 ? 28.315 -21.506 17.944 1.00 53.67 353 ASP A C 1
ATOM 2421 O O . ASP A 1 317 ? 27.566 -21.710 16.990 1.00 52.70 353 ASP A O 1
ATOM 2426 N N . SER A 1 318 ? 28.137 -20.486 18.774 1.00 50.30 354 SER A N 1
ATOM 2427 C CA . SER A 1 318 ? 27.029 -19.555 18.635 1.00 50.12 354 SER A CA 1
ATOM 2428 C C . SER A 1 318 ? 27.589 -18.155 18.428 1.00 49.08 354 SER A C 1
ATOM 2429 O O . SER A 1 318 ? 28.770 -17.894 18.672 1.00 50.29 354 SER A O 1
ATOM 2432 N N . ASP A 1 319 ? 26.730 -17.234 17.998 1.00 49.51 355 ASP A N 1
ATOM 2433 C CA . ASP A 1 319 ? 27.231 -16.000 17.415 1.00 48.83 355 ASP A CA 1
ATOM 2434 C C . ASP A 1 319 ? 26.983 -14.735 18.221 1.00 51.25 355 ASP A C 1
ATOM 2435 O O . ASP A 1 319 ? 27.757 -13.785 18.073 1.00 51.02 355 ASP A O 1
ATOM 2440 N N . HIS A 1 320 ? 25.951 -14.651 19.061 1.00 45.84 356 HIS A N 1
ATOM 2441 C CA . HIS A 1 320 ? 25.612 -13.335 19.601 1.00 47.47 356 HIS A CA 1
ATOM 2442 C C . HIS A 1 320 ? 25.182 -13.369 21.061 1.00 47.25 356 HIS A C 1
ATOM 2443 O O . HIS A 1 320 ? 24.176 -14.005 21.404 1.00 44.89 356 HIS A O 1
ATOM 2450 N N . ILE A 1 321 ? 25.942 -12.659 21.902 1.00 44.47 357 ILE A N 1
ATOM 2451 C CA . ILE A 1 321 ? 25.589 -12.348 23.283 1.00 46.02 357 ILE A CA 1
ATOM 2452 C C . ILE A 1 321 ? 25.337 -10.842 23.339 1.00 49.19 357 ILE A C 1
ATOM 2453 O O . ILE A 1 321 ? 26.268 -10.040 23.187 1.00 46.14 357 ILE A O 1
ATOM 2458 N N . GLU A 1 322 ? 24.079 -10.451 23.562 1.00 44.05 358 GLU A N 1
ATOM 2459 C CA . GLU A 1 322 ? 23.625 -9.071 23.381 1.00 43.51 358 GLU A CA 1
ATOM 2460 C C . GLU A 1 322 ? 23.232 -8.473 24.725 1.00 50.96 358 GLU A C 1
ATOM 2461 O O . GLU A 1 322 ? 22.193 -8.835 25.294 1.00 48.50 358 GLU A O 1
ATOM 2467 N N . LEU A 1 323 ? 24.028 -7.524 25.202 1.00 48.43 359 LEU A N 1
ATOM 2468 C CA . LEU A 1 323 ? 23.846 -6.929 26.511 1.00 47.31 359 LEU A CA 1
ATOM 2469 C C . LEU A 1 323 ? 23.376 -5.489 26.354 1.00 50.75 359 LEU A C 1
ATOM 2470 O O . LEU A 1 323 ? 24.055 -4.671 25.730 1.00 50.21 359 LEU A O 1
ATOM 2475 N N . GLY A 1 324 ? 22.240 -5.173 26.960 1.00 49.25 360 GLY A N 1
ATOM 2476 C CA . GLY A 1 324 ? 21.606 -3.891 26.765 1.00 46.53 360 GLY A CA 1
ATOM 2477 C C . GLY A 1 324 ? 20.758 -3.798 25.522 1.00 47.79 360 GLY A C 1
ATOM 2478 O O . GLY A 1 324 ? 20.375 -2.689 25.135 1.00 50.07 360 GLY A O 1
ATOM 2479 N N . ALA A 1 325 ? 20.452 -4.926 24.884 1.00 45.94 361 ALA A N 1
ATOM 2480 C CA . ALA A 1 325 ? 19.658 -4.908 23.661 1.00 45.67 361 ALA A CA 1
ATOM 2481 C C . ALA A 1 325 ? 18.376 -4.099 23.848 1.00 48.72 361 ALA A C 1
ATOM 2482 O O . ALA A 1 325 ? 17.705 -4.181 24.886 1.00 46.34 361 ALA A O 1
ATOM 2484 N N . GLY A 1 326 ? 18.041 -3.315 22.830 1.00 48.27 362 GLY A N 1
ATOM 2485 C CA . GLY A 1 326 ? 16.892 -2.439 22.871 1.00 47.07 362 GLY A CA 1
ATOM 2486 C C . GLY A 1 326 ? 17.174 -1.043 23.369 1.00 48.51 362 GLY A C 1
ATOM 2487 O O . GLY A 1 326 ? 16.265 -0.203 23.349 1.00 51.70 362 GLY A O 1
ATOM 2488 N N . ALA A 1 327 ? 18.402 -0.765 23.805 1.00 46.15 363 ALA A N 1
ATOM 2489 C CA . ALA A 1 327 ? 18.742 0.535 24.378 1.00 49.95 363 ALA A CA 1
ATOM 2490 C C . ALA A 1 327 ? 18.347 1.671 23.445 1.00 54.32 363 ALA A C 1
ATOM 2491 O O . ALA A 1 327 ? 18.696 1.670 22.261 1.00 53.14 363 ALA A O 1
ATOM 2493 N N . ASP A 1 328 ? 17.575 2.613 23.974 1.00 59.20 364 ASP A N 1
ATOM 2494 C CA . ASP A 1 328 ? 17.203 3.818 23.236 1.00 58.75 364 ASP A CA 1
ATOM 2495 C C . ASP A 1 328 ? 16.664 4.828 24.242 1.00 61.51 364 ASP A C 1
ATOM 2496 O O . ASP A 1 328 ? 16.789 4.646 25.459 1.00 59.04 364 ASP A O 1
ATOM 2501 N N . ALA A 1 329 ? 16.037 5.889 23.724 1.00 62.48 365 ALA A N 1
ATOM 2502 C CA . ALA A 1 329 ? 15.527 6.944 24.595 1.00 65.58 365 ALA A CA 1
ATOM 2503 C C . ALA A 1 329 ? 14.445 6.417 25.534 1.00 62.58 365 ALA A C 1
ATOM 2504 O O . ALA A 1 329 ? 14.366 6.831 26.696 1.00 61.96 365 ALA A O 1
ATOM 2506 N N . GLU A 1 330 ? 13.602 5.501 25.047 1.00 61.92 366 GLU A N 1
ATOM 2507 C CA . GLU A 1 330 ? 12.597 4.886 25.907 1.00 62.25 366 GLU A CA 1
ATOM 2508 C C . GLU A 1 330 ? 13.238 3.860 26.838 1.00 62.08 366 GLU A C 1
ATOM 2509 O O . GLU A 1 330 ? 13.189 3.999 28.065 1.00 58.25 366 GLU A O 1
ATOM 2515 N N . ARG A 1 331 ? 13.864 2.828 26.268 1.00 60.64 367 ARG A N 1
ATOM 2516 C CA . ARG A 1 331 ? 14.531 1.793 27.059 1.00 54.08 367 ARG A CA 1
ATOM 2517 C C . ARG A 1 331 ? 15.913 2.294 27.466 1.00 56.29 367 ARG A C 1
ATOM 2518 O O . ARG A 1 331 ? 16.956 1.822 27.005 1.00 56.14 367 ARG A O 1
ATOM 2526 N N . SER A 1 332 ? 15.904 3.280 28.356 1.00 58.24 368 SER A N 1
ATOM 2527 C CA . SER A 1 332 ? 17.124 3.950 28.782 1.00 62.21 368 SER A CA 1
ATOM 2528 C C . SER A 1 332 ? 17.775 3.322 30.010 1.00 57.06 368 SER A C 1
ATOM 2529 O O . SER A 1 332 ? 18.900 3.696 30.347 1.00 56.92 368 SER A O 1
ATOM 2532 N N . ALA A 1 333 ? 17.113 2.388 30.690 1.00 55.67 369 ALA A N 1
ATOM 2533 C CA . ALA A 1 333 ? 17.658 1.801 31.910 1.00 53.74 369 ALA A CA 1
ATOM 2534 C C . ALA A 1 333 ? 18.435 0.525 31.586 1.00 56.97 369 ALA A C 1
ATOM 2535 O O . ALA A 1 333 ? 17.859 -0.470 31.121 1.00 52.96 369 ALA A O 1
ATOM 2537 N N . ALA A 1 334 ? 19.739 0.554 31.846 1.00 53.88 370 ALA A N 1
ATOM 2538 C CA . ALA A 1 334 ? 20.610 -0.595 31.693 1.00 49.47 370 ALA A CA 1
ATOM 2539 C C . ALA A 1 334 ? 20.427 -1.582 32.845 1.00 51.46 370 ALA A C 1
ATOM 2540 O O . ALA A 1 334 ? 19.996 -1.206 33.943 1.00 48.36 370 ALA A O 1
ATOM 2542 N N . PRO A 1 335 ? 20.795 -2.850 32.636 1.00 52.22 371 PRO A N 1
ATOM 2543 C CA . PRO A 1 335 ? 20.709 -3.831 33.725 1.00 49.73 371 PRO A CA 1
ATOM 2544 C C . PRO A 1 335 ? 21.460 -3.340 34.952 1.00 53.67 371 PRO A C 1
ATOM 2545 O O . PRO A 1 335 ? 22.444 -2.603 34.837 1.00 52.10 371 PRO A O 1
ATOM 2549 N N . SER A 1 336 ? 20.979 -3.748 36.135 1.00 46.55 372 SER A N 1
ATOM 2550 C CA . SER A 1 336 ? 21.629 -3.397 37.395 1.00 47.03 372 SER A CA 1
ATOM 2551 C C . SER A 1 336 ? 21.416 -4.493 38.437 1.00 47.33 372 SER A C 1
ATOM 2552 O O . SER A 1 336 ? 20.520 -5.329 38.316 1.00 47.35 372 SER A O 1
ATOM 2555 N N . THR A 1 337 ? 22.229 -4.429 39.499 1.00 43.50 373 THR A N 1
ATOM 2556 C CA . THR A 1 337 ? 22.411 -5.460 40.526 1.00 49.35 373 THR A CA 1
ATOM 2557 C C . THR A 1 337 ? 22.257 -6.879 39.981 1.00 49.25 373 THR A C 1
ATOM 2558 O O . THR A 1 337 ? 21.625 -7.737 40.611 1.00 44.38 373 THR A O 1
ATOM 2562 N N . SER A 1 338 ? 22.863 -7.146 38.826 1.00 42.62 374 SER A N 1
ATOM 2563 C CA . SER A 1 338 ? 22.804 -8.455 38.203 1.00 45.48 374 SER A CA 1
ATOM 2564 C C . SER A 1 338 ? 24.204 -9.041 38.072 1.00 49.43 374 SER A C 1
ATOM 2565 O O . SER A 1 338 ? 25.204 -8.385 38.370 1.00 48.75 374 SER A O 1
ATOM 2568 N N . GLU A 1 339 ? 24.277 -10.289 37.609 1.00 47.88 375 GLU A N 1
ATOM 2569 C CA . GLU A 1 339 ? 25.559 -10.971 37.528 1.00 48.90 375 GLU A CA 1
ATOM 2570 C C . GLU A 1 339 ? 25.594 -11.924 36.343 1.00 49.43 375 GLU A C 1
ATOM 2571 O O . GLU A 1 339 ? 24.568 -12.474 35.920 1.00 46.60 375 GLU A O 1
ATOM 2577 N N . PHE A 1 340 ? 26.811 -12.134 35.838 1.00 49.09 376 PHE A N 1
ATOM 2578 C CA . PHE A 1 340 ? 27.099 -12.934 34.641 1.00 45.81 376 PHE A CA 1
ATOM 2579 C C . PHE A 1 340 ? 28.387 -13.673 34.990 1.00 50.14 376 PHE A C 1
ATOM 2580 O O . PHE A 1 340 ? 29.487 -13.125 34.848 1.00 49.76 376 PHE A O 1
ATOM 2588 N N . LYS A 1 341 ? 28.244 -14.895 35.493 1.00 45.62 377 LYS A N 1
ATOM 2589 C CA . LYS A 1 341 ? 29.327 -15.564 36.192 1.00 47.81 377 LYS A CA 1
ATOM 2590 C C . LYS A 1 341 ? 29.443 -17.005 35.740 1.00 46.76 377 LYS A C 1
ATOM 2591 O O . LYS A 1 341 ? 28.431 -17.681 35.552 1.00 48.79 377 LYS A O 1
ATOM 2596 N N . GLY A 1 342 ? 30.677 -17.492 35.608 1.00 48.86 378 GLY A N 1
ATOM 2597 C CA . GLY A 1 342 ? 30.886 -18.916 35.395 1.00 47.94 378 GLY A CA 1
ATOM 2598 C C . GLY A 1 342 ? 30.406 -19.467 34.067 1.00 51.96 378 GLY A C 1
ATOM 2599 O O . GLY A 1 342 ? 30.190 -20.680 33.944 1.00 51.65 378 GLY A O 1
ATOM 2600 N N . ASN A 1 343 ? 30.252 -18.625 33.056 1.00 47.85 379 ASN A N 1
ATOM 2601 C CA . ASN A 1 343 ? 29.782 -19.094 31.765 1.00 48.59 379 ASN A CA 1
ATOM 2602 C C . ASN A 1 343 ? 30.952 -19.599 30.919 1.00 52.51 379 ASN A C 1
ATOM 2603 O O . ASN A 1 343 ? 32.089 -19.134 31.044 1.00 54.04 379 ASN A O 1
ATOM 2608 N N . ILE A 1 344 ? 30.664 -20.562 30.051 1.00 47.08 380 ILE A N 1
ATOM 2609 C CA . ILE A 1 344 ? 31.659 -21.106 29.135 1.00 49.74 380 ILE A CA 1
ATOM 2610 C C . ILE A 1 344 ? 31.207 -20.794 27.711 1.00 52.01 380 ILE A C 1
ATOM 2611 O O . ILE A 1 344 ? 30.201 -21.337 27.229 1.00 51.38 380 ILE A O 1
ATOM 2616 N N . ILE A 1 345 ? 31.968 -19.938 27.034 1.00 51.76 381 ILE A N 1
ATOM 2617 C CA . ILE A 1 345 ? 31.690 -19.496 25.674 1.00 51.07 381 ILE A CA 1
ATOM 2618 C C . ILE A 1 345 ? 32.796 -20.021 24.757 1.00 54.21 381 ILE A C 1
ATOM 2619 O O . ILE A 1 345 ? 33.929 -19.520 24.785 1.00 52.59 381 ILE A O 1
ATOM 2624 N N . LEU A 1 346 ? 32.473 -21.013 23.922 1.00 51.28 382 LEU A N 1
ATOM 2625 C CA . LEU A 1 346 ? 33.425 -21.569 22.954 1.00 54.89 382 LEU A CA 1
ATOM 2626 C C . LEU A 1 346 ? 32.841 -21.491 21.545 1.00 52.36 382 LEU A C 1
ATOM 2627 O O . LEU A 1 346 ? 32.075 -22.369 21.137 1.00 53.38 382 LEU A O 1
ATOM 2632 N N . GLY A 1 347 ? 33.211 -20.456 20.796 1.00 52.16 383 GLY A N 1
ATOM 2633 C CA . GLY A 1 347 ? 32.794 -20.362 19.406 1.00 53.68 383 GLY A CA 1
ATOM 2634 C C . GLY A 1 347 ? 33.761 -19.624 18.500 1.00 53.70 383 GLY A C 1
ATOM 2635 O O . GLY A 1 347 ? 34.406 -18.650 18.908 1.00 53.06 383 GLY A O 1
ATOM 2636 N N . LYS A 1 348 ? 33.852 -20.067 17.251 1.00 53.83 384 LYS A N 1
ATOM 2637 C CA . LYS A 1 348 ? 34.748 -19.453 16.294 1.00 55.87 384 LYS A CA 1
ATOM 2638 C C . LYS A 1 348 ? 34.034 -18.839 15.100 1.00 61.06 384 LYS A C 1
ATOM 2639 O O . LYS A 1 348 ? 34.694 -18.203 14.264 1.00 55.66 384 LYS A O 1
ATOM 2645 N N . SER A 1 349 ? 32.713 -18.999 14.988 1.00 57.11 385 SER A N 1
ATOM 2646 C CA . SER A 1 349 ? 32.019 -18.381 13.864 1.00 53.54 385 SER A CA 1
ATOM 2647 C C . SER A 1 349 ? 31.892 -16.874 14.056 1.00 51.24 385 SER A C 1
ATOM 2648 O O . SER A 1 349 ? 31.846 -16.132 13.075 1.00 54.69 385 SER A O 1
ATOM 2651 N N . ASN A 1 350 ? 31.863 -16.394 15.298 1.00 53.81 386 ASN A N 1
ATOM 2652 C CA . ASN A 1 350 ? 31.943 -14.961 15.576 1.00 52.01 386 ASN A CA 1
ATOM 2653 C C . ASN A 1 350 ? 32.977 -14.736 16.669 1.00 53.95 386 ASN A C 1
ATOM 2654 O O . ASN A 1 350 ? 32.716 -15.033 17.840 1.00 53.46 386 ASN A O 1
ATOM 2659 N N . LEU A 1 351 ? 34.129 -14.168 16.299 1.00 52.47 387 LEU A N 1
ATOM 2660 C CA . LEU A 1 351 ? 35.204 -13.939 17.262 1.00 57.16 387 LEU A CA 1
ATOM 2661 C C . LEU A 1 351 ? 35.010 -12.680 18.098 1.00 55.82 387 LEU A C 1
ATOM 2662 O O . LEU A 1 351 ? 35.806 -12.431 19.012 1.00 51.40 387 LEU A O 1
ATOM 2667 N N . GLU A 1 352 ? 33.981 -11.880 17.814 1.00 55.24 388 GLU A N 1
ATOM 2668 C CA . GLU A 1 352 ? 33.556 -10.797 18.698 1.00 56.04 388 GLU A CA 1
ATOM 2669 C C . GLU A 1 352 ? 32.082 -11.021 19.037 1.00 56.22 388 GLU A C 1
ATOM 2670 O O . GLU A 1 352 ? 31.202 -10.258 18.611 1.00 53.44 388 GLU A O 1
ATOM 2676 N N . PRO A 1 353 ? 31.785 -12.063 19.821 1.00 53.31 389 PRO A N 1
ATOM 2677 C CA . PRO A 1 353 ? 30.378 -12.459 20.022 1.00 56.10 389 PRO A CA 1
ATOM 2678 C C . PRO A 1 353 ? 29.560 -11.478 20.861 1.00 50.39 389 PRO A C 1
ATOM 2679 O O . PRO A 1 353 ? 28.327 -11.480 20.747 1.00 51.25 389 PRO A O 1
ATOM 2683 N N . PHE A 1 354 ? 30.189 -10.631 21.667 1.00 46.60 390 PHE A N 1
ATOM 2684 C CA . PHE A 1 354 ? 29.466 -9.695 22.521 1.00 46.66 390 PHE A CA 1
ATOM 2685 C C . PHE A 1 354 ? 29.159 -8.408 21.776 1.00 54.06 390 PHE A C 1
ATOM 2686 O O . PHE A 1 354 ? 30.014 -7.868 21.070 1.00 56.33 390 PHE A O 1
ATOM 2694 N N . THR A 1 355 ? 27.945 -7.901 21.959 1.00 50.88 391 THR A N 1
ATOM 2695 C CA . THR A 1 355 ? 27.624 -6.525 21.618 1.00 49.05 391 THR A CA 1
ATOM 2696 C C . THR A 1 355 ? 27.056 -5.857 22.860 1.00 54.52 391 THR A C 1
ATOM 2697 O O . THR A 1 355 ? 26.151 -6.399 23.500 1.00 54.98 391 THR A O 1
ATOM 2701 N N . LEU A 1 356 ? 27.596 -4.697 23.207 1.00 53.75 392 LEU A N 1
ATOM 2702 C CA . LEU A 1 356 ? 27.153 -3.924 24.358 1.00 51.06 392 LEU A CA 1
ATOM 2703 C C . LEU A 1 356 ? 26.484 -2.661 23.839 1.00 55.49 392 LEU A C 1
ATOM 2704 O O . LEU A 1 356 ? 27.116 -1.869 23.132 1.00 58.49 392 LEU A O 1
ATOM 2709 N N . TYR A 1 357 ? 25.206 -2.487 24.158 1.00 52.12 393 TYR A N 1
ATOM 2710 C CA . TYR A 1 357 ? 24.440 -1.339 23.694 1.00 51.72 393 TYR A CA 1
ATOM 2711 C C . TYR A 1 357 ? 24.354 -0.232 24.725 1.00 52.18 393 TYR A C 1
ATOM 2712 O O . TYR A 1 357 ? 23.772 0.820 24.444 1.00 51.65 393 TYR A O 1
ATOM 2721 N N . ASP A 1 358 ? 24.916 -0.442 25.907 1.00 52.78 394 ASP A N 1
ATOM 2722 C CA . ASP A 1 358 ? 24.829 0.522 26.990 1.00 53.56 394 ASP A CA 1
ATOM 2723 C C . ASP A 1 358 ? 25.876 0.120 28.011 1.00 52.06 394 ASP A C 1
ATOM 2724 O O . ASP A 1 358 ? 26.516 -0.930 27.898 1.00 52.66 394 ASP A O 1
ATOM 2729 N N . ASP A 1 359 ? 26.049 0.984 28.997 1.00 50.08 395 ASP A N 1
ATOM 2730 C CA . ASP A 1 359 ? 26.915 0.711 30.138 1.00 55.22 395 ASP A CA 1
ATOM 2731 C C . ASP A 1 359 ? 26.459 -0.551 30.870 1.00 57.67 395 ASP A C 1
ATOM 2732 O O . ASP A 1 359 ? 25.317 -0.628 31.325 1.00 54.35 395 ASP A O 1
ATOM 2737 N N . MET A 1 360 ? 27.355 -1.534 30.993 1.00 52.49 396 MET A N 1
ATOM 2738 C CA . MET A 1 360 ? 27.060 -2.772 31.692 1.00 51.71 396 MET A CA 1
ATOM 2739 C C . MET A 1 360 ? 27.700 -2.826 33.081 1.00 52.83 396 MET A C 1
ATOM 2740 O O . MET A 1 360 ? 27.995 -3.920 33.576 1.00 50.99 396 MET A O 1
ATOM 2745 N N . SER A 1 361 ? 27.896 -1.666 33.732 1.00 48.98 397 SER A N 1
ATOM 2746 C CA . SER A 1 361 ? 28.522 -1.638 35.055 1.00 52.91 397 SER A CA 1
ATOM 2747 C C . SER A 1 361 ? 27.625 -2.279 36.106 1.00 52.11 397 SER A C 1
ATOM 2748 O O . SER A 1 361 ? 28.119 -2.768 37.123 1.00 51.40 397 SER A O 1
ATOM 2751 N N . GLY A 1 362 ? 26.309 -2.257 35.887 1.00 55.93 398 GLY A N 1
ATOM 2752 C CA . GLY A 1 362 ? 25.373 -2.902 36.779 1.00 55.06 398 GLY A CA 1
ATOM 2753 C C . GLY A 1 362 ? 25.426 -4.410 36.775 1.00 51.07 398 GLY A C 1
ATOM 2754 O O . GLY A 1 362 ? 24.624 -5.050 37.465 1.00 50.29 398 GLY A O 1
ATOM 2755 N N . ILE A 1 363 ? 26.350 -5.004 36.033 1.00 47.41 399 ILE A N 1
ATOM 2756 C CA . ILE A 1 363 ? 26.445 -6.452 35.935 1.00 50.52 399 ILE A CA 1
ATOM 2757 C C . ILE A 1 363 ? 27.809 -6.854 36.455 1.00 51.91 399 ILE A C 1
ATOM 2758 O O . ILE A 1 363 ? 28.831 -6.360 35.967 1.00 54.54 399 ILE A O 1
ATOM 2763 N N . ASN A 1 364 ? 27.832 -7.740 37.440 1.00 47.85 400 ASN A N 1
ATOM 2764 C CA . ASN A 1 364 ? 29.085 -8.255 37.971 1.00 51.19 400 ASN A CA 1
ATOM 2765 C C . ASN A 1 364 ? 29.485 -9.453 37.125 1.00 52.90 400 ASN A C 1
ATOM 2766 O O . ASN A 1 364 ? 28.787 -10.475 37.112 1.00 48.81 400 ASN A O 1
ATOM 2771 N N . PHE A 1 365 ? 30.597 -9.311 36.403 1.00 50.65 401 PHE A N 1
ATOM 2772 C CA . PHE A 1 365 ? 31.146 -10.358 35.555 1.00 48.70 401 PHE A CA 1
ATOM 2773 C C . PHE A 1 365 ? 32.279 -11.042 36.302 1.00 53.06 401 PHE A C 1
ATOM 2774 O O . PHE A 1 365 ? 33.217 -10.379 36.754 1.00 53.91 401 PHE A O 1
ATOM 2782 N N . GLU A 1 366 ? 32.217 -12.365 36.394 1.00 51.01 402 GLU A N 1
ATOM 2783 C CA . GLU A 1 366 ? 33.181 -13.083 37.207 1.00 50.82 402 GLU A CA 1
ATOM 2784 C C . GLU A 1 366 ? 33.288 -14.519 36.711 1.00 50.41 402 GLU A C 1
ATOM 2785 O O . GLU A 1 366 ? 32.274 -15.135 36.379 1.00 46.57 402 GLU A O 1
ATOM 2791 N N . GLY A 1 367 ? 34.515 -15.039 36.648 1.00 47.71 403 GLY A N 1
ATOM 2792 C CA . GLY A 1 367 ? 34.722 -16.462 36.437 1.00 46.51 403 GLY A CA 1
ATOM 2793 C C . GLY A 1 367 ? 34.299 -17.018 35.093 1.00 53.37 403 GLY A C 1
ATOM 2794 O O . GLY A 1 367 ? 34.077 -18.228 34.983 1.00 55.23 403 GLY A O 1
ATOM 2795 N N . ASN A 1 368 ? 34.196 -16.189 34.056 1.00 51.18 404 ASN A N 1
ATOM 2796 C CA . ASN A 1 368 ? 33.761 -16.700 32.764 1.00 54.47 404 ASN A CA 1
ATOM 2797 C C . ASN A 1 368 ? 34.957 -17.176 31.951 1.00 56.53 404 ASN A C 1
ATOM 2798 O O . ASN A 1 368 ? 36.108 -16.824 32.223 1.00 58.21 404 ASN A O 1
ATOM 2803 N N . TYR A 1 369 ? 34.662 -17.983 30.937 1.00 52.37 405 TYR A N 1
ATOM 2804 C CA . TYR A 1 369 ? 35.657 -18.523 30.022 1.00 55.72 405 TYR A CA 1
ATOM 2805 C C . TYR A 1 369 ? 35.247 -18.205 28.595 1.00 55.71 405 TYR A C 1
ATOM 2806 O O . TYR A 1 369 ? 34.089 -18.423 28.217 1.00 48.57 405 TYR A O 1
ATOM 2815 N N . LEU A 1 370 ? 36.208 -17.727 27.804 1.00 50.88 406 LEU A N 1
ATOM 2816 C CA . LEU A 1 370 ? 36.001 -17.391 26.398 1.00 54.05 406 LEU A CA 1
ATOM 2817 C C . LEU A 1 370 ? 37.181 -17.930 25.606 1.00 54.46 406 LEU A C 1
ATOM 2818 O O . LEU A 1 370 ? 38.330 -17.749 26.025 1.00 55.24 406 LEU A O 1
ATOM 2823 N N . ASN A 1 371 ? 36.902 -18.598 24.484 1.00 54.66 407 ASN A N 1
ATOM 2824 C CA . ASN A 1 371 ? 37.967 -19.213 23.689 1.00 58.53 407 ASN A CA 1
ATOM 2825 C C . ASN A 1 371 ? 39.013 -18.186 23.245 1.00 57.11 407 ASN A C 1
ATOM 2826 O O . ASN A 1 371 ? 38.701 -17.023 22.973 1.00 56.64 407 ASN A O 1
ATOM 2831 N N . ASP A 1 372 ? 40.273 -18.652 23.184 1.00 60.28 408 ASP A N 1
ATOM 2832 C CA . ASP A 1 372 ? 41.427 -17.820 22.812 1.00 60.41 408 ASP A CA 1
ATOM 2833 C C . ASP A 1 372 ? 41.159 -16.916 21.613 1.00 56.66 408 ASP A C 1
ATOM 2834 O O . ASP A 1 372 ? 41.557 -15.746 21.612 1.00 55.68 408 ASP A O 1
ATOM 2839 N N . GLU A 1 373 ? 40.538 -17.454 20.559 1.00 56.12 409 GLU A N 1
ATOM 2840 C CA . GLU A 1 373 ? 40.394 -16.690 19.318 1.00 59.96 409 GLU A CA 1
ATOM 2841 C C . GLU A 1 373 ? 39.396 -15.546 19.438 1.00 58.93 409 GLU A C 1
ATOM 2842 O O . GLU A 1 373 ? 39.429 -14.629 18.609 1.00 57.53 409 GLU A O 1
ATOM 2848 N N . ALA A 1 374 ? 38.511 -15.586 20.432 1.00 56.39 410 ALA A N 1
ATOM 2849 C CA . ALA A 1 374 ? 37.473 -14.583 20.615 1.00 55.99 410 ALA A CA 1
ATOM 2850 C C . ALA A 1 374 ? 37.869 -13.580 21.689 1.00 56.90 410 ALA A C 1
ATOM 2851 O O . ALA A 1 374 ? 38.709 -13.849 22.555 1.00 55.97 410 ALA A O 1
ATOM 2853 N N . SER A 1 375 ? 37.243 -12.409 21.632 1.00 52.67 411 SER A N 1
ATOM 2854 C CA . SER A 1 375 ? 37.490 -11.376 22.619 1.00 56.39 411 SER A CA 1
ATOM 2855 C C . SER A 1 375 ? 36.175 -10.846 23.173 1.00 55.80 411 SER A C 1
ATOM 2856 O O . SER A 1 375 ? 35.111 -10.951 22.553 1.00 54.59 411 SER A O 1
ATOM 2859 N N . THR A 1 376 ? 36.265 -10.275 24.362 1.00 53.37 412 THR A N 1
ATOM 2860 C CA . THR A 1 376 ? 35.149 -9.524 24.879 1.00 50.94 412 THR A CA 1
ATOM 2861 C C . THR A 1 376 ? 35.593 -8.097 25.152 1.00 50.37 412 THR A C 1
ATOM 2862 O O . THR A 1 376 ? 36.764 -7.861 25.432 1.00 54.25 412 THR A O 1
ATOM 2866 N N . PRO A 1 377 ? 34.697 -7.121 25.014 1.00 50.10 413 PRO A N 1
ATOM 2867 C CA . PRO A 1 377 ? 35.006 -5.759 25.454 1.00 47.32 413 PRO A CA 1
ATOM 2868 C C . PRO A 1 377 ? 34.844 -5.537 26.950 1.00 55.27 413 PRO A C 1
ATOM 2869 O O . PRO A 1 377 ? 35.129 -4.434 27.429 1.00 53.87 413 PRO A O 1
ATOM 2873 N N . ILE A 1 378 ? 34.417 -6.533 27.718 1.00 55.98 414 ILE A N 1
ATOM 2874 C CA . ILE A 1 378 ? 34.290 -6.349 29.162 1.00 53.84 414 ILE A CA 1
ATOM 2875 C C . ILE A 1 378 ? 35.650 -6.559 29.814 1.00 55.12 414 ILE A C 1
ATOM 2876 O O . ILE A 1 378 ? 36.263 -7.623 29.675 1.00 62.39 414 ILE A O 1
ATOM 2881 N N . LYS A 1 379 ? 36.107 -5.550 30.559 1.00 58.23 415 LYS A N 1
ATOM 2882 C CA . LYS A 1 379 ? 37.480 -5.532 31.056 1.00 63.81 415 LYS A CA 1
ATOM 2883 C C . LYS A 1 379 ? 37.765 -6.649 32.054 1.00 67.03 415 LYS A C 1
ATOM 2884 O O . LYS A 1 379 ? 38.895 -7.147 32.104 1.00 70.62 415 LYS A O 1
ATOM 2886 N N . THR A 1 380 ? 36.777 -7.051 32.855 1.00 61.43 416 THR A N 1
ATOM 2887 C CA . THR A 1 380 ? 36.990 -8.007 33.935 1.00 62.17 416 THR A CA 1
ATOM 2888 C C . THR A 1 380 ? 36.053 -9.203 33.803 1.00 59.59 416 THR A C 1
ATOM 2889 O O . THR A 1 380 ? 35.057 -9.165 33.077 1.00 56.46 416 THR A O 1
ATOM 2893 N N . GLY A 1 381 ? 36.384 -10.275 34.522 1.00 58.34 417 GLY A N 1
ATOM 2894 C CA . GLY A 1 381 ? 35.484 -11.398 34.684 1.00 57.79 417 GLY A CA 1
ATOM 2895 C C . GLY A 1 381 ? 35.596 -12.489 33.646 1.00 56.04 417 GLY A C 1
ATOM 2896 O O . GLY A 1 381 ? 34.868 -13.493 33.747 1.00 52.82 417 GLY A O 1
ATOM 2897 N N . PHE A 1 382 ? 36.481 -12.337 32.662 1.00 55.74 418 PHE A N 1
ATOM 2898 C CA . PHE A 1 382 ? 36.670 -13.318 31.602 1.00 53.97 418 PHE A CA 1
ATOM 2899 C C . PHE A 1 382 ? 38.115 -13.798 31.569 1.00 59.03 418 PHE A C 1
ATOM 2900 O O . PHE A 1 382 ? 39.051 -12.999 31.698 1.00 61.78 418 PHE A O 1
ATOM 2908 N N . ALA A 1 383 ? 38.284 -15.108 31.405 1.00 54.32 419 ALA A N 1
ATOM 2909 C CA . ALA A 1 383 ? 39.581 -15.731 31.201 1.00 55.97 419 ALA A CA 1
ATOM 2910 C C . ALA A 1 383 ? 39.602 -16.426 29.842 1.00 60.77 419 ALA A C 1
ATOM 2911 O O . ALA A 1 383 ? 38.641 -17.107 29.463 1.00 58.12 419 ALA A O 1
ATOM 2913 N N . SER A 1 384 ? 40.691 -16.241 29.103 1.00 57.11 420 SER A N 1
ATOM 2914 C CA . SER A 1 384 ? 40.850 -16.916 27.826 1.00 61.45 420 SER A CA 1
ATOM 2915 C C . SER A 1 384 ? 41.204 -18.379 28.057 1.00 60.69 420 SER A C 1
ATOM 2916 O O . SER A 1 384 ? 41.949 -18.713 28.979 1.00 64.83 420 SER A O 1
ATOM 2919 N N . THR A 1 385 ? 40.645 -19.254 27.228 1.00 61.12 421 THR A N 1
ATOM 2920 C CA . THR A 1 385 ? 40.862 -20.688 27.347 1.00 60.95 421 THR A CA 1
ATOM 2921 C C . THR A 1 385 ? 40.867 -21.252 25.936 1.00 63.28 421 THR A C 1
ATOM 2922 O O . THR A 1 385 ? 40.188 -20.706 25.056 1.00 62.14 421 THR A O 1
ATOM 2926 N N . PRO A 1 386 ? 41.633 -22.306 25.674 1.00 64.54 422 PRO A N 1
ATOM 2927 C CA . PRO A 1 386 ? 41.724 -22.802 24.296 1.00 64.78 422 PRO A CA 1
ATOM 2928 C C . PRO A 1 386 ? 40.393 -23.364 23.817 1.00 66.26 422 PRO A C 1
ATOM 2929 O O . PRO A 1 386 ? 39.572 -23.852 24.600 1.00 65.55 422 PRO A O 1
ATOM 2933 N N . TYR A 1 387 ? 40.172 -23.260 22.508 1.00 61.39 423 TYR A N 1
ATOM 2934 C CA . TYR A 1 387 ? 38.978 -23.837 21.906 1.00 64.31 423 TYR A CA 1
ATOM 2935 C C . TYR A 1 387 ? 39.109 -25.353 21.852 1.00 64.90 423 TYR A C 1
ATOM 2936 O O . TYR A 1 387 ? 39.659 -25.904 20.891 1.00 67.03 423 TYR A O 1
ATOM 2945 N N . SER A 1 388 ? 38.590 -26.027 22.870 1.00 63.65 424 SER A N 1
ATOM 2946 C CA . SER A 1 388 ? 38.585 -27.483 22.971 1.00 65.32 424 SER A CA 1
ATOM 2947 C C . SER A 1 388 ? 37.135 -27.941 23.119 1.00 65.35 424 SER A C 1
ATOM 2948 O O . SER A 1 388 ? 36.536 -27.799 24.191 1.00 65.11 424 SER A O 1
ATOM 2951 N N . VAL A 1 389 ? 36.582 -28.487 22.040 1.00 67.42 425 VAL A N 1
ATOM 2952 C CA . VAL A 1 389 ? 35.190 -28.920 21.955 1.00 66.54 425 VAL A CA 1
ATOM 2953 C C . VAL A 1 389 ? 35.187 -30.302 21.323 1.00 64.24 425 VAL A C 1
ATOM 2954 O O . VAL A 1 389 ? 35.573 -30.452 20.159 1.00 69.39 425 VAL A O 1
ATOM 2958 N N . THR A 1 390 ? 34.763 -31.308 22.076 1.00 65.93 426 THR A N 1
ATOM 2959 C CA . THR A 1 390 ? 34.768 -32.677 21.579 1.00 69.91 426 THR A CA 1
ATOM 2960 C C . THR A 1 390 ? 33.397 -33.300 21.794 1.00 70.03 426 THR A C 1
ATOM 2961 O O . THR A 1 390 ? 32.813 -33.170 22.876 1.00 70.68 426 THR A O 1
ATOM 2965 N N . THR A 1 391 ? 32.877 -33.951 20.755 1.00 70.61 427 THR A N 1
ATOM 2966 C CA . THR A 1 391 ? 31.624 -34.683 20.881 1.00 69.48 427 THR A CA 1
ATOM 2967 C C . THR A 1 391 ? 31.760 -35.760 21.944 1.00 72.12 427 THR A C 1
ATOM 2968 O O . THR A 1 391 ? 32.715 -36.540 21.936 1.00 73.37 427 THR A O 1
ATOM 2972 N N . ASN A 1 392 ? 30.804 -35.801 22.867 1.00 73.77 428 ASN A N 1
ATOM 2973 C CA . ASN A 1 392 ? 30.946 -36.702 23.999 1.00 72.86 428 ASN A CA 1
ATOM 2974 C C . ASN A 1 392 ? 30.122 -37.973 23.841 1.00 74.60 428 ASN A C 1
ATOM 2975 O O . ASN A 1 392 ? 29.778 -38.387 22.727 1.00 75.97 428 ASN A O 1
ATOM 2980 N N . GLN A 1 393 ? 29.794 -38.576 24.981 1.00 77.71 429 GLN A N 1
ATOM 2981 C CA . GLN A 1 393 ? 29.217 -39.910 25.011 1.00 77.62 429 GLN A CA 1
ATOM 2982 C C . GLN A 1 393 ? 27.806 -39.883 24.451 1.00 79.46 429 GLN A C 1
ATOM 2983 O O . GLN A 1 393 ? 27.412 -40.764 23.677 1.00 77.87 429 GLN A O 1
ATOM 2989 N N . TYR A 1 394 ? 27.042 -38.862 24.835 1.00 76.24 430 TYR A N 1
ATOM 2990 C CA . TYR A 1 394 ? 25.674 -38.650 24.398 1.00 77.00 430 TYR A CA 1
ATOM 2991 C C . TYR A 1 394 ? 25.589 -37.850 23.105 1.00 74.32 430 TYR A C 1
ATOM 2992 O O . TYR A 1 394 ? 24.533 -37.279 22.809 1.00 77.02 430 TYR A O 1
ATOM 3001 N N . GLY A 1 395 ? 26.679 -37.787 22.340 1.00 72.35 431 GLY A N 1
ATOM 3002 C CA . GLY A 1 395 ? 26.663 -37.137 21.042 1.00 71.67 431 GLY A CA 1
ATOM 3003 C C . GLY A 1 395 ? 26.580 -35.627 21.075 1.00 68.07 431 GLY A C 1
ATOM 3004 O O . GLY A 1 395 ? 26.032 -35.022 20.148 1.00 66.37 431 GLY A O 1
ATOM 3005 N N . LEU A 1 396 ? 27.118 -34.992 22.109 1.00 68.45 432 LEU A N 1
ATOM 3006 C CA . LEU A 1 396 ? 26.990 -33.552 22.274 1.00 65.55 432 LEU A CA 1
ATOM 3007 C C . LEU A 1 396 ? 28.366 -32.908 22.333 1.00 64.90 432 LEU A C 1
ATOM 3008 O O . LEU A 1 396 ? 29.258 -33.403 23.030 1.00 65.37 432 LEU A O 1
ATOM 3013 N N . LYS A 1 397 ? 28.528 -31.814 21.593 1.00 61.32 433 LYS A N 1
ATOM 3014 C CA . LYS A 1 397 ? 29.722 -30.982 21.666 1.00 61.03 433 LYS A CA 1
ATOM 3015 C C . LYS A 1 397 ? 29.884 -30.450 23.086 1.00 63.86 433 LYS A C 1
ATOM 3016 O O . LYS A 1 397 ? 29.051 -29.668 23.554 1.00 60.82 433 LYS A O 1
ATOM 3022 N N . SER A 1 398 ? 30.950 -30.854 23.780 1.00 63.64 434 SER A N 1
ATOM 3023 C CA . SER A 1 398 ? 31.096 -30.491 25.177 1.00 60.26 434 SER A CA 1
ATOM 3024 C C . SER A 1 398 ? 32.419 -29.773 25.427 1.00 64.65 434 SER A C 1
ATOM 3025 O O . SER A 1 398 ? 33.414 -30.032 24.741 1.00 65.01 434 SER A O 1
ATOM 3028 N N . PRO A 1 399 ? 32.460 -28.864 26.400 1.00 64.46 435 PRO A N 1
ATOM 3029 C CA . PRO A 1 399 ? 33.748 -28.346 26.875 1.00 65.10 435 PRO A CA 1
ATOM 3030 C C . PRO A 1 399 ? 34.546 -29.449 27.550 1.00 64.26 435 PRO A C 1
ATOM 3031 O O . PRO A 1 399 ? 34.064 -30.560 27.777 1.00 61.20 435 PRO A O 1
ATOM 3035 N N . ASP A 1 400 ? 35.791 -29.114 27.882 1.00 62.87 436 ASP A N 1
ATOM 3036 C CA . ASP A 1 400 ? 36.650 -30.048 28.597 1.00 66.19 436 ASP A CA 1
ATOM 3037 C C . ASP A 1 400 ? 36.086 -30.351 29.984 1.00 67.37 436 ASP A C 1
ATOM 3038 O O . ASP A 1 400 ? 35.482 -29.494 30.641 1.00 63.70 436 ASP A O 1
ATOM 3043 N N . LYS A 1 401 ? 36.305 -31.594 30.425 1.00 70.04 437 LYS A N 1
ATOM 3044 C CA . LYS A 1 401 ? 35.840 -32.030 31.741 1.00 68.60 437 LYS A CA 1
ATOM 3045 C C . LYS A 1 401 ? 36.282 -31.076 32.846 1.00 68.10 437 LYS A C 1
ATOM 3046 O O . LYS A 1 401 ? 35.519 -30.799 33.782 1.00 65.98 437 LYS A O 1
ATOM 3049 N N . ALA A 1 402 ? 37.507 -30.552 32.748 1.00 68.88 438 ALA A N 1
ATOM 3050 C CA . ALA A 1 402 ? 38.018 -29.678 33.798 1.00 70.53 438 ALA A CA 1
ATOM 3051 C C . ALA A 1 402 ? 37.240 -28.367 33.891 1.00 68.58 438 ALA A C 1
ATOM 3052 O O . ALA A 1 402 ? 37.075 -27.834 34.996 1.00 64.15 438 ALA A O 1
ATOM 3054 N N . LEU A 1 403 ? 36.763 -27.820 32.765 1.00 68.15 439 LEU A N 1
ATOM 3055 C CA . LEU A 1 403 ? 35.951 -26.611 32.872 1.00 66.21 439 LEU A CA 1
ATOM 3056 C C . LEU A 1 403 ? 34.551 -26.934 33.374 1.00 60.99 439 LEU A C 1
ATOM 3057 O O . LEU A 1 403 ? 33.972 -26.158 34.145 1.00 63.58 439 LEU A O 1
ATOM 3062 N N . LEU A 1 404 ? 33.977 -28.055 32.922 1.00 63.66 440 LEU A N 1
ATOM 3063 C CA . LEU A 1 404 ? 32.683 -28.477 33.450 1.00 64.91 440 LEU A CA 1
ATOM 3064 C C . LEU A 1 404 ? 32.735 -28.595 34.964 1.00 65.84 440 LEU A C 1
ATOM 3065 O O . LEU A 1 404 ? 31.873 -28.064 35.677 1.00 63.86 440 LEU A O 1
ATOM 3070 N N . ASP A 1 405 ? 33.757 -29.285 35.472 1.00 67.03 441 ASP A N 1
ATOM 3071 C CA . ASP A 1 405 ? 33.876 -29.465 36.911 1.00 64.23 441 ASP A CA 1
ATOM 3072 C C . ASP A 1 405 ? 34.084 -28.129 37.608 1.00 64.94 441 ASP A C 1
ATOM 3073 O O . ASP A 1 405 ? 33.518 -27.888 38.680 1.00 63.79 441 ASP A O 1
ATOM 3078 N N . GLU A 1 406 ? 34.872 -27.237 36.996 1.00 64.22 442 GLU A N 1
ATOM 3079 C CA . GLU A 1 406 ? 35.151 -25.938 37.609 1.00 66.78 442 GLU A CA 1
ATOM 3080 C C . GLU A 1 406 ? 33.877 -25.140 37.869 1.00 67.05 442 GLU A C 1
ATOM 3081 O O . GLU A 1 406 ? 33.802 -24.403 38.858 1.00 66.06 442 GLU A O 1
ATOM 3087 N N . ILE A 1 407 ? 32.871 -25.255 36.998 1.00 63.85 443 ILE A N 1
ATOM 3088 C CA . ILE A 1 407 ? 31.607 -24.565 37.227 1.00 63.31 443 ILE A CA 1
ATOM 3089 C C . ILE A 1 407 ? 30.520 -25.499 37.732 1.00 62.24 443 ILE A C 1
ATOM 3090 O O . ILE A 1 407 ? 29.382 -25.056 37.938 1.00 63.69 443 ILE A O 1
ATOM 3095 N N . GLY A 1 408 ? 30.831 -26.774 37.943 1.00 65.39 444 GLY A N 1
ATOM 3096 C CA . GLY A 1 408 ? 29.860 -27.706 38.487 1.00 63.91 444 GLY A CA 1
ATOM 3097 C C . GLY A 1 408 ? 28.651 -27.917 37.599 1.00 61.14 444 GLY A C 1
ATOM 3098 O O . GLY A 1 408 ? 27.508 -27.900 38.072 1.00 62.53 444 GLY A O 1
ATOM 3099 N N . PHE A 1 409 ? 28.895 -28.111 36.302 1.00 60.60 445 PHE A N 1
ATOM 3100 C CA . PHE A 1 409 ? 27.818 -28.313 35.339 1.00 61.67 445 PHE A CA 1
ATOM 3101 C C . PHE A 1 409 ? 27.354 -29.759 35.261 1.00 60.98 445 PHE A C 1
ATOM 3102 O O . PHE A 1 409 ? 26.166 -29.999 35.014 1.00 58.77 445 PHE A O 1
ATOM 3110 N N . GLY A 1 410 ? 28.257 -30.720 35.470 1.00 58.90 446 GLY A N 1
ATOM 3111 C CA . GLY A 1 410 ? 27.948 -32.120 35.250 1.00 55.85 446 GLY A CA 1
ATOM 3112 C C . GLY A 1 410 ? 28.172 -32.501 33.800 1.00 63.62 446 GLY A C 1
ATOM 3113 O O . GLY A 1 410 ? 28.807 -31.776 33.025 1.00 64.44 446 GLY A O 1
ATOM 3114 N N . GLU A 1 411 ? 27.635 -33.660 33.422 1.00 60.24 447 GLU A N 1
ATOM 3115 C CA . GLU A 1 411 ? 27.736 -34.081 32.031 1.00 68.89 447 GLU A CA 1
ATOM 3116 C C . GLU A 1 411 ? 26.926 -33.152 31.133 1.00 64.08 447 GLU A C 1
ATOM 3117 O O . GLU A 1 411 ? 25.928 -32.557 31.553 1.00 63.06 447 GLU A O 1
ATOM 3123 N N . VAL A 1 412 ? 27.376 -33.016 29.891 1.00 60.90 448 VAL A N 1
ATOM 3124 C CA . VAL A 1 412 ? 26.580 -32.394 28.838 1.00 63.55 448 VAL A CA 1
ATOM 3125 C C . VAL A 1 412 ? 25.707 -33.509 28.271 1.00 62.45 448 VAL A C 1
ATOM 3126 O O . VAL A 1 412 ? 26.189 -34.384 27.550 1.00 66.85 448 VAL A O 1
ATOM 3130 N N . LYS A 1 413 ? 24.421 -33.488 28.617 1.00 59.81 449 LYS A N 1
ATOM 3131 C CA . LYS A 1 413 ? 23.512 -34.579 28.295 1.00 60.50 449 LYS A CA 1
ATOM 3132 C C . LYS A 1 413 ? 22.091 -34.034 28.238 1.00 58.36 449 LYS A C 1
ATOM 3133 O O . LYS A 1 413 ? 21.719 -33.185 29.053 1.00 54.78 449 LYS A O 1
ATOM 3137 N N . LEU A 1 414 ? 21.305 -34.517 27.272 1.00 55.97 450 LEU A N 1
ATOM 3138 C CA . LEU A 1 414 ? 19.950 -34.009 27.101 1.00 53.67 450 LEU A CA 1
ATOM 3139 C C . LEU A 1 414 ? 19.090 -34.378 28.306 1.00 58.20 450 LEU A C 1
ATOM 3140 O O . LEU A 1 414 ? 19.115 -35.533 28.750 1.00 55.61 450 LEU A O 1
ATOM 3145 N N . PRO A 1 415 ? 18.306 -33.438 28.847 1.00 52.77 451 PRO A N 1
ATOM 3146 C CA . PRO A 1 415 ? 17.405 -33.786 29.955 1.00 54.04 451 PRO A CA 1
ATOM 3147 C C . PRO A 1 415 ? 16.243 -34.648 29.522 1.00 52.93 451 PRO A C 1
ATOM 3148 O O . PRO A 1 415 ? 15.626 -35.300 30.369 1.00 56.50 451 PRO A O 1
ATOM 3152 N N . VAL A 1 416 ? 15.913 -34.654 28.235 1.00 57.10 452 VAL A N 1
ATOM 3153 C CA . VAL A 1 416 ? 14.845 -35.485 27.694 1.00 55.20 452 VAL A CA 1
ATOM 3154 C C . VAL A 1 416 ? 15.170 -35.694 26.226 1.00 58.39 452 VAL A C 1
ATOM 3155 O O . VAL A 1 416 ? 15.883 -34.889 25.619 1.00 58.16 452 VAL A O 1
ATOM 3159 N N . THR A 1 417 ? 14.670 -36.793 25.657 1.00 60.08 453 THR A N 1
ATOM 3160 C CA . THR A 1 417 ? 14.881 -37.101 24.251 1.00 58.45 453 THR A CA 1
ATOM 3161 C C . THR A 1 417 ? 13.550 -37.114 23.505 1.00 57.67 453 THR A C 1
ATOM 3162 O O . THR A 1 417 ? 12.479 -37.242 24.100 1.00 60.18 453 THR A O 1
ATOM 3166 N N . LYS A 1 418 ? 13.641 -36.981 22.179 1.00 59.13 454 LYS A N 1
ATOM 3167 C CA . LYS A 1 418 ? 12.454 -36.999 21.332 1.00 60.83 454 LYS A CA 1
ATOM 3168 C C . LYS A 1 418 ? 11.588 -38.220 21.610 1.00 62.60 454 LYS A C 1
ATOM 3169 O O . LYS A 1 418 ? 10.353 -38.144 21.556 1.00 60.62 454 LYS A O 1
ATOM 3175 N N . GLU A 1 419 ? 12.215 -39.344 21.938 1.00 62.50 455 GLU A N 1
ATOM 3176 C CA . GLU A 1 419 ? 11.500 -40.599 22.090 1.00 62.11 455 GLU A CA 1
ATOM 3177 C C . GLU A 1 419 ? 10.732 -40.687 23.399 1.00 62.86 455 GLU A C 1
ATOM 3178 O O . GLU A 1 419 ? 9.831 -41.523 23.508 1.00 63.78 455 GLU A O 1
ATOM 3184 N N . GLU A 1 420 ? 11.043 -39.841 24.385 1.00 62.85 456 GLU A N 1
ATOM 3185 C CA . GLU A 1 420 ? 10.378 -39.901 25.684 1.00 60.15 456 GLU A CA 1
ATOM 3186 C C . GLU A 1 420 ? 9.199 -38.949 25.824 1.00 57.50 456 GLU A C 1
ATOM 3187 O O . GLU A 1 420 ? 8.618 -38.877 26.912 1.00 55.51 456 GLU A O 1
ATOM 3193 N N . VAL A 1 421 ? 8.847 -38.193 24.789 1.00 55.11 457 VAL A N 1
ATOM 3194 C CA . VAL A 1 421 ? 7.813 -37.174 24.911 1.00 55.19 457 VAL A CA 1
ATOM 3195 C C . VAL A 1 421 ? 6.681 -37.498 23.944 1.00 57.33 457 VAL A C 1
ATOM 3196 O O . VAL A 1 421 ? 6.832 -38.298 23.023 1.00 54.54 457 VAL A O 1
ATOM 3200 N N . GLY A 1 422 ? 5.541 -36.833 24.153 1.00 56.39 458 GLY A N 1
ATOM 3201 C CA . GLY A 1 422 ? 4.402 -36.998 23.277 1.00 53.68 458 GLY A CA 1
ATOM 3202 C C . GLY A 1 422 ? 3.605 -38.254 23.587 1.00 57.31 458 GLY A C 1
ATOM 3203 O O . GLY A 1 422 ? 3.942 -39.054 24.459 1.00 55.38 458 GLY A O 1
ATOM 3204 N N . ALA A 1 423 ? 2.494 -38.396 22.865 1.00 55.48 459 ALA A N 1
ATOM 3205 C CA . ALA A 1 423 ? 1.653 -39.579 22.981 1.00 55.58 459 ALA A CA 1
ATOM 3206 C C . ALA A 1 423 ? 2.431 -40.820 22.564 1.00 57.81 459 ALA A C 1
ATOM 3207 O O . ALA A 1 423 ? 3.205 -40.793 21.601 1.00 56.78 459 ALA A O 1
ATOM 3209 N N . ASP A 1 424 ? 2.215 -41.922 23.287 1.00 57.51 460 ASP A N 1
ATOM 3210 C CA . ASP A 1 424 ? 2.972 -43.135 22.997 1.00 61.17 460 ASP A CA 1
ATOM 3211 C C . ASP A 1 424 ? 2.478 -43.891 21.762 1.00 61.39 460 ASP A C 1
ATOM 3212 O O . ASP A 1 424 ? 3.180 -44.794 21.301 1.00 67.64 460 ASP A O 1
ATOM 3217 N N . PHE A 1 425 ? 1.331 -43.526 21.182 1.00 57.35 461 PHE A N 1
ATOM 3218 C CA . PHE A 1 425 ? 0.788 -44.240 20.027 1.00 61.54 461 PHE A CA 1
ATOM 3219 C C . PHE A 1 425 ? 0.920 -43.495 18.699 1.00 60.85 461 PHE A C 1
ATOM 3220 O O . PHE A 1 425 ? 0.534 -44.048 17.663 1.00 61.16 461 PHE A O 1
ATOM 3228 N N . TYR A 1 426 ? 1.438 -42.266 18.687 1.00 61.29 462 TYR A N 1
ATOM 3229 C CA . TYR A 1 426 ? 1.391 -41.428 17.486 1.00 59.23 462 TYR A CA 1
ATOM 3230 C C . TYR A 1 426 ? 2.781 -41.242 16.906 1.00 60.81 462 TYR A C 1
ATOM 3231 O O . TYR A 1 426 ? 3.675 -40.754 17.610 1.00 60.33 462 TYR A O 1
ATOM 3240 N N . PRO A 1 427 ? 3.006 -41.566 15.637 1.00 62.38 463 PRO A N 1
ATOM 3241 C CA . PRO A 1 427 ? 4.343 -41.397 15.061 1.00 64.69 463 PRO A CA 1
ATOM 3242 C C . PRO A 1 427 ? 4.729 -39.930 14.949 1.00 62.61 463 PRO A C 1
ATOM 3243 O O . PRO A 1 427 ? 3.890 -39.032 14.893 1.00 61.07 463 PRO A O 1
ATOM 3247 N N . LYS A 1 428 ? 6.035 -39.694 14.933 1.00 62.40 464 LYS A N 1
ATOM 3248 C CA . LYS A 1 428 ? 6.584 -38.367 14.683 1.00 62.82 464 LYS A CA 1
ATOM 3249 C C . LYS A 1 428 ? 7.179 -38.389 13.275 1.00 66.49 464 LYS A C 1
ATOM 3250 O O . LYS A 1 428 ? 8.386 -38.537 13.089 1.00 70.33 464 LYS A O 1
ATOM 3256 N N . ASN A 1 429 ? 6.307 -38.245 12.275 1.00 69.72 465 ASN A N 1
ATOM 3257 C CA . ASN A 1 429 ? 6.675 -38.322 10.863 1.00 72.42 465 ASN A CA 1
ATOM 3258 C C . ASN A 1 429 ? 6.825 -36.931 10.263 1.00 74.44 465 ASN A C 1
ATOM 3259 O O . ASN A 1 429 ? 5.986 -36.055 10.483 1.00 75.50 465 ASN A O 1
ATOM 3264 N N . GLU A 1 430 ? 7.893 -36.739 9.494 1.00 79.25 466 GLU A N 1
ATOM 3265 C CA . GLU A 1 430 ? 8.023 -35.538 8.680 1.00 80.31 466 GLU A CA 1
ATOM 3266 C C . GLU A 1 430 ? 6.794 -35.369 7.799 1.00 81.03 466 GLU A C 1
ATOM 3267 O O . GLU A 1 430 ? 6.271 -36.338 7.243 1.00 82.80 466 GLU A O 1
ATOM 3273 N N . ALA A 1 431 ? 6.341 -34.124 7.670 1.00 83.08 467 ALA A N 1
ATOM 3274 C CA . ALA A 1 431 ? 5.165 -33.797 6.877 1.00 83.99 467 ALA A CA 1
ATOM 3275 C C . ALA A 1 431 ? 5.492 -33.132 5.538 1.00 84.95 467 ALA A C 1
ATOM 3276 O O . ALA A 1 431 ? 4.568 -32.825 4.775 1.00 80.80 467 ALA A O 1
ATOM 3278 N N . LEU A 1 432 ? 6.771 -32.919 5.218 1.00 82.69 468 LEU A N 1
ATOM 3279 C CA . LEU A 1 432 ? 7.171 -32.128 4.058 1.00 75.76 468 LEU A CA 1
ATOM 3280 C C . LEU A 1 432 ? 7.941 -32.992 3.066 1.00 76.84 468 LEU A C 1
ATOM 3281 O O . LEU A 1 432 ? 8.961 -33.596 3.416 1.00 75.37 468 LEU A O 1
ATOM 3283 N N . VAL A 1 433 ? 7.465 -33.024 1.826 1.00 73.67 469 VAL A N 1
ATOM 3284 C CA . VAL A 1 433 ? 8.112 -33.767 0.752 1.00 67.06 469 VAL A CA 1
ATOM 3285 C C . VAL A 1 433 ? 9.107 -32.851 0.051 1.00 67.20 469 VAL A C 1
ATOM 3286 O O . VAL A 1 433 ? 8.761 -31.729 -0.344 1.00 65.57 469 VAL A O 1
ATOM 3290 N N . ALA A 1 434 ? 10.343 -33.321 -0.097 1.00 63.75 470 ALA A N 1
ATOM 3291 C CA . ALA A 1 434 ? 11.366 -32.515 -0.743 1.00 64.41 470 ALA A CA 1
ATOM 3292 C C . ALA A 1 434 ? 11.219 -32.555 -2.258 1.00 65.40 470 ALA A C 1
ATOM 3293 O O . ALA A 1 434 ? 10.815 -33.566 -2.849 1.00 62.99 470 ALA A O 1
ATOM 3295 N N . PHE A 1 435 ? 11.558 -31.431 -2.878 1.00 63.55 471 PHE A N 1
ATOM 3296 C CA . PHE A 1 435 ? 11.681 -31.371 -4.323 1.00 62.92 471 PHE A CA 1
ATOM 3297 C C . PHE A 1 435 ? 12.535 -32.526 -4.840 1.00 67.31 471 PHE A C 1
ATOM 3298 O O . PHE A 1 435 ? 13.559 -32.884 -4.246 1.00 66.70 471 PHE A O 1
ATOM 3306 N N . GLN A 1 436 ? 12.057 -33.121 -5.937 1.00 63.57 472 GLN A N 1
ATOM 3307 C CA . GLN A 1 436 ? 12.705 -34.134 -6.770 1.00 63.49 472 GLN A CA 1
ATOM 3308 C C . GLN A 1 436 ? 12.959 -35.439 -6.028 1.00 65.94 472 GLN A C 1
ATOM 3309 O O . GLN A 1 436 ? 13.870 -36.191 -6.387 1.00 66.97 472 GLN A O 1
ATOM 3315 N N . SER A 1 437 ? 12.176 -35.720 -5.002 1.00 62.46 473 SER A N 1
ATOM 3316 C CA . SER A 1 437 ? 12.276 -36.964 -4.267 1.00 64.95 473 SER A CA 1
ATOM 3317 C C . SER A 1 437 ? 11.379 -38.053 -4.842 1.00 66.08 473 SER A C 1
ATOM 3318 O O . SER A 1 437 ? 11.279 -39.133 -4.252 1.00 60.90 473 SER A O 1
ATOM 3321 N N . GLY A 1 438 ? 10.715 -37.791 -5.968 1.00 60.66 474 GLY A N 1
ATOM 3322 C CA . GLY A 1 438 ? 9.804 -38.762 -6.539 1.00 59.78 474 GLY A CA 1
ATOM 3323 C C . GLY A 1 438 ? 10.208 -39.232 -7.922 1.00 64.59 474 GLY A C 1
ATOM 3324 O O . GLY A 1 438 ? 11.404 -39.304 -8.225 1.00 67.44 474 GLY A O 1
ATOM 3325 N N . LYS A 1 439 ? 9.219 -39.527 -8.775 1.00 62.70 475 LYS A N 1
ATOM 3326 C CA . LYS A 1 439 ? 9.449 -40.096 -10.098 1.00 59.93 475 LYS A CA 1
ATOM 3327 C C . LYS A 1 439 ? 9.635 -39.005 -11.145 1.00 62.40 475 LYS A C 1
ATOM 3328 O O . LYS A 1 439 ? 9.001 -37.948 -11.085 1.00 59.66 475 LYS A O 1
ATOM 3330 N N . THR A 1 440 ? 10.500 -39.283 -12.114 1.00 58.62 476 THR A N 1
ATOM 3331 C CA . THR A 1 440 ? 10.623 -38.454 -13.300 1.00 63.11 476 THR A CA 1
ATOM 3332 C C . THR A 1 440 ? 9.572 -38.885 -14.319 1.00 57.88 476 THR A C 1
ATOM 3333 O O . THR A 1 440 ? 9.476 -40.066 -14.659 1.00 57.77 476 THR A O 1
ATOM 3337 N N . ILE A 1 441 ? 8.760 -37.937 -14.778 1.00 54.53 477 ILE A N 1
ATOM 3338 C CA . ILE A 1 441 ? 7.634 -38.222 -15.657 1.00 55.66 477 ILE A CA 1
ATOM 3339 C C . ILE A 1 441 ? 7.817 -37.439 -16.946 1.00 56.12 477 ILE A C 1
ATOM 3340 O O . ILE A 1 441 ? 8.151 -36.249 -16.909 1.00 59.13 477 ILE A O 1
ATOM 3345 N N . HIS A 1 442 ? 7.611 -38.109 -18.080 1.00 55.57 478 HIS A N 1
ATOM 3346 C CA . HIS A 1 442 ? 7.719 -37.470 -19.383 1.00 55.54 478 HIS A CA 1
ATOM 3347 C C . HIS A 1 442 ? 6.437 -36.715 -19.721 1.00 53.88 478 HIS A C 1
ATOM 3348 O O . HIS A 1 442 ? 5.330 -37.211 -19.487 1.00 52.57 478 HIS A O 1
ATOM 3355 N N . VAL A 1 443 ? 6.578 -35.524 -20.294 1.00 52.02 479 VAL A N 1
ATOM 3356 C CA . VAL A 1 443 ? 5.417 -34.762 -20.769 1.00 55.83 479 VAL A CA 1
ATOM 3357 C C . VAL A 1 443 ? 5.552 -34.519 -22.274 1.00 53.48 479 VAL A C 1
ATOM 3358 O O . VAL A 1 443 ? 6.403 -33.736 -22.721 1.00 54.24 479 VAL A O 1
ATOM 3362 N N . LYS A 1 444 ? 4.705 -35.171 -23.060 1.00 55.42 480 LYS A N 1
ATOM 3363 C CA . LYS A 1 444 ? 4.795 -34.983 -24.509 1.00 56.68 480 LYS A CA 1
ATOM 3364 C C . LYS A 1 444 ? 4.225 -33.623 -24.899 1.00 57.07 480 LYS A C 1
ATOM 3365 O O . LYS A 1 444 ? 3.409 -33.035 -24.183 1.00 57.23 480 LYS A O 1
ATOM 3371 N N . ALA A 1 445 ? 4.658 -33.132 -26.057 1.00 55.23 481 ALA A N 1
ATOM 3372 C CA . ALA A 1 445 ? 4.257 -31.818 -26.524 1.00 54.04 481 ALA A CA 1
ATOM 3373 C C . ALA A 1 445 ? 2.781 -31.818 -26.900 1.00 54.64 481 ALA A C 1
ATOM 3374 O O . ALA A 1 445 ? 2.188 -32.863 -27.172 1.00 53.24 481 ALA A O 1
ATOM 3376 N N . GLY A 1 446 ? 2.176 -30.628 -26.885 1.00 53.69 482 GLY A N 1
ATOM 3377 C CA . GLY A 1 446 ? 0.793 -30.514 -27.295 1.00 52.73 482 GLY A CA 1
ATOM 3378 C C . GLY A 1 446 ? -0.016 -29.637 -26.360 1.00 50.54 482 GLY A C 1
ATOM 3379 O O . GLY A 1 446 ? 0.518 -28.786 -25.648 1.00 51.27 482 GLY A O 1
ATOM 3380 N N . THR A 1 447 ? -1.325 -29.873 -26.384 1.00 48.70 483 THR A N 1
ATOM 3381 C CA . THR A 1 447 ? -2.308 -29.034 -25.710 1.00 49.85 483 THR A CA 1
ATOM 3382 C C . THR A 1 447 ? -2.808 -29.735 -24.450 1.00 52.18 483 THR A C 1
ATOM 3383 O O . THR A 1 447 ? -3.340 -30.849 -24.523 1.00 51.12 483 THR A O 1
ATOM 3387 N N . ASP A 1 448 ? -2.623 -29.080 -23.296 1.00 50.23 484 ASP A N 1
ATOM 3388 C CA . ASP A 1 448 ? -3.033 -29.601 -21.990 1.00 48.58 484 ASP A CA 1
ATOM 3389 C C . ASP A 1 448 ? -2.372 -30.936 -21.667 1.00 50.64 484 ASP A C 1
ATOM 3390 O O . ASP A 1 448 ? -2.910 -31.743 -20.910 1.00 53.85 484 ASP A O 1
ATOM 3395 N N . THR A 1 449 ? -1.187 -31.172 -22.215 1.00 50.33 485 THR A N 1
ATOM 3396 C CA . THR A 1 449 ? -0.427 -32.344 -21.803 1.00 52.12 485 THR A CA 1
ATOM 3397 C C . THR A 1 449 ? 0.255 -32.095 -20.459 1.00 50.71 485 THR A C 1
ATOM 3398 O O . THR A 1 449 ? 0.336 -32.996 -19.616 1.00 50.33 485 THR A O 1
ATOM 3402 N N . LEU A 1 450 ? 0.761 -30.879 -20.249 1.00 50.52 486 LEU A N 1
ATOM 3403 C CA . LEU A 1 450 ? 1.270 -30.509 -18.931 1.00 51.32 486 LEU A CA 1
ATOM 3404 C C . LEU A 1 450 ? 0.161 -30.534 -17.888 1.00 48.39 486 LEU A C 1
ATOM 3405 O O . LEU A 1 450 ? 0.359 -31.027 -16.772 1.00 52.29 486 LEU A O 1
ATOM 3410 N N . THR A 1 451 ? -1.017 -30.009 -18.235 1.00 52.01 487 THR A N 1
ATOM 3411 C CA . THR A 1 451 ? -2.148 -30.037 -17.311 1.00 51.45 487 THR A CA 1
ATOM 3412 C C . THR A 1 451 ? -2.416 -31.453 -16.818 1.00 52.02 487 THR A C 1
ATOM 3413 O O . THR A 1 451 ? -2.497 -31.702 -15.611 1.00 51.15 487 THR A O 1
ATOM 3417 N N . SER A 1 452 ? -2.551 -32.395 -17.753 1.00 49.70 488 SER A N 1
ATOM 3418 C CA . SER A 1 452 ? -2.828 -33.782 -17.390 1.00 52.91 488 SER A CA 1
ATOM 3419 C C . SER A 1 452 ? -1.689 -34.385 -16.585 1.00 50.82 488 SER A C 1
ATOM 3420 O O . SER A 1 452 ? -1.929 -35.067 -15.588 1.00 53.06 488 SER A O 1
ATOM 3423 N N . ALA A 1 453 ? -0.444 -34.153 -17.014 1.00 51.86 489 ALA A N 1
ATOM 3424 C CA . ALA A 1 453 ? 0.703 -34.724 -16.317 1.00 52.39 489 ALA A CA 1
ATOM 3425 C C . ALA A 1 453 ? 0.751 -34.276 -14.860 1.00 55.68 489 ALA A C 1
ATOM 3426 O O . ALA A 1 453 ? 1.053 -35.080 -13.969 1.00 55.59 489 ALA A O 1
ATOM 3428 N N . LEU A 1 454 ? 0.456 -32.995 -14.599 1.00 54.91 490 LEU A N 1
ATOM 3429 C CA . LEU A 1 454 ? 0.405 -32.507 -13.223 1.00 53.89 490 LEU A CA 1
ATOM 3430 C C . LEU A 1 454 ? -0.722 -33.161 -12.447 1.00 53.26 490 LEU A C 1
ATOM 3431 O O . LEU A 1 454 ? -0.559 -33.483 -11.269 1.00 54.99 490 LEU A O 1
ATOM 3436 N N . ALA A 1 455 ? -1.880 -33.338 -13.083 1.00 52.12 491 ALA A N 1
ATOM 3437 C CA . ALA A 1 455 ? -3.058 -33.791 -12.356 1.00 53.72 491 ALA A CA 1
ATOM 3438 C C . ALA A 1 455 ? -2.845 -35.163 -11.728 1.00 61.14 491 ALA A C 1
ATOM 3439 O O . ALA A 1 455 ? -3.461 -35.477 -10.700 1.00 63.06 491 ALA A O 1
ATOM 3441 N N . THR A 1 456 ? -1.969 -35.979 -12.309 1.00 60.86 492 THR A N 1
ATOM 3442 C CA . THR A 1 456 ? -1.678 -37.314 -11.798 1.00 62.30 492 THR A CA 1
ATOM 3443 C C . THR A 1 456 ? -0.274 -37.446 -11.226 1.00 60.05 492 THR A C 1
ATOM 3444 O O . THR A 1 456 ? 0.136 -38.560 -10.876 1.00 61.77 492 THR A O 1
ATOM 3448 N N . SER A 1 457 ? 0.484 -36.358 -11.146 1.00 53.98 493 SER A N 1
ATOM 3449 C CA . SER A 1 457 ? 1.777 -36.418 -10.493 1.00 55.54 493 SER A CA 1
ATOM 3450 C C . SER A 1 457 ? 1.589 -36.511 -8.977 1.00 56.03 493 SER A C 1
ATOM 3451 O O . SER A 1 457 ? 0.483 -36.374 -8.449 1.00 54.17 493 SER A O 1
ATOM 3454 N N . GLN A 1 458 ? 2.691 -36.746 -8.271 1.00 55.14 494 GLN A N 1
ATOM 3455 C CA . GLN A 1 458 ? 2.675 -36.804 -6.815 1.00 56.10 494 GLN A CA 1
ATOM 3456 C C . GLN A 1 458 ? 3.803 -35.945 -6.264 1.00 53.98 494 GLN A C 1
ATOM 3457 O O . GLN A 1 458 ? 4.723 -35.548 -6.991 1.00 50.96 494 GLN A O 1
ATOM 3463 N N . GLY A 1 459 ? 3.731 -35.679 -4.955 1.00 50.98 495 GLY A N 1
ATOM 3464 C CA . GLY A 1 459 ? 4.714 -34.831 -4.315 1.00 50.33 495 GLY A CA 1
ATOM 3465 C C . GLY A 1 459 ? 6.127 -35.326 -4.523 1.00 52.01 495 GLY A C 1
ATOM 3466 O O . GLY A 1 459 ? 6.410 -36.509 -4.324 1.00 57.75 495 GLY A O 1
ATOM 3467 N N . GLY A 1 460 ? 7.025 -34.437 -4.927 1.00 52.36 496 GLY A N 1
ATOM 3468 C CA . GLY A 1 460 ? 8.385 -34.810 -5.228 1.00 55.73 496 GLY A CA 1
ATOM 3469 C C . GLY A 1 460 ? 8.646 -35.141 -6.687 1.00 56.98 496 GLY A C 1
ATOM 3470 O O . GLY A 1 460 ? 9.808 -35.150 -7.100 1.00 57.47 496 GLY A O 1
ATOM 3471 N N . ASP A 1 461 ? 7.604 -35.398 -7.479 1.00 52.38 497 ASP A N 1
ATOM 3472 C CA . ASP A 1 461 ? 7.792 -35.774 -8.880 1.00 57.05 497 ASP A CA 1
ATOM 3473 C C . ASP A 1 461 ? 8.434 -34.653 -9.695 1.00 56.44 497 ASP A C 1
ATOM 3474 O O . ASP A 1 461 ? 8.457 -33.481 -9.300 1.00 54.14 497 ASP A O 1
ATOM 3479 N N . VAL A 1 462 ? 8.942 -35.031 -10.869 1.00 56.46 498 VAL A N 1
ATOM 3480 C CA . VAL A 1 462 ? 9.626 -34.121 -11.779 1.00 53.31 498 VAL A CA 1
ATOM 3481 C C . VAL A 1 462 ? 9.058 -34.360 -13.169 1.00 58.31 498 VAL A C 1
ATOM 3482 O O . VAL A 1 462 ? 9.235 -35.447 -13.735 1.00 60.03 498 VAL A O 1
ATOM 3486 N N . LEU A 1 463 ? 8.372 -33.359 -13.714 1.00 53.63 499 LEU A N 1
ATOM 3487 C CA . LEU A 1 463 ? 7.830 -33.427 -15.066 1.00 56.66 499 LEU A CA 1
ATOM 3488 C C . LEU A 1 463 ? 8.882 -32.911 -16.040 1.00 54.96 499 LEU A C 1
ATOM 3489 O O . LEU A 1 463 ? 9.325 -31.759 -15.930 1.00 55.41 499 LEU A O 1
ATOM 3494 N N . VAL A 1 464 ? 9.285 -33.753 -16.989 1.00 54.78 500 VAL A N 1
ATOM 3495 C CA . VAL A 1 464 ? 10.365 -33.418 -17.913 1.00 57.94 500 VAL A CA 1
ATOM 3496 C C . VAL A 1 464 ? 9.785 -33.244 -19.313 1.00 54.63 500 VAL A C 1
ATOM 3497 O O . VAL A 1 464 ? 9.257 -34.193 -19.909 1.00 52.89 500 VAL A O 1
ATOM 3501 N N . LEU A 1 465 ? 9.899 -32.030 -19.836 1.00 54.39 501 LEU A N 1
ATOM 3502 C CA . LEU A 1 465 ? 9.307 -31.649 -21.108 1.00 59.19 501 LEU A CA 1
ATOM 3503 C C . LEU A 1 465 ? 10.320 -31.808 -22.242 1.00 55.32 501 LEU A C 1
ATOM 3504 O O . LEU A 1 465 ? 11.538 -31.770 -22.031 1.00 54.75 501 LEU A O 1
ATOM 3509 N N . GLU A 1 466 ? 9.805 -31.976 -23.454 1.00 60.68 502 GLU A N 1
ATOM 3510 C CA . GLU A 1 466 ? 10.677 -32.184 -24.607 1.00 56.09 502 GLU A CA 1
ATOM 3511 C C . GLU A 1 466 ? 11.353 -30.881 -24.999 1.00 56.17 502 GLU A C 1
ATOM 3512 O O . GLU A 1 466 ? 10.699 -29.839 -25.109 1.00 57.55 502 GLU A O 1
ATOM 3518 N N . ASN A 1 467 ? 12.666 -30.933 -25.191 1.00 55.23 503 ASN A N 1
ATOM 3519 C CA . ASN A 1 467 ? 13.411 -29.733 -25.550 1.00 58.34 503 ASN A CA 1
ATOM 3520 C C . ASN A 1 467 ? 12.892 -29.133 -26.850 1.00 59.85 503 ASN A C 1
ATOM 3521 O O . ASN A 1 467 ? 12.585 -29.846 -27.809 1.00 59.15 503 ASN A O 1
ATOM 3526 N N . GLY A 1 468 ? 12.787 -27.808 -26.871 1.00 59.65 504 GLY A N 1
ATOM 3527 C CA . GLY A 1 468 ? 12.395 -27.086 -28.062 1.00 58.41 504 GLY A CA 1
ATOM 3528 C C . GLY A 1 468 ? 10.951 -27.227 -28.481 1.00 57.35 504 GLY A C 1
ATOM 3529 O O . GLY A 1 468 ? 10.544 -26.565 -29.444 1.00 61.91 504 GLY A O 1
ATOM 3530 N N . ALA A 1 469 ? 10.155 -28.052 -27.800 1.00 56.13 505 ALA A N 1
ATOM 3531 C CA . ALA A 1 469 ? 8.800 -28.329 -28.255 1.00 61.36 505 ALA A CA 1
ATOM 3532 C C . ALA A 1 469 ? 7.818 -27.265 -27.753 1.00 59.93 505 ALA A C 1
ATOM 3533 O O . ALA A 1 469 ? 8.121 -26.460 -26.869 1.00 57.45 505 ALA A O 1
ATOM 3535 N N . ASP A 1 470 ? 6.618 -27.280 -28.332 1.00 62.93 506 ASP A N 1
ATOM 3536 C CA . ASP A 1 470 ? 5.570 -26.322 -28.012 1.00 59.09 506 ASP A CA 1
ATOM 3537 C C . ASP A 1 470 ? 4.571 -26.954 -27.056 1.00 58.69 506 ASP A C 1
ATOM 3538 O O . ASP A 1 470 ? 4.143 -28.098 -27.260 1.00 55.73 506 ASP A O 1
ATOM 3543 N N . TYR A 1 471 ? 4.212 -26.203 -26.010 1.00 56.28 507 TYR A N 1
ATOM 3544 C CA . TYR A 1 471 ? 3.233 -26.621 -25.016 1.00 53.15 507 TYR A CA 1
ATOM 3545 C C . TYR A 1 471 ? 2.164 -25.547 -24.918 1.00 50.89 507 TYR A C 1
ATOM 3546 O O . TYR A 1 471 ? 2.484 -24.357 -24.845 1.00 52.24 507 TYR A O 1
ATOM 3555 N N . LEU A 1 472 ? 0.903 -25.961 -24.946 1.00 51.25 508 LEU A N 1
ATOM 3556 C CA . LEU A 1 472 ? -0.222 -25.047 -24.816 1.00 50.39 508 LEU A CA 1
ATOM 3557 C C . LEU A 1 472 ? -1.107 -25.494 -23.663 1.00 51.55 508 LEU A C 1
ATOM 3558 O O . LEU A 1 472 ? -1.342 -26.692 -23.477 1.00 52.22 508 LEU A O 1
ATOM 3563 N N . LEU A 1 473 ? -1.585 -24.534 -22.877 1.00 47.75 509 LEU A N 1
ATOM 3564 C CA . LEU A 1 473 ? -2.523 -24.811 -21.802 1.00 47.79 509 LEU A CA 1
ATOM 3565 C C . LEU A 1 473 ? -3.823 -24.084 -22.096 1.00 45.18 509 LEU A C 1
ATOM 3566 O O . LEU A 1 473 ? -3.804 -22.912 -22.490 1.00 44.50 509 LEU A O 1
ATOM 3571 N N . THR A 1 474 ? -4.950 -24.774 -21.929 1.00 44.56 510 THR A N 1
ATOM 3572 C CA . THR A 1 474 ? -6.251 -24.118 -22.013 1.00 45.47 510 THR A CA 1
ATOM 3573 C C . THR A 1 474 ? -7.022 -24.230 -20.717 1.00 44.62 510 THR A C 1
ATOM 3574 O O . THR A 1 474 ? -8.181 -23.800 -20.668 1.00 42.11 510 THR A O 1
ATOM 3578 N N . LYS A 1 475 ? -6.432 -24.851 -19.696 1.00 47.17 511 LYS A N 1
ATOM 3579 C CA . LYS A 1 475 ? -6.978 -24.959 -18.348 1.00 45.72 511 LYS A CA 1
ATOM 3580 C C . LYS A 1 475 ? -5.885 -24.565 -17.363 1.00 44.13 511 LYS A C 1
ATOM 3581 O O . LYS A 1 475 ? -4.709 -24.472 -17.725 1.00 45.65 511 LYS A O 1
ATOM 3587 N N . PHE A 1 476 ? -6.271 -24.335 -16.101 1.00 46.19 512 PHE A N 1
ATOM 3588 C CA . PHE A 1 476 ? -5.283 -24.089 -15.053 1.00 45.33 512 PHE A CA 1
ATOM 3589 C C . PHE A 1 476 ? -4.430 -25.329 -14.835 1.00 43.96 512 PHE A C 1
ATOM 3590 O O . PHE A 1 476 ? -4.952 -26.439 -14.693 1.00 46.45 512 PHE A O 1
ATOM 3598 N N . ALA A 1 477 ? -3.119 -25.138 -14.816 1.00 41.24 513 ALA A N 1
ATOM 3599 C CA . ALA A 1 477 ? -2.184 -26.166 -14.373 1.00 44.07 513 ALA A CA 1
ATOM 3600 C C . ALA A 1 477 ? -1.983 -26.012 -12.857 1.00 46.27 513 ALA A C 1
ATOM 3601 O O . ALA A 1 477 ? -1.275 -25.110 -12.395 1.00 45.19 513 ALA A O 1
ATOM 3603 N N . GLU A 1 478 ? -2.611 -26.895 -12.077 1.00 45.38 514 GLU A N 1
ATOM 3604 C CA . GLU A 1 478 ? -2.687 -26.754 -10.624 1.00 48.25 514 GLU A CA 1
ATOM 3605 C C . GLU A 1 478 ? -1.643 -27.627 -9.952 1.00 49.29 514 GLU A C 1
ATOM 3606 O O . GLU A 1 478 ? -1.497 -28.809 -10.291 1.00 50.09 514 GLU A O 1
ATOM 3612 N N . VAL A 1 479 ? -0.935 -27.039 -8.997 1.00 49.13 515 VAL A N 1
ATOM 3613 C CA . VAL A 1 479 ? 0.147 -27.679 -8.264 1.00 47.58 515 VAL A CA 1
ATOM 3614 C C . VAL A 1 479 ? -0.337 -27.894 -6.837 1.00 48.83 515 VAL A C 1
ATOM 3615 O O . VAL A 1 479 ? -0.425 -26.935 -6.055 1.00 44.67 515 VAL A O 1
ATOM 3619 N N . HIS A 1 480 ? -0.650 -29.147 -6.489 1.00 48.44 516 HIS A N 1
ATOM 3620 C CA . HIS A 1 480 ? -1.188 -29.496 -5.174 1.00 50.22 516 HIS A CA 1
ATOM 3621 C C . HIS A 1 480 ? -0.150 -30.065 -4.220 1.00 49.20 516 HIS A C 1
ATOM 3622 O O . HIS A 1 480 ? -0.501 -30.454 -3.105 1.00 50.65 516 HIS A O 1
ATOM 3629 N N . HIS A 1 481 ? 1.106 -30.131 -4.626 1.00 50.13 517 HIS A N 1
ATOM 3630 C CA . HIS A 1 481 ? 2.165 -30.758 -3.848 1.00 50.05 517 HIS A CA 1
ATOM 3631 C C . HIS A 1 481 ? 3.483 -30.302 -4.448 1.00 48.07 517 HIS A C 1
ATOM 3632 O O . HIS A 1 481 ? 3.496 -29.824 -5.587 1.00 50.59 517 HIS A O 1
ATOM 3639 N N . PRO A 1 482 ? 4.592 -30.427 -3.716 1.00 45.93 518 PRO A N 1
ATOM 3640 C CA . PRO A 1 482 ? 5.890 -30.080 -4.306 1.00 48.06 518 PRO A CA 1
ATOM 3641 C C . PRO A 1 482 ? 6.071 -30.795 -5.641 1.00 50.91 518 PRO A C 1
ATOM 3642 O O . PRO A 1 482 ? 5.796 -31.992 -5.767 1.00 49.68 518 PRO A O 1
ATOM 3646 N N . VAL A 1 483 ? 6.480 -30.043 -6.661 1.00 49.18 519 VAL A N 1
ATOM 3647 C CA . VAL A 1 483 ? 6.623 -30.610 -7.997 1.00 49.69 519 VAL A CA 1
ATOM 3648 C C . VAL A 1 483 ? 7.671 -29.796 -8.737 1.00 51.69 519 VAL A C 1
ATOM 3649 O O . VAL A 1 483 ? 7.858 -28.603 -8.477 1.00 51.21 519 VAL A O 1
ATOM 3653 N N . THR A 1 484 ? 8.361 -30.449 -9.657 1.00 53.21 520 THR A N 1
ATOM 3654 C CA . THR A 1 484 ? 9.340 -29.811 -10.519 1.00 51.97 520 THR A CA 1
ATOM 3655 C C . THR A 1 484 ? 8.854 -29.945 -11.954 1.00 53.65 520 THR A C 1
ATOM 3656 O O . THR A 1 484 ? 8.378 -31.013 -12.352 1.00 53.40 520 THR A O 1
ATOM 3660 N N . ILE A 1 485 ? 8.928 -28.851 -12.709 1.00 49.88 521 ILE A N 1
ATOM 3661 C CA . ILE A 1 485 ? 8.605 -28.839 -14.129 1.00 50.90 521 ILE A CA 1
ATOM 3662 C C . ILE A 1 485 ? 9.824 -28.279 -14.838 1.00 54.35 521 ILE A C 1
ATOM 3663 O O . ILE A 1 485 ? 10.293 -27.187 -14.494 1.00 52.15 521 ILE A O 1
ATOM 3668 N N . MET A 1 486 ? 10.339 -29.022 -15.816 1.00 54.63 522 MET A N 1
ATOM 3669 C CA . MET A 1 486 ? 11.656 -28.697 -16.341 1.00 55.14 522 MET A CA 1
ATOM 3670 C C . MET A 1 486 ? 11.880 -29.379 -17.685 1.00 57.18 522 MET A C 1
ATOM 3671 O O . MET A 1 486 ? 11.136 -30.270 -18.097 1.00 57.78 522 MET A O 1
ATOM 3676 N N . ALA A 1 487 ? 12.925 -28.930 -18.363 1.00 54.00 523 ALA A N 1
ATOM 3677 C CA . ALA A 1 487 ? 13.526 -29.639 -19.474 1.00 58.39 523 ALA A CA 1
ATOM 3678 C C . ALA A 1 487 ? 14.988 -29.877 -19.139 1.00 61.94 523 ALA A C 1
ATOM 3679 O O . ALA A 1 487 ? 15.645 -29.009 -18.553 1.00 60.89 523 ALA A O 1
ATOM 3681 N N . LYS A 1 488 ? 15.495 -31.051 -19.504 1.00 64.62 524 LYS A N 1
ATOM 3682 C CA . LYS A 1 488 ? 16.927 -31.288 -19.395 1.00 64.05 524 LYS A CA 1
ATOM 3683 C C . LYS A 1 488 ? 17.685 -30.284 -20.266 1.00 61.15 524 LYS A C 1
ATOM 3684 O O . LYS A 1 488 ? 17.095 -29.490 -21.003 1.00 60.22 524 LYS A O 1
ATOM 3690 N N . ALA A 1 489 ? 19.008 -30.302 -20.148 1.00 62.84 525 ALA A N 1
ATOM 3691 C CA . ALA A 1 489 ? 19.821 -29.292 -20.815 1.00 66.12 525 ALA A CA 1
ATOM 3692 C C . ALA A 1 489 ? 19.578 -29.305 -22.320 1.00 65.37 525 ALA A C 1
ATOM 3693 O O . ALA A 1 489 ? 19.398 -30.362 -22.930 1.00 62.48 525 ALA A O 1
ATOM 3695 N N . GLY A 1 490 ? 19.538 -28.108 -22.920 1.00 66.63 526 GLY A N 1
ATOM 3696 C CA . GLY A 1 490 ? 19.229 -27.951 -24.321 1.00 60.99 526 GLY A CA 1
ATOM 3697 C C . GLY A 1 490 ? 18.189 -26.870 -24.526 1.00 63.95 526 GLY A C 1
ATOM 3698 O O . GLY A 1 490 ? 17.900 -26.076 -23.623 1.00 61.64 526 GLY A O 1
ATOM 3699 N N . LYS A 1 491 ? 17.631 -26.856 -25.736 1.00 61.68 527 LYS A N 1
ATOM 3700 C CA . LYS A 1 491 ? 16.664 -25.842 -26.135 1.00 62.33 527 LYS A CA 1
ATOM 3701 C C . LYS A 1 491 ? 15.451 -25.835 -25.210 1.00 60.27 527 LYS A C 1
ATOM 3702 O O . LYS A 1 491 ? 14.852 -26.881 -24.935 1.00 57.49 527 LYS A O 1
ATOM 3704 N N . LYS A 1 492 ? 15.086 -24.650 -24.739 1.00 60.57 528 LYS A N 1
ATOM 3705 C CA . LYS A 1 492 ? 13.930 -24.525 -23.861 1.00 59.00 528 LYS A CA 1
ATOM 3706 C C . LYS A 1 492 ? 12.665 -24.899 -24.629 1.00 55.63 528 LYS A C 1
ATOM 3707 O O . LYS A 1 492 ? 12.479 -24.443 -25.762 1.00 59.83 528 LYS A O 1
ATOM 3713 N N . PRO A 1 493 ? 11.788 -25.722 -24.072 1.00 57.06 529 PRO A N 1
ATOM 3714 C CA . PRO A 1 493 ? 10.427 -25.788 -24.612 1.00 58.39 529 PRO A CA 1
ATOM 3715 C C . PRO A 1 493 ? 9.728 -24.460 -24.354 1.00 52.98 529 PRO A C 1
ATOM 3716 O O . PRO A 1 493 ? 10.138 -23.671 -23.502 1.00 55.35 529 PRO A O 1
ATOM 3720 N N . VAL A 1 494 ? 8.701 -24.173 -25.143 1.00 56.33 530 VAL A N 1
ATOM 3721 C CA . VAL A 1 494 ? 7.948 -22.937 -24.980 1.00 53.60 530 VAL A CA 1
ATOM 3722 C C . VAL A 1 494 ? 6.551 -23.300 -24.496 1.00 55.87 530 VAL A C 1
ATOM 3723 O O . VAL A 1 494 ? 5.923 -24.243 -25.008 1.00 53.38 530 VAL A O 1
ATOM 3727 N N . ILE A 1 495 ? 6.092 -22.578 -23.474 1.00 49.68 531 ILE A N 1
ATOM 3728 C CA . ILE A 1 495 ? 4.816 -22.828 -22.821 1.00 49.93 531 ILE A CA 1
ATOM 3729 C C . ILE A 1 495 ? 3.963 -21.582 -22.982 1.00 46.86 531 ILE A C 1
ATOM 3730 O O . ILE A 1 495 ? 4.449 -20.459 -22.792 1.00 46.13 531 ILE A O 1
ATOM 3735 N N . ARG A 1 496 ? 2.706 -21.785 -23.362 1.00 47.35 532 ARG A N 1
ATOM 3736 C CA . ARG A 1 496 ? 1.734 -20.723 -23.538 1.00 44.95 532 ARG A CA 1
ATOM 3737 C C . ARG A 1 496 ? 0.422 -21.199 -22.936 1.00 45.56 532 ARG A C 1
ATOM 3738 O O . ARG A 1 496 ? 0.160 -22.405 -22.847 1.00 43.38 532 ARG A O 1
ATOM 3746 N N . SER A 1 497 ? -0.430 -20.242 -22.568 1.00 43.28 533 SER A N 1
ATOM 3747 C CA . SER A 1 497 ? -1.721 -20.574 -21.999 1.00 41.44 533 SER A CA 1
ATOM 3748 C C . SER A 1 497 ? -2.776 -19.599 -22.492 1.00 43.71 533 SER A C 1
ATOM 3749 O O . SER A 1 497 ? -2.507 -18.414 -22.691 1.00 42.93 533 SER A O 1
ATOM 3752 N N . GLN A 1 498 ? -3.994 -20.106 -22.645 1.00 42.14 534 GLN A N 1
ATOM 3753 C CA . GLN A 1 498 ? -5.151 -19.267 -22.914 1.00 44.20 534 GLN A CA 1
ATOM 3754 C C . GLN A 1 498 ? -5.915 -18.930 -21.644 1.00 42.61 534 GLN A C 1
ATOM 3755 O O . GLN A 1 498 ? -6.985 -18.324 -21.709 1.00 42.51 534 GLN A O 1
ATOM 3761 N N . LYS A 1 499 ? -5.392 -19.315 -20.490 1.00 46.27 535 LYS A N 1
ATOM 3762 C CA . LYS A 1 499 ? -5.983 -18.949 -19.219 1.00 41.60 535 LYS A CA 1
ATOM 3763 C C . LYS A 1 499 ? -5.252 -17.752 -18.630 1.00 46.65 535 LYS A C 1
ATOM 3764 O O . LYS A 1 499 ? -4.116 -17.455 -19.013 1.00 43.92 535 LYS A O 1
ATOM 3770 N N . PRO A 1 500 ? -5.872 -17.049 -17.670 1.00 45.75 536 PRO A N 1
ATOM 3771 C CA . PRO A 1 500 ? -5.210 -15.881 -17.063 1.00 40.50 536 PRO A CA 1
ATOM 3772 C C . PRO A 1 500 ? -3.977 -16.215 -16.244 1.00 47.59 536 PRO A C 1
ATOM 3773 O O . PRO A 1 500 ? -3.129 -15.331 -16.043 1.00 46.09 536 PRO A O 1
ATOM 3777 N N . ASN A 1 501 ? -3.852 -17.445 -15.751 1.00 42.12 537 ASN A N 1
ATOM 3778 C CA . ASN A 1 501 ? -2.676 -17.883 -15.023 1.00 44.01 537 ASN A CA 1
ATOM 3779 C C . ASN A 1 501 ? -2.188 -19.149 -15.695 1.00 43.39 537 ASN A C 1
ATOM 3780 O O . ASN A 1 501 ? -2.993 -20.052 -15.932 1.00 41.09 537 ASN A O 1
ATOM 3785 N N . PHE A 1 502 ? -0.879 -19.252 -15.934 1.00 41.24 538 PHE A N 1
ATOM 3786 C CA . PHE A 1 502 ? -0.336 -20.493 -16.492 1.00 43.25 538 PHE A CA 1
ATOM 3787 C C . PHE A 1 502 ? -0.419 -21.610 -15.464 1.00 44.81 538 PHE A C 1
ATOM 3788 O O . PHE A 1 502 ? -1.042 -22.655 -15.699 1.00 47.73 538 PHE A O 1
ATOM 3796 N N . ILE A 1 503 ? 0.198 -21.395 -14.303 1.00 40.45 539 ILE A N 1
ATOM 3797 C CA . ILE A 1 503 ? 0.336 -22.409 -13.271 1.00 43.31 539 ILE A CA 1
ATOM 3798 C C . ILE A 1 503 ? -0.048 -21.795 -11.928 1.00 42.31 539 ILE A C 1
ATOM 3799 O O . ILE A 1 503 ? 0.421 -20.704 -11.580 1.00 43.35 539 ILE A O 1
ATOM 3804 N N . ASN A 1 504 ? -0.884 -22.494 -11.173 1.00 42.70 540 ASN A N 1
ATOM 3805 C CA . ASN A 1 504 ? -1.273 -22.062 -9.832 1.00 39.53 540 ASN A CA 1
ATOM 3806 C C . ASN A 1 504 ? -0.754 -23.043 -8.801 1.00 42.96 540 ASN A C 1
ATOM 3807 O O . ASN A 1 504 ? -1.028 -24.247 -8.896 1.00 42.92 540 ASN A O 1
ATOM 3812 N N . ILE A 1 505 ? -0.036 -22.518 -7.810 1.00 43.51 541 ILE A N 1
ATOM 3813 C CA . ILE A 1 505 ? 0.343 -23.260 -6.608 1.00 43.94 541 ILE A CA 1
ATOM 3814 C C . ILE A 1 505 ? -0.842 -23.265 -5.643 1.00 47.07 541 ILE A C 1
ATOM 3815 O O . ILE A 1 505 ? -1.240 -22.220 -5.112 1.00 41.00 541 ILE A O 1
ATOM 3820 N N . GLU A 1 506 ? -1.408 -24.446 -5.416 1.00 43.49 542 GLU A N 1
ATOM 3821 C CA . GLU 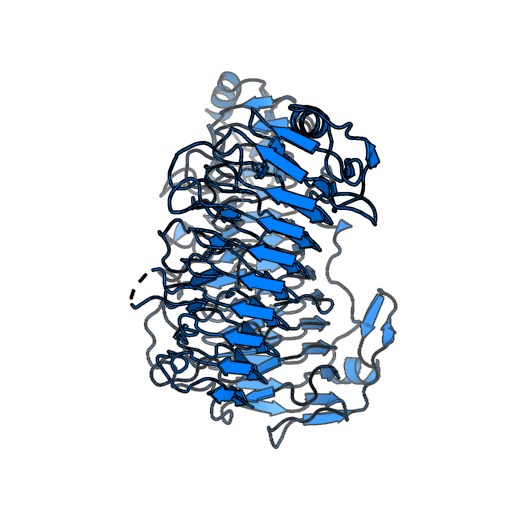A 1 506 ? -2.522 -24.621 -4.510 1.00 45.83 542 GLU A CA 1
ATOM 3822 C C . GLU A 1 506 ? -1.995 -24.922 -3.103 1.00 43.46 542 GLU A C 1
ATOM 3823 O O . GLU A 1 506 ? -0.794 -25.101 -2.892 1.00 43.01 542 GLU A O 1
ATOM 3829 N N . ASN A 1 507 ? -2.898 -24.954 -2.134 1.00 38.77 543 ASN A N 1
ATOM 3830 C CA . ASN A 1 507 ? -2.451 -25.132 -0.752 1.00 41.63 543 ASN A CA 1
ATOM 3831 C C . ASN A 1 507 ? -1.822 -26.504 -0.592 1.00 44.83 543 ASN A C 1
ATOM 3832 O O . ASN A 1 507 ? -2.410 -27.517 -0.976 1.00 49.28 543 ASN A O 1
ATOM 3837 N N . GLY A 1 508 ? -0.611 -26.528 -0.057 1.00 43.13 544 GLY A N 1
ATOM 3838 C CA . GLY A 1 508 ? 0.182 -27.729 -0.001 1.00 42.39 544 GLY A CA 1
ATOM 3839 C C . GLY A 1 508 ? 1.178 -27.842 -1.123 1.00 46.40 544 GLY A C 1
ATOM 3840 O O . GLY A 1 508 ? 2.031 -28.738 -1.086 1.00 47.71 544 GLY A O 1
ATOM 3841 N N . GLY A 1 509 ? 1.096 -26.952 -2.124 1.00 46.61 545 GLY A N 1
ATOM 3842 C CA . GLY A 1 509 ? 1.976 -27.019 -3.267 1.00 44.59 545 GLY A CA 1
ATOM 3843 C C . GLY A 1 509 ? 3.249 -26.221 -3.065 1.00 46.59 545 GLY A C 1
ATOM 3844 O O . GLY A 1 509 ? 3.341 -25.386 -2.165 1.00 46.80 545 GLY A O 1
ATOM 3845 N N . ALA A 1 510 ? 4.233 -26.531 -3.905 1.00 44.14 546 ALA A N 1
ATOM 3846 C CA . ALA A 1 510 ? 5.495 -25.810 -4.036 1.00 46.58 546 ALA A CA 1
ATOM 3847 C C . ALA A 1 510 ? 6.045 -26.133 -5.423 1.00 48.16 546 ALA A C 1
ATOM 3848 O O . ALA A 1 510 ? 5.797 -27.215 -5.955 1.00 45.61 546 ALA A O 1
ATOM 3850 N N . LEU A 1 511 ? 6.789 -25.201 -6.008 1.00 46.39 547 LEU A N 1
ATOM 3851 C CA . LEU A 1 511 ? 7.090 -25.342 -7.425 1.00 46.21 547 LEU A CA 1
ATOM 3852 C C . LEU A 1 511 ? 8.540 -24.995 -7.726 1.00 50.87 547 LEU A C 1
ATOM 3853 O O . LEU A 1 511 ? 9.046 -23.955 -7.289 1.00 49.81 547 LEU A O 1
ATOM 3858 N N . GLU A 1 512 ? 9.201 -25.886 -8.459 1.00 48.91 548 GLU A N 1
ATOM 3859 C CA . GLU A 1 512 ? 10.463 -25.608 -9.130 1.00 53.70 548 GLU A CA 1
ATOM 3860 C C . GLU A 1 512 ? 10.209 -25.590 -10.627 1.00 49.62 548 GLU A C 1
ATOM 3861 O O . GLU A 1 512 ? 9.520 -26.474 -11.144 1.00 49.13 548 GLU A O 1
ATOM 3867 N N . VAL A 1 513 ? 10.748 -24.583 -11.323 1.00 48.23 549 VAL A N 1
ATOM 3868 C CA . VAL A 1 513 ? 10.760 -24.564 -12.784 1.00 49.83 549 VAL A CA 1
ATOM 3869 C C . VAL A 1 513 ? 12.184 -24.287 -13.248 1.00 51.61 549 VAL A C 1
ATOM 3870 O O . VAL A 1 513 ? 12.879 -23.437 -12.681 1.00 48.43 549 VAL A O 1
ATOM 3874 N N . GLU A 1 514 ? 12.624 -25.013 -14.278 1.00 54.25 550 GLU A N 1
ATOM 3875 C CA . GLU A 1 514 ? 14.010 -24.910 -14.728 1.00 57.59 550 GLU A CA 1
ATOM 3876 C C . GLU A 1 514 ? 14.093 -25.150 -16.232 1.00 54.33 550 GLU A C 1
ATOM 3877 O O . GLU A 1 514 ? 13.511 -26.112 -16.744 1.00 54.09 550 GLU A O 1
ATOM 3883 N N . ASN A 1 515 ? 14.800 -24.256 -16.925 1.00 52.67 551 ASN A N 1
ATOM 3884 C CA . ASN A 1 515 ? 15.069 -24.372 -18.359 1.00 56.52 551 ASN A CA 1
ATOM 3885 C C . ASN A 1 515 ? 13.769 -24.414 -19.155 1.00 58.61 551 ASN A C 1
ATOM 3886 O O . ASN A 1 515 ? 13.567 -25.273 -20.012 1.00 56.56 551 ASN A O 1
ATOM 3891 N N . LEU A 1 516 ? 12.875 -23.474 -18.853 1.00 57.08 552 LEU A N 1
ATOM 3892 C CA . LEU A 1 516 ? 11.631 -23.338 -19.589 1.00 53.03 552 LEU A CA 1
ATOM 3893 C C . LEU A 1 516 ? 11.537 -21.942 -20.186 1.00 55.05 552 LEU A C 1
ATOM 3894 O O . LEU A 1 516 ? 12.172 -20.992 -19.720 1.00 55.21 552 LEU A O 1
ATOM 3899 N N . TRP A 1 517 ? 10.745 -21.842 -21.249 1.00 51.78 553 TRP A N 1
ATOM 3900 C CA . TRP A 1 517 ? 10.436 -20.580 -21.907 1.00 53.88 553 TRP A CA 1
ATOM 3901 C C . TRP A 1 517 ? 8.934 -20.361 -21.792 1.00 52.45 553 TRP A C 1
ATOM 3902 O O . TRP A 1 517 ? 8.148 -21.163 -22.314 1.00 53.93 553 TRP A O 1
ATOM 3913 N N . PHE A 1 518 ? 8.536 -19.296 -21.096 1.00 49.95 554 PHE A N 1
ATOM 3914 C CA . PHE A 1 518 ? 7.134 -18.897 -21.009 1.00 48.26 554 PHE A CA 1
ATOM 3915 C C . PHE A 1 518 ? 6.909 -17.703 -21.921 1.00 49.83 554 PHE A C 1
ATOM 3916 O O . PHE A 1 518 ? 7.656 -16.716 -21.855 1.00 50.41 554 PHE A O 1
ATOM 3924 N N . ASP A 1 519 ? 5.873 -17.777 -22.755 1.00 45.57 555 ASP A N 1
ATOM 3925 C CA . ASP A 1 519 ? 5.605 -16.700 -23.692 1.00 44.16 555 ASP A CA 1
ATOM 3926 C C . ASP A 1 519 ? 4.118 -16.394 -23.687 1.00 46.55 555 ASP A C 1
ATOM 3927 O O . ASP A 1 519 ? 3.284 -17.294 -23.537 1.00 46.22 555 ASP A O 1
ATOM 3932 N N . GLY A 1 520 ? 3.792 -15.121 -23.877 1.00 45.10 556 GLY A N 1
ATOM 3933 C CA . GLY A 1 520 ? 2.426 -14.673 -23.709 1.00 47.99 556 GLY A CA 1
ATOM 3934 C C . GLY A 1 520 ? 1.547 -14.606 -24.942 1.00 49.24 556 GLY A C 1
ATOM 3935 O O . GLY A 1 520 ? 0.444 -14.060 -24.835 1.00 45.25 556 GLY A O 1
ATOM 3936 N N . ALA A 1 521 ? 1.965 -15.171 -26.090 1.00 42.98 557 ALA A N 1
ATOM 3937 C CA . ALA A 1 521 ? 1.241 -14.920 -27.335 1.00 48.60 557 ALA A CA 1
ATOM 3938 C C . ALA A 1 521 ? -0.198 -15.428 -27.288 1.00 49.63 557 ALA A C 1
ATOM 3939 O O . ALA A 1 521 ? -1.065 -14.857 -27.951 1.00 47.68 557 ALA A O 1
ATOM 3941 N N . GLU A 1 522 ? -0.482 -16.485 -26.520 1.00 46.88 558 GLU A N 1
ATOM 3942 C CA . GLU A 1 522 ? -1.847 -17.012 -26.441 1.00 49.82 558 GLU A CA 1
ATOM 3943 C C . GLU A 1 522 ? -2.659 -16.456 -25.267 1.00 46.38 558 GLU A C 1
ATOM 3944 O O . GLU A 1 522 ? -3.846 -16.781 -25.134 1.00 44.13 558 GLU A O 1
ATOM 3950 N N . SER A 1 523 ? -2.059 -15.627 -24.425 1.00 46.38 559 SER A N 1
ATOM 3951 C CA . SER A 1 523 ? -2.709 -15.232 -23.184 1.00 44.59 559 SER A CA 1
ATOM 3952 C C . SER A 1 523 ? -3.965 -14.405 -23.462 1.00 46.54 559 SER A C 1
ATOM 3953 O O . SER A 1 523 ? -4.041 -13.710 -24.480 1.00 45.41 559 SER A O 1
ATOM 3956 N N . PRO A 1 524 ? -4.972 -14.483 -22.588 1.00 42.79 560 PRO A N 1
ATOM 3957 C CA . PRO A 1 524 ? -6.234 -13.778 -22.842 1.00 44.83 560 PRO A CA 1
ATOM 3958 C C . PRO A 1 524 ? -6.127 -12.294 -22.530 1.00 43.33 560 PRO A C 1
ATOM 3959 O O . PRO A 1 524 ? -5.250 -11.829 -21.798 1.00 45.89 560 PRO A O 1
ATOM 3963 N N . ASP A 1 525 ? -7.062 -11.546 -23.107 1.00 47.72 561 ASP A N 1
ATOM 3964 C CA . ASP A 1 525 ? -7.001 -10.086 -23.098 1.00 44.56 561 ASP A CA 1
ATOM 3965 C C . ASP A 1 525 ? -7.655 -9.549 -21.825 1.00 44.34 561 ASP A C 1
ATOM 3966 O O . ASP A 1 525 ? -8.714 -8.916 -21.852 1.00 48.35 561 ASP A O 1
ATOM 3971 N N . TYR A 1 526 ? -6.983 -9.810 -20.690 1.00 39.55 562 TYR A N 1
ATOM 3972 C CA . TYR A 1 526 ? -7.410 -9.343 -19.373 1.00 42.56 562 TYR A CA 1
ATOM 3973 C C . TYR A 1 526 ? -6.241 -8.703 -18.634 1.00 43.33 562 TYR A C 1
ATOM 3974 O O . TYR A 1 526 ? -5.081 -9.099 -18.793 1.00 42.64 562 TYR A O 1
ATOM 3983 N N . LYS A 1 527 ? -6.562 -7.746 -17.782 1.00 42.91 563 LYS A N 1
ATOM 3984 C CA . LYS A 1 527 ? -5.564 -7.209 -16.874 1.00 44.29 563 LYS A CA 1
ATOM 3985 C C . LYS A 1 527 ? -5.340 -8.165 -15.707 1.00 44.53 563 LYS A C 1
ATOM 3986 O O . LYS A 1 527 ? -6.238 -8.915 -15.309 1.00 41.46 563 LYS A O 1
ATOM 3992 N N . GLY A 1 528 ? -4.133 -8.121 -15.144 1.00 41.48 564 GLY A N 1
ATOM 3993 C CA . GLY A 1 528 ? -3.842 -8.912 -13.973 1.00 43.74 564 GLY A CA 1
ATOM 3994 C C . GLY A 1 528 ? -3.502 -10.364 -14.242 1.00 44.38 564 GLY A C 1
ATOM 3995 O O . GLY A 1 528 ? -3.500 -11.156 -13.296 1.00 42.46 564 GLY A O 1
ATOM 3996 N N . ASN A 1 529 ? -3.228 -10.737 -15.494 1.00 43.11 565 ASN A N 1
ATOM 3997 C CA . ASN A 1 529 ? -2.724 -12.072 -15.811 1.00 43.12 565 ASN A CA 1
ATOM 3998 C C . ASN A 1 529 ? -1.401 -12.324 -15.095 1.00 42.64 565 ASN A C 1
ATOM 3999 O O . ASN A 1 529 ? -0.672 -11.387 -14.756 1.00 41.30 565 ASN A O 1
ATOM 4004 N N . THR A 1 530 ? -1.040 -13.604 -14.948 1.00 40.76 566 THR A N 1
ATOM 4005 C CA . THR A 1 530 ? 0.291 -13.944 -14.452 1.00 38.00 566 THR A CA 1
ATOM 4006 C C . THR A 1 530 ? 0.717 -15.290 -15.026 1.00 42.14 566 THR A C 1
ATOM 4007 O O . THR A 1 530 ? -0.114 -16.106 -15.441 1.00 41.79 566 THR A O 1
ATOM 4011 N N . ILE A 1 531 ? 2.030 -15.518 -15.055 1.00 39.99 567 ILE A N 1
ATOM 4012 C CA . ILE A 1 531 ? 2.537 -16.844 -15.421 1.00 43.43 567 ILE A CA 1
ATOM 4013 C C . ILE A 1 531 ? 2.296 -17.831 -14.279 1.00 41.99 567 ILE A C 1
ATOM 4014 O O . ILE A 1 531 ? 1.547 -18.809 -14.414 1.00 41.74 567 ILE A O 1
ATOM 4019 N N . ILE A 1 532 ? 2.907 -17.573 -13.130 1.00 39.80 568 ILE A N 1
ATOM 4020 C CA . ILE A 1 532 ? 2.746 -18.408 -11.944 1.00 45.68 568 ILE A CA 1
ATOM 4021 C C . ILE A 1 532 ? 1.945 -17.631 -10.914 1.00 45.38 568 ILE A C 1
ATOM 4022 O O . ILE A 1 532 ? 2.240 -16.460 -10.640 1.00 45.07 568 ILE A O 1
ATOM 4027 N N . GLY A 1 533 ? 0.929 -18.284 -10.339 1.00 43.84 569 GLY A N 1
ATOM 4028 C CA . GLY A 1 533 ? 0.187 -17.714 -9.236 1.00 42.91 569 GLY A CA 1
ATOM 4029 C C . GLY A 1 533 ? 0.061 -18.698 -8.085 1.00 45.88 569 GLY A C 1
ATOM 4030 O O . GLY A 1 533 ? 0.373 -19.888 -8.210 1.00 43.17 569 GLY A O 1
ATOM 4031 N N . THR A 1 534 ? -0.380 -18.167 -6.943 1.00 42.63 570 THR A N 1
ATOM 4032 C CA . THR A 1 534 ? -0.773 -19.006 -5.822 1.00 42.06 570 THR A CA 1
ATOM 4033 C C . THR A 1 534 ? -2.221 -19.436 -6.054 1.00 43.97 570 THR A C 1
ATOM 4034 O O . THR A 1 534 ? -2.707 -19.388 -7.190 1.00 44.97 570 THR A O 1
ATOM 4038 N N . SER A 1 535 ? -2.912 -19.882 -5.023 1.00 40.67 571 SER A N 1
ATOM 4039 C CA . SER A 1 535 ? -4.207 -20.519 -5.241 1.00 45.02 571 SER A CA 1
ATOM 4040 C C . SER A 1 535 ? -5.356 -19.540 -5.441 1.00 47.50 571 SER A C 1
ATOM 4041 O O . SER A 1 535 ? -6.377 -19.921 -6.023 1.00 41.96 571 SER A O 1
ATOM 4044 N N . GLY A 1 536 ? -5.243 -18.312 -4.947 1.00 44.31 572 GLY A N 1
ATOM 4045 C CA . GLY A 1 536 ? -6.361 -17.389 -4.938 1.00 44.91 572 GLY A CA 1
ATOM 4046 C C . GLY A 1 536 ? -7.123 -17.338 -3.619 1.00 48.21 572 GLY A C 1
ATOM 4047 O O . GLY A 1 536 ? -7.995 -16.475 -3.453 1.00 47.97 572 GLY A O 1
ATOM 4048 N N . TYR A 1 537 ? -6.840 -18.243 -2.695 1.00 47.77 573 TYR A N 1
ATOM 4049 C CA . TYR A 1 537 ? -7.400 -18.201 -1.348 1.00 48.43 573 TYR A CA 1
ATOM 4050 C C . TYR A 1 537 ? -6.264 -18.156 -0.345 1.00 45.91 573 TYR A C 1
ATOM 4051 O O . TYR A 1 537 ? -5.091 -18.311 -0.692 1.00 47.43 573 TYR A O 1
ATOM 4060 N N . SER A 1 538 ? -6.632 -17.939 0.918 1.00 47.99 574 SER A N 1
ATOM 4061 C CA . SER A 1 538 ? -5.697 -18.132 2.010 1.00 43.11 574 SER A CA 1
ATOM 4062 C C . SER A 1 538 ? -5.090 -19.528 1.924 1.00 44.21 574 SER A C 1
ATOM 4063 O O . SER A 1 538 ? -5.799 -20.519 1.731 1.00 42.52 574 SER A O 1
ATOM 4066 N N . MET A 1 539 ? -3.773 -19.602 2.053 1.00 41.96 575 MET A N 1
ATOM 4067 C CA . MET A 1 539 ? -3.049 -20.870 2.002 1.00 39.93 575 MET A CA 1
ATOM 4068 C C . MET A 1 539 ? -2.380 -21.071 3.353 1.00 42.45 575 MET A C 1
ATOM 4069 O O . MET A 1 539 ? -1.367 -20.428 3.640 1.00 42.97 575 MET A O 1
ATOM 4074 N N . ASN A 1 540 ? -2.921 -21.962 4.185 1.00 37.60 576 ASN A N 1
ATOM 4075 C CA . ASN A 1 540 ? -2.312 -22.086 5.499 1.00 42.86 576 ASN A CA 1
ATOM 4076 C C . ASN A 1 540 ? -1.104 -23.022 5.497 1.00 44.26 576 ASN A C 1
ATOM 4077 O O . ASN A 1 540 ? -0.568 -23.299 6.561 1.00 44.10 576 ASN A O 1
ATOM 4082 N N . ILE A 1 541 ? -0.619 -23.462 4.334 1.00 43.61 577 ILE A N 1
ATOM 4083 C CA . ILE A 1 541 ? 0.655 -24.174 4.250 1.00 43.66 577 ILE A CA 1
ATOM 4084 C C . ILE A 1 541 ? 1.629 -23.293 3.479 1.00 44.13 577 ILE A C 1
ATOM 4085 O O . ILE A 1 541 ? 1.378 -22.945 2.319 1.00 43.50 577 ILE A O 1
ATOM 4090 N N . ASN A 1 542 ? 2.732 -22.915 4.122 1.00 44.48 578 ASN A N 1
ATOM 4091 C CA . ASN A 1 542 ? 3.725 -22.099 3.438 1.00 43.42 578 ASN A CA 1
ATOM 4092 C C . ASN A 1 542 ? 4.150 -22.789 2.148 1.00 42.30 578 ASN A C 1
ATOM 4093 O O . ASN A 1 542 ? 4.256 -24.014 2.097 1.00 43.50 578 ASN A O 1
ATOM 4098 N N . TYR A 1 543 ? 4.336 -22.013 1.087 1.00 41.81 579 TYR A N 1
ATOM 4099 C CA . TYR A 1 543 ? 4.787 -22.571 -0.176 1.00 42.58 579 TYR A CA 1
ATOM 4100 C C . TYR A 1 543 ? 6.254 -22.196 -0.394 1.00 46.08 579 TYR A C 1
ATOM 4101 O O . TYR A 1 543 ? 6.871 -21.492 0.408 1.00 46.17 579 TYR A O 1
ATOM 4110 N N . ASN A 1 544 ? 6.820 -22.709 -1.484 1.00 47.62 580 ASN A N 1
ATOM 4111 C CA . ASN A 1 544 ? 8.147 -22.342 -1.945 1.00 46.38 580 ASN A CA 1
ATOM 4112 C C . ASN A 1 544 ? 8.115 -22.261 -3.463 1.00 47.74 580 ASN A C 1
ATOM 4113 O O . ASN A 1 544 ? 7.364 -22.987 -4.116 1.00 48.93 580 ASN A O 1
ATOM 4118 N N . LEU A 1 545 ? 8.949 -21.380 -4.014 1.00 47.57 581 LEU A N 1
ATOM 4119 C CA . LEU A 1 545 ? 9.017 -21.151 -5.454 1.00 46.94 581 LEU A CA 1
ATOM 4120 C C . LEU A 1 545 ? 10.478 -21.051 -5.850 1.00 48.26 581 LEU A C 1
ATOM 4121 O O . LEU A 1 545 ? 11.210 -20.217 -5.316 1.00 47.69 581 LEU A O 1
ATOM 4126 N N . SER A 1 546 ? 10.897 -21.890 -6.789 1.00 49.86 582 SER A N 1
ATOM 4127 C CA . SER A 1 546 ? 12.259 -21.861 -7.309 1.00 52.98 582 SER A CA 1
ATOM 4128 C C . SER A 1 546 ? 12.198 -21.761 -8.829 1.00 46.75 582 SER A C 1
ATOM 4129 O O . SER A 1 546 ? 11.556 -22.588 -9.481 1.00 49.52 582 SER A O 1
ATOM 4132 N N . VAL A 1 547 ? 12.846 -20.737 -9.381 1.00 49.99 583 VAL A N 1
ATOM 4133 C CA . VAL A 1 547 ? 12.863 -20.447 -10.821 1.00 48.62 583 VAL A CA 1
ATOM 4134 C C . VAL A 1 547 ? 14.318 -20.330 -11.249 1.00 51.12 583 VAL A C 1
ATOM 4135 O O . VAL A 1 547 ? 15.017 -19.392 -10.835 1.00 50.68 583 VAL A O 1
ATOM 4139 N N . ARG A 1 548 ? 14.771 -21.261 -12.094 1.00 49.45 584 ARG A N 1
ATOM 4140 C CA . ARG A 1 548 ? 16.166 -21.315 -12.516 1.00 55.63 584 ARG A CA 1
ATOM 4141 C C . ARG A 1 548 ? 16.240 -21.447 -14.033 1.00 53.64 584 ARG A C 1
ATOM 4142 O O . ARG A 1 548 ? 15.544 -22.283 -14.624 1.00 52.08 584 ARG A O 1
ATOM 4144 N N . ASN A 1 549 ? 17.076 -20.621 -14.654 1.00 53.16 585 ASN A N 1
ATOM 4145 C CA . ASN A 1 549 ? 17.337 -20.702 -16.095 1.00 55.60 585 ASN A CA 1
ATOM 4146 C C . ASN A 1 549 ? 16.034 -20.704 -16.894 1.00 56.27 585 ASN A C 1
ATOM 4147 O O . ASN A 1 549 ? 15.714 -21.629 -17.643 1.00 54.63 585 ASN A O 1
ATOM 4152 N N . VAL A 1 550 ? 15.277 -19.636 -16.716 1.00 56.83 586 VAL A N 1
ATOM 4153 C CA . VAL A 1 550 ? 13.969 -19.507 -17.333 1.00 52.30 586 VAL A CA 1
ATOM 4154 C C . VAL A 1 550 ? 13.978 -18.265 -18.204 1.00 50.79 586 VAL A C 1
ATOM 4155 O O . VAL A 1 550 ? 14.678 -17.285 -17.930 1.00 51.27 586 VAL A O 1
ATOM 4159 N N . LYS A 1 551 ? 13.218 -18.332 -19.287 1.00 50.85 587 LYS A N 1
ATOM 4160 C CA . LYS A 1 551 ? 13.054 -17.221 -20.200 1.00 51.98 587 LYS A CA 1
ATOM 4161 C C . LYS A 1 551 ? 11.580 -16.865 -20.254 1.00 52.01 587 LYS A C 1
ATOM 4162 O O . LYS A 1 551 ? 10.724 -17.752 -20.399 1.00 51.95 587 LYS A O 1
ATOM 4168 N N . VAL A 1 552 ? 11.287 -15.568 -20.188 1.00 47.27 588 VAL A N 1
ATOM 4169 C CA . VAL A 1 552 ? 9.911 -15.088 -20.131 1.00 49.02 588 VAL A CA 1
ATOM 4170 C C . VAL A 1 552 ? 9.788 -13.903 -21.078 1.00 46.48 588 VAL A C 1
ATOM 4171 O O . VAL A 1 552 ? 10.508 -12.908 -20.926 1.00 49.49 588 VAL A O 1
A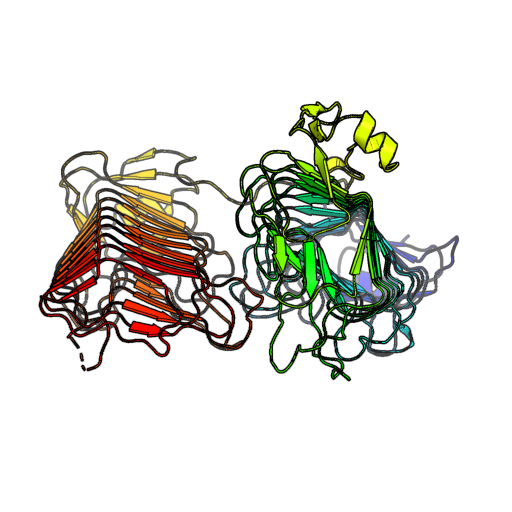TOM 4175 N N . THR A 1 553 ? 8.878 -13.995 -22.047 1.00 47.60 589 THR A N 1
ATOM 4176 C CA . THR A 1 553 ? 8.789 -12.987 -23.096 1.00 49.54 589 THR A CA 1
ATOM 4177 C C . THR A 1 553 ? 7.346 -12.582 -23.358 1.00 46.76 589 THR A C 1
ATOM 4178 O O . THR A 1 553 ? 6.432 -13.412 -23.295 1.00 46.34 589 THR A O 1
ATOM 4182 N N . ASP A 1 554 ? 7.157 -11.294 -23.666 1.00 44.84 590 ASP A N 1
ATOM 4183 C CA . ASP A 1 554 ? 5.944 -10.805 -24.326 1.00 49.86 590 ASP A CA 1
ATOM 4184 C C . ASP A 1 554 ? 4.707 -11.014 -23.458 1.00 49.60 590 ASP A C 1
ATOM 4185 O O . ASP A 1 554 ? 3.695 -11.580 -23.888 1.00 49.11 590 ASP A O 1
ATOM 4190 N N . LEU A 1 555 ? 4.795 -10.538 -22.216 1.00 48.90 591 LEU A N 1
ATOM 4191 C CA . LEU A 1 555 ? 3.648 -10.514 -21.314 1.00 48.81 591 LEU A CA 1
ATOM 4192 C C . LEU A 1 555 ? 2.992 -9.136 -21.431 1.00 49.37 591 LEU A C 1
ATOM 4193 O O . LEU A 1 555 ? 3.075 -8.291 -20.539 1.00 50.29 591 LEU A O 1
ATOM 4198 N N . ASP A 1 556 ? 2.352 -8.910 -22.588 1.00 47.48 592 ASP A N 1
ATOM 4199 C CA . ASP A 1 556 ? 1.901 -7.566 -22.925 1.00 51.48 592 ASP A CA 1
ATOM 4200 C C . ASP A 1 556 ? 0.540 -7.511 -23.614 1.00 48.88 592 ASP A C 1
ATOM 4201 O O . ASP A 1 556 ? 0.169 -6.445 -24.117 1.00 48.53 592 ASP A O 1
ATOM 4206 N N . VAL A 1 557 ? -0.223 -8.603 -23.643 1.00 45.04 593 VAL A N 1
ATOM 4207 C CA . VAL A 1 557 ? -1.551 -8.552 -24.259 1.00 45.11 593 VAL A CA 1
ATOM 4208 C C . VAL A 1 557 ? -2.424 -7.486 -23.597 1.00 44.67 593 VAL A C 1
ATOM 4209 O O . VAL A 1 557 ? -3.291 -6.900 -24.250 1.00 47.81 593 VAL A O 1
ATOM 4213 N N . ASN A 1 558 ? -2.222 -7.230 -22.298 1.00 45.19 594 ASN A N 1
ATOM 4214 C CA . ASN A 1 558 ? -2.929 -6.182 -21.564 1.00 44.65 594 ASN A CA 1
ATOM 4215 C C . ASN A 1 558 ? -2.058 -5.762 -20.389 1.00 44.12 594 ASN A C 1
ATOM 4216 O O . ASN A 1 558 ? -1.007 -6.360 -20.118 1.00 45.53 594 ASN A O 1
ATOM 4221 N N . GLY A 1 559 ? -2.492 -4.715 -19.690 1.00 41.83 595 GLY A N 1
ATOM 4222 C CA . GLY A 1 559 ? -1.718 -4.214 -18.569 1.00 48.15 595 GLY A CA 1
ATOM 4223 C C . GLY A 1 559 ? -1.692 -5.162 -17.378 1.00 46.25 595 GLY A C 1
ATOM 4224 O O . GLY A 1 559 ? -2.474 -6.105 -17.272 1.00 46.83 595 GLY A O 1
ATOM 4225 N N . TYR A 1 560 ? -0.757 -4.916 -16.505 1.00 40.10 596 TYR A N 1
ATOM 4226 C CA . TYR A 1 560 ? -0.573 -5.662 -15.296 1.00 45.25 596 TYR A CA 1
ATOM 4227 C C . TYR A 1 560 ? -0.446 -7.177 -15.448 1.00 46.02 596 TYR A C 1
ATOM 4228 O O . TYR A 1 560 ? -1.072 -7.922 -14.780 1.00 44.29 596 TYR A O 1
ATOM 4237 N N . PHE A 1 561 ? 0.409 -7.595 -16.345 1.00 44.86 597 PHE A N 1
ATOM 4238 C CA . PHE A 1 561 ? 0.665 -8.982 -16.571 1.00 44.39 597 PHE A CA 1
ATOM 4239 C C . PHE A 1 561 ? 1.943 -9.265 -15.833 1.00 44.38 597 PHE A C 1
ATOM 4240 O O . PHE A 1 561 ? 2.976 -8.857 -16.232 1.00 43.04 597 PHE A O 1
ATOM 4248 N N . TYR A 1 562 ? 1.843 -9.991 -14.751 1.00 39.91 598 TYR A N 1
ATOM 4249 C CA . TYR A 1 562 ? 2.969 -10.340 -13.921 1.00 39.92 598 TYR A CA 1
ATOM 4250 C C . TYR A 1 562 ? 3.606 -11.665 -14.253 1.00 39.86 598 TYR A C 1
ATOM 4251 O O . TYR A 1 562 ? 3.005 -12.474 -14.864 1.00 40.35 598 TYR A O 1
ATOM 4260 N N . PHE A 1 563 ? 4.852 -11.854 -13.884 1.00 41.89 599 PHE A N 1
ATOM 4261 C CA . PHE A 1 563 ? 5.428 -13.199 -13.953 1.00 45.96 599 PHE A CA 1
ATOM 4262 C C . PHE A 1 563 ? 4.959 -14.090 -12.787 1.00 43.71 599 PHE A C 1
ATOM 4263 O O . PHE A 1 563 ? 4.504 -15.221 -13.003 1.00 43.76 599 PHE A O 1
ATOM 4271 N N . PHE A 1 564 ? 5.103 -13.627 -11.546 1.00 42.52 600 PHE A N 1
ATOM 4272 C CA . PHE A 1 564 ? 4.645 -14.377 -10.371 1.00 42.91 600 PHE A CA 1
ATOM 4273 C C . PHE A 1 564 ? 3.797 -13.469 -9.489 1.00 44.18 600 PHE A C 1
ATOM 4274 O O . PHE A 1 564 ? 4.196 -12.339 -9.197 1.00 46.11 600 PHE A O 1
ATOM 4282 N N . LYS A 1 565 ? 2.635 -13.963 -9.067 1.00 42.09 601 LYS A N 1
ATOM 4283 C CA . LYS A 1 565 ? 1.708 -13.168 -8.271 1.00 44.90 601 LYS A CA 1
ATOM 4284 C C . LYS A 1 565 ? 1.177 -14.012 -7.118 1.00 41.03 601 LYS A C 1
ATOM 4285 O O . LYS A 1 565 ? 0.387 -14.939 -7.339 1.00 41.40 601 LYS A O 1
ATOM 4291 N N . ALA A 1 566 ? 1.592 -13.675 -5.900 1.00 37.15 602 ALA A N 1
ATOM 4292 C CA . ALA A 1 566 ? 1.120 -14.323 -4.674 1.00 40.79 602 ALA A CA 1
ATOM 4293 C C . ALA A 1 566 ? -0.054 -13.527 -4.116 1.00 42.37 602 ALA A C 1
ATOM 4294 O O . ALA A 1 566 ? 0.084 -12.326 -3.857 1.00 41.33 602 ALA A O 1
ATOM 4296 N N . ASN A 1 567 ? -1.206 -14.180 -3.938 1.00 37.62 603 ASN A N 1
ATOM 4297 C CA . ASN A 1 567 ? -2.340 -13.412 -3.451 1.00 39.25 603 ASN A CA 1
ATOM 4298 C C . ASN A 1 567 ? -2.242 -13.186 -1.930 1.00 39.80 603 ASN A C 1
ATOM 4299 O O . ASN A 1 567 ? -1.431 -13.798 -1.215 1.00 37.55 603 ASN A O 1
ATOM 4304 N N . ALA A 1 568 ? -3.048 -12.239 -1.444 1.00 39.39 604 ALA A N 1
ATOM 4305 C CA . ALA A 1 568 ? -3.090 -11.923 -0.016 1.00 40.95 604 ALA A CA 1
ATOM 4306 C C . ALA A 1 568 ? -3.451 -13.166 0.785 1.00 41.11 604 ALA A C 1
ATOM 4307 O O . ALA A 1 568 ? -4.329 -13.934 0.399 1.00 42.53 604 ALA A O 1
ATOM 4309 N N . GLY A 1 569 ? -2.752 -13.381 1.890 1.00 40.67 605 GLY A N 1
ATOM 4310 C CA . GLY A 1 569 ? -3.031 -14.532 2.725 1.00 42.87 605 GLY A CA 1
ATOM 4311 C C . GLY A 1 569 ? -2.179 -15.743 2.435 1.00 46.01 605 GLY A C 1
ATOM 4312 O O . GLY A 1 569 ? -2.545 -16.853 2.841 1.00 46.53 605 GLY A O 1
ATOM 4313 N N . THR A 1 570 ? -1.050 -15.566 1.752 1.00 42.91 606 THR A N 1
ATOM 4314 C CA . THR A 1 570 ? -0.139 -16.647 1.413 1.00 40.07 606 THR A CA 1
ATOM 4315 C C . THR A 1 570 ? 1.250 -16.294 1.915 1.00 41.76 606 THR A C 1
ATOM 4316 O O . THR A 1 570 ? 1.583 -15.121 2.114 1.00 41.18 606 THR A O 1
ATOM 4320 N N . PHE A 1 571 ? 2.079 -17.317 2.103 1.00 37.65 607 PHE A N 1
ATOM 4321 C CA . PHE A 1 571 ? 3.399 -17.052 2.642 1.00 38.92 607 PHE A CA 1
ATOM 4322 C C . PHE A 1 571 ? 4.413 -18.001 2.028 1.00 42.67 607 PHE A C 1
ATOM 4323 O O . PHE A 1 571 ? 4.181 -19.214 1.971 1.00 41.25 607 PHE A O 1
ATOM 4331 N N . ALA A 1 572 ? 5.551 -17.456 1.625 1.00 40.20 608 ALA A N 1
ATOM 4332 C CA . ALA A 1 572 ? 6.597 -18.231 0.975 1.00 45.75 608 ALA A CA 1
ATOM 4333 C C . ALA A 1 572 ? 7.763 -18.350 1.931 1.00 44.28 608 ALA A C 1
ATOM 4334 O O . ALA A 1 572 ? 8.329 -17.335 2.354 1.00 43.99 608 ALA A O 1
ATOM 4336 N N . ASP A 1 573 ? 8.115 -19.585 2.283 1.00 46.66 609 ASP A N 1
ATOM 4337 C CA . ASP A 1 573 ? 9.358 -19.779 3.013 1.00 45.22 609 ASP A CA 1
ATOM 4338 C C . ASP A 1 573 ? 10.535 -19.319 2.168 1.00 48.49 609 ASP A C 1
ATOM 4339 O O . ASP A 1 573 ? 11.401 -18.586 2.654 1.00 50.24 609 ASP A O 1
ATOM 4344 N N . SER A 1 574 ? 10.536 -19.653 0.874 1.00 45.77 610 SER A N 1
ATOM 4345 C CA . SER A 1 574 ? 11.642 -19.248 0.019 1.00 49.15 610 SER A CA 1
ATOM 4346 C C . SER A 1 574 ? 11.181 -19.006 -1.414 1.00 47.45 610 SER A C 1
ATOM 4347 O O . SER A 1 574 ? 10.468 -19.829 -1.998 1.00 47.51 610 SER A O 1
ATOM 4350 N N . ILE A 1 575 ? 11.592 -17.871 -1.969 1.00 44.61 611 ILE A N 1
ATOM 4351 C CA . ILE A 1 575 ? 11.418 -17.556 -3.379 1.00 46.34 611 ILE A CA 1
ATOM 4352 C C . ILE A 1 575 ? 12.802 -17.285 -3.953 1.00 50.53 611 ILE A C 1
ATOM 4353 O O . ILE A 1 575 ? 13.517 -16.395 -3.468 1.00 49.28 611 ILE A O 1
ATOM 4358 N N . GLU A 1 576 ? 13.179 -18.053 -4.969 1.00 48.65 612 GLU A N 1
ATOM 4359 C CA . GLU A 1 576 ? 14.461 -17.896 -5.645 1.00 54.62 612 GLU A CA 1
ATOM 4360 C C . GLU A 1 576 ? 14.216 -17.702 -7.128 1.00 51.92 612 GLU A C 1
ATOM 4361 O O . GLU A 1 576 ? 13.519 -18.510 -7.752 1.00 50.79 612 GLU A O 1
ATOM 4367 N N . ILE A 1 577 ? 14.787 -16.632 -7.682 1.00 55.29 613 ILE A N 1
ATOM 4368 C CA . ILE A 1 577 ? 14.777 -16.356 -9.121 1.00 51.38 613 ILE A CA 1
ATOM 4369 C C . ILE A 1 577 ? 16.236 -16.293 -9.560 1.00 55.40 613 ILE A C 1
ATOM 4370 O O . ILE A 1 577 ? 16.936 -15.319 -9.248 1.00 55.54 613 ILE A O 1
ATOM 4375 N N . ILE A 1 578 ? 16.703 -17.325 -10.263 1.00 51.91 614 ILE A N 1
ATOM 4376 C CA . ILE A 1 578 ? 18.119 -17.479 -10.591 1.00 56.67 614 ILE A CA 1
ATOM 4377 C C . ILE A 1 578 ? 18.290 -17.594 -12.103 1.00 55.91 614 ILE A C 1
ATOM 4378 O O . ILE A 1 578 ? 17.559 -18.349 -12.756 1.00 51.80 614 ILE A O 1
ATOM 4383 N N . ASP A 1 579 ? 19.266 -16.860 -12.649 1.00 58.85 615 ASP A N 1
ATOM 4384 C CA . ASP A 1 579 ? 19.790 -17.090 -14.004 1.00 55.80 615 ASP A CA 1
ATOM 4385 C C . ASP A 1 579 ? 18.687 -17.098 -15.050 1.00 58.15 615 ASP A C 1
ATOM 4386 O O . ASP A 1 579 ? 18.607 -17.986 -15.901 1.00 55.72 615 ASP A O 1
ATOM 4391 N N . SER A 1 580 ? 17.816 -16.105 -14.977 1.00 54.65 616 SER A N 1
ATOM 4392 C CA . SER A 1 580 ? 16.632 -16.098 -15.810 1.00 54.32 616 SER A CA 1
ATOM 4393 C C . SER A 1 580 ? 16.547 -14.781 -16.564 1.00 53.85 616 SER A C 1
ATOM 4394 O O . SER A 1 580 ? 17.207 -13.795 -16.221 1.00 54.88 616 SER A O 1
ATOM 4397 N N . GLU A 1 581 ? 15.720 -14.787 -17.607 1.00 50.68 617 GLU A N 1
ATOM 4398 C CA . GLU A 1 581 ? 15.660 -13.697 -18.569 1.00 52.40 617 GLU A CA 1
ATOM 4399 C C . GLU A 1 581 ? 14.210 -13.292 -18.780 1.00 48.04 617 GLU A C 1
ATOM 4400 O O . GLU A 1 581 ? 13.392 -14.118 -19.199 1.00 50.00 617 GLU A O 1
ATOM 4406 N N . PHE A 1 582 ? 13.902 -12.019 -18.525 1.00 49.83 618 PHE A N 1
ATOM 4407 C CA . PHE A 1 582 ? 12.539 -11.494 -18.601 1.00 50.75 618 PHE A CA 1
ATOM 4408 C C . PHE A 1 582 ? 12.503 -10.290 -19.537 1.00 48.72 618 PHE A C 1
ATOM 4409 O O . PHE A 1 582 ? 13.246 -9.327 -19.330 1.00 51.10 618 PHE A O 1
ATOM 4417 N N . SER A 1 583 ? 11.603 -10.315 -20.526 1.00 50.69 619 SER A N 1
ATOM 4418 C CA . SER A 1 583 ? 11.557 -9.272 -21.549 1.00 51.73 619 SER A CA 1
ATOM 4419 C C . SER A 1 583 ? 10.130 -8.890 -21.938 1.00 49.58 619 SER A C 1
ATOM 4420 O O . SER A 1 583 ? 9.328 -9.755 -22.299 1.00 49.48 619 SER A O 1
ATOM 4423 N N . ASN A 1 584 ? 9.840 -7.581 -21.909 1.00 50.25 620 ASN A N 1
ATOM 4424 C CA . ASN A 1 584 ? 8.580 -7.007 -22.387 1.00 49.28 620 ASN A CA 1
ATOM 4425 C C . ASN A 1 584 ? 7.398 -7.489 -21.554 1.00 48.12 620 ASN A C 1
ATOM 4426 O O . ASN A 1 584 ? 6.626 -8.353 -21.984 1.00 49.20 620 ASN A O 1
ATOM 4431 N N . ILE A 1 585 ? 7.251 -6.905 -20.370 1.00 52.59 621 ILE A N 1
ATOM 4432 C CA . ILE A 1 585 ? 6.301 -7.330 -19.347 1.00 50.18 621 ILE A CA 1
ATOM 4433 C C . ILE A 1 585 ? 5.601 -6.085 -18.828 1.00 46.35 621 ILE A C 1
ATOM 4434 O O . ILE A 1 585 ? 6.264 -5.121 -18.437 1.00 46.18 621 ILE A O 1
ATOM 4439 N N . THR A 1 586 ? 4.266 -6.084 -18.859 1.00 47.64 622 THR A N 1
ATOM 4440 C CA . THR A 1 586 ? 3.537 -4.891 -18.440 1.00 46.42 622 THR A CA 1
ATOM 4441 C C . THR A 1 586 ? 3.292 -4.812 -16.937 1.00 47.60 622 THR A C 1
ATOM 4442 O O . THR A 1 586 ? 2.975 -3.727 -16.433 1.00 48.97 622 THR A O 1
ATOM 4446 N N . GLY A 1 587 ? 3.419 -5.914 -16.208 1.00 46.62 623 GLY A N 1
ATOM 4447 C CA . GLY A 1 587 ? 3.239 -5.910 -14.769 1.00 41.99 623 GLY A CA 1
ATOM 4448 C C . GLY A 1 587 ? 4.569 -5.867 -14.046 1.00 44.37 623 GLY A C 1
ATOM 4449 O O . GLY A 1 587 ? 5.591 -5.447 -14.595 1.00 45.77 623 GLY A O 1
ATOM 4450 N N . ALA A 1 588 ? 4.554 -6.320 -12.793 1.00 44.43 624 ALA A N 1
ATOM 4451 C CA . ALA A 1 588 ? 5.763 -6.540 -12.016 1.00 44.76 624 ALA A CA 1
ATOM 4452 C C . ALA A 1 588 ? 6.257 -7.964 -12.234 1.00 46.26 624 ALA A C 1
ATOM 4453 O O . ALA A 1 588 ? 5.503 -8.845 -12.655 1.00 44.99 624 ALA A O 1
ATOM 4455 N N . ILE A 1 589 ? 7.532 -8.195 -11.916 1.00 46.60 625 ILE A N 1
ATOM 4456 C CA . ILE A 1 589 ? 8.048 -9.557 -11.955 1.00 45.06 625 ILE A CA 1
ATOM 4457 C C . ILE A 1 589 ? 7.450 -10.374 -10.815 1.00 46.79 625 ILE A C 1
ATOM 4458 O O . ILE A 1 589 ? 6.860 -11.446 -11.022 1.00 47.39 625 ILE A O 1
ATOM 4463 N N . LEU A 1 590 ? 7.605 -9.883 -9.598 1.00 44.16 626 LEU A N 1
ATOM 4464 C CA . LEU A 1 590 ? 7.080 -10.524 -8.399 1.00 46.74 626 LEU A CA 1
ATOM 4465 C C . LEU A 1 590 ? 6.089 -9.573 -7.744 1.00 49.53 626 LEU A C 1
ATOM 4466 O O . LEU A 1 590 ? 6.460 -8.460 -7.356 1.00 48.41 626 LEU A O 1
ATOM 4471 N N . GLN A 1 591 ? 4.833 -10.004 -7.653 1.00 45.48 627 GLN A N 1
ATOM 4472 C CA . GLN A 1 591 ? 3.776 -9.273 -6.973 1.00 45.08 627 GLN A CA 1
ATOM 4473 C C . GLN A 1 591 ? 3.420 -10.073 -5.717 1.00 44.75 627 GLN A C 1
ATOM 4474 O O . GLN A 1 591 ? 2.803 -11.140 -5.808 1.00 42.47 627 GLN A O 1
ATOM 4480 N N . LEU A 1 592 ? 3.839 -9.584 -4.553 1.00 43.16 628 LEU A N 1
ATOM 4481 C CA . LEU A 1 592 ? 3.708 -10.322 -3.296 1.00 43.71 628 LEU A CA 1
ATOM 4482 C C . LEU A 1 592 ? 2.663 -9.624 -2.430 1.00 46.83 628 LEU A C 1
ATOM 4483 O O . LEU A 1 592 ? 2.991 -8.838 -1.544 1.00 45.63 628 LEU A O 1
ATOM 4488 N N . ASN A 1 593 ? 1.394 -9.944 -2.672 1.00 42.03 629 ASN A N 1
ATOM 4489 C CA . ASN A 1 593 ? 0.315 -9.268 -1.971 1.00 41.80 629 ASN A CA 1
ATOM 4490 C C . ASN A 1 593 ? 0.194 -9.768 -0.531 1.00 42.76 629 ASN A C 1
ATOM 4491 O O . ASN A 1 593 ? 0.601 -10.883 -0.190 1.00 44.22 629 ASN A O 1
ATOM 4496 N N . ARG A 1 594 ? -0.398 -8.928 0.312 1.00 39.83 630 ARG A N 1
ATOM 4497 C CA . ARG A 1 594 ? -0.516 -9.175 1.747 1.00 42.94 630 ARG A CA 1
ATOM 4498 C C . ARG A 1 594 ? -1.953 -8.948 2.193 1.00 39.33 630 ARG A C 1
ATOM 4499 O O . ARG A 1 594 ? -2.645 -8.082 1.665 1.00 42.75 630 ARG A O 1
ATOM 4507 N N . GLU A 1 595 ? -2.389 -9.703 3.187 1.00 42.20 631 GLU A N 1
ATOM 4508 C CA . GLU A 1 595 ? -3.691 -9.476 3.807 1.00 43.85 631 GLU A CA 1
ATOM 4509 C C . GLU A 1 595 ? -3.453 -8.723 5.111 1.00 42.95 631 GLU A C 1
ATOM 4510 O O . GLU A 1 595 ? -2.986 -9.303 6.096 1.00 39.63 631 GLU A O 1
ATOM 4516 N N . VAL A 1 596 ? -3.775 -7.434 5.123 1.00 41.48 632 VAL A N 1
ATOM 4517 C CA . VAL A 1 596 ? -3.324 -6.550 6.194 1.00 43.86 632 VAL A CA 1
ATOM 4518 C C . VAL A 1 596 ? -4.319 -6.592 7.355 1.00 40.82 632 VAL A C 1
ATOM 4519 O O . VAL A 1 596 ? -5.438 -6.076 7.261 1.00 42.25 632 VAL A O 1
ATOM 4523 N N . ASP A 1 597 ? -3.915 -7.220 8.454 1.00 42.91 633 ASP A N 1
ATOM 4524 C CA . ASP A 1 597 ? -4.669 -7.094 9.697 1.00 43.88 633 ASP A CA 1
ATOM 4525 C C . ASP A 1 597 ? -3.720 -6.611 10.792 1.00 43.63 633 ASP A C 1
ATOM 4526 O O . ASP A 1 597 ? -3.703 -5.423 11.128 1.00 42.12 633 ASP A O 1
ATOM 4531 N N . ASP A 1 598 ? -2.907 -7.506 11.320 1.00 41.99 634 ASP A N 1
ATOM 4532 C CA . ASP A 1 598 ? -1.625 -7.112 11.879 1.00 43.17 634 ASP A CA 1
ATOM 4533 C C . ASP A 1 598 ? -0.820 -6.378 10.801 1.00 48.79 634 ASP A C 1
ATOM 4534 O O . ASP A 1 598 ? -0.471 -6.982 9.784 1.00 46.92 634 ASP A O 1
ATOM 4539 N N . LEU A 1 599 ? -0.544 -5.077 10.979 1.00 49.48 635 LEU A N 1
ATOM 4540 C CA . LEU A 1 599 ? 0.331 -4.367 10.038 1.00 49.96 635 LEU A CA 1
ATOM 4541 C C . LEU A 1 599 ? 1.718 -4.972 9.888 1.00 51.11 635 LEU A C 1
ATOM 4542 O O . LEU A 1 599 ? 2.400 -4.653 8.910 1.00 49.46 635 LEU A O 1
ATOM 4547 N N . GLY A 1 600 ? 2.148 -5.830 10.800 1.00 48.48 636 GLY A N 1
ATOM 4548 C CA . GLY A 1 600 ? 3.412 -6.511 10.647 1.00 51.56 636 GLY A CA 1
ATOM 4549 C C . GLY A 1 600 ? 3.437 -7.685 9.682 1.00 52.74 636 GLY A C 1
ATOM 4550 O O . GLY A 1 600 ? 4.498 -8.298 9.527 1.00 50.75 636 GLY A O 1
ATOM 4551 N N . VAL A 1 601 ? 2.320 -8.031 9.030 1.00 46.84 637 VAL A N 1
ATOM 4552 C CA . VAL A 1 601 ? 2.318 -9.196 8.146 1.00 50.74 637 VAL A CA 1
ATOM 4553 C C . VAL A 1 601 ? 3.334 -9.010 7.023 1.00 46.85 637 VAL A C 1
ATOM 4554 O O . VAL A 1 601 ? 3.567 -7.897 6.535 1.00 47.73 637 VAL A O 1
ATOM 4558 N N . TYR A 1 602 ? 3.969 -10.108 6.631 1.00 43.96 638 TYR A N 1
ATOM 4559 C CA . TYR A 1 602 ? 4.779 -10.118 5.423 1.00 49.51 638 TYR A CA 1
ATOM 4560 C C . TYR A 1 602 ? 4.612 -11.471 4.738 1.00 45.74 638 TYR A C 1
ATOM 4561 O O . TYR A 1 602 ? 4.136 -12.438 5.335 1.00 50.28 638 TYR A O 1
ATOM 4570 N N . SER A 1 603 ? 4.986 -11.537 3.473 1.00 44.18 639 SER A N 1
ATOM 4571 C CA . SER A 1 603 ? 4.569 -12.662 2.652 1.00 46.30 639 SER A CA 1
ATOM 4572 C C . SER A 1 603 ? 5.696 -13.550 2.140 1.00 43.76 639 SER A C 1
ATOM 4573 O O . SER A 1 603 ? 5.408 -14.536 1.457 1.00 45.84 639 SER A O 1
ATOM 4576 N N . VAL A 1 604 ? 6.951 -13.280 2.495 1.00 43.45 640 VAL A N 1
ATOM 4577 C CA . VAL A 1 604 ? 8.071 -14.117 2.071 1.00 42.86 640 VAL A CA 1
ATOM 4578 C C . VAL A 1 604 ? 9.161 -14.032 3.132 1.00 45.83 640 VAL A C 1
ATOM 4579 O O . VAL A 1 604 ? 9.448 -12.958 3.663 1.00 44.96 640 VAL A O 1
ATOM 4583 N N . GLU A 1 605 ? 9.743 -15.176 3.476 1.00 45.59 641 GLU A N 1
ATOM 4584 C CA . GLU A 1 605 ? 10.794 -15.151 4.484 1.00 47.93 641 GLU A CA 1
ATOM 4585 C C . GLU A 1 605 ? 12.176 -14.972 3.869 1.00 51.97 641 GLU A C 1
ATOM 4586 O O . GLU A 1 605 ? 12.990 -14.209 4.405 1.00 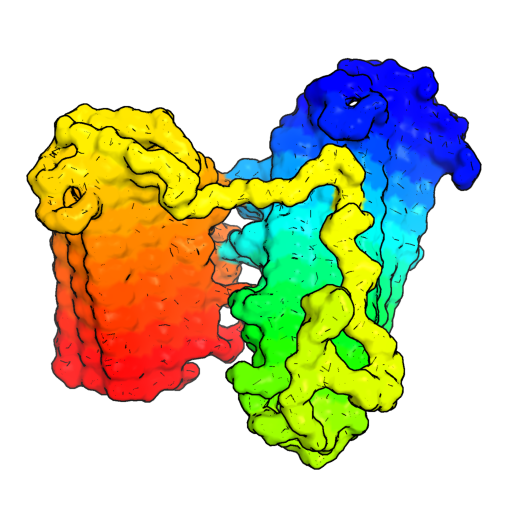50.01 641 GLU A O 1
ATOM 4592 N N . ASN A 1 606 ? 12.439 -15.665 2.754 1.00 47.11 642 ASN A N 1
ATOM 4593 C CA . ASN A 1 606 ? 13.730 -15.669 2.072 1.00 50.13 642 ASN A CA 1
ATOM 4594 C C . ASN A 1 606 ? 13.503 -15.377 0.595 1.00 49.22 642 ASN A C 1
ATOM 4595 O O . ASN A 1 606 ? 12.785 -16.119 -0.087 1.00 46.21 642 ASN A O 1
ATOM 4600 N N . LEU A 1 607 ? 14.138 -14.323 0.097 1.00 47.11 643 LEU A N 1
ATOM 4601 C CA . LEU A 1 607 ? 14.009 -13.916 -1.292 1.00 49.19 643 LEU A CA 1
ATOM 4602 C C . LEU A 1 607 ? 15.405 -13.781 -1.877 1.00 55.67 643 LEU A C 1
ATOM 4603 O O . LEU A 1 607 ? 16.218 -12.995 -1.364 1.00 51.83 643 LEU A O 1
ATOM 4608 N N . VAL A 1 608 ? 15.685 -14.543 -2.939 1.00 49.47 644 VAL A N 1
ATOM 4609 C CA . VAL A 1 608 ? 16.984 -14.504 -3.604 1.00 51.92 644 VAL A CA 1
ATOM 4610 C C . VAL A 1 608 ? 16.755 -14.219 -5.078 1.00 52.85 644 VAL A C 1
ATOM 4611 O O . VAL A 1 608 ? 16.073 -14.988 -5.769 1.00 56.79 644 VAL A O 1
ATOM 4615 N N . ILE A 1 609 ? 17.322 -13.120 -5.559 1.00 51.30 645 ILE A N 1
ATOM 4616 C CA . ILE A 1 609 ? 17.168 -12.694 -6.946 1.00 53.25 645 ILE A CA 1
ATOM 4617 C C . ILE A 1 609 ? 18.574 -12.577 -7.525 1.00 53.95 645 ILE A C 1
ATOM 4618 O O . ILE A 1 609 ? 19.262 -11.578 -7.289 1.00 55.48 645 ILE A O 1
ATOM 4623 N N . SER A 1 610 ? 19.014 -13.579 -8.285 1.00 52.71 646 SER A N 1
ATOM 4624 C CA . SER A 1 610 ? 20.420 -13.603 -8.671 1.00 60.06 646 SER A CA 1
ATOM 4625 C C . SER A 1 610 ? 20.630 -14.112 -10.094 1.00 56.90 646 SER A C 1
ATOM 4626 O O . SER A 1 610 ? 20.054 -15.125 -10.504 1.00 59.17 646 SER A O 1
ATOM 4629 N N . GLY A 1 611 ? 21.482 -13.409 -10.837 1.00 59.94 647 GLY A N 1
ATOM 4630 C CA . GLY A 1 611 ? 21.888 -13.872 -12.151 1.00 59.20 647 GLY A CA 1
ATOM 4631 C C . GLY A 1 611 ? 20.906 -13.599 -13.261 1.00 60.88 647 GLY A C 1
ATOM 4632 O O . GLY A 1 611 ? 20.945 -14.285 -14.290 1.00 55.90 647 GLY A O 1
ATOM 4633 N N . ASN A 1 612 ? 20.030 -12.612 -13.098 1.00 57.90 648 ASN A N 1
ATOM 4634 C CA . ASN A 1 612 ? 18.924 -12.409 -14.022 1.00 59.15 648 ASN A CA 1
ATOM 4635 C C . ASN A 1 612 ? 19.122 -11.163 -14.874 1.00 55.00 648 ASN A C 1
ATOM 4636 O O . ASN A 1 612 ? 19.870 -10.251 -14.518 1.00 56.41 648 ASN A O 1
ATOM 4641 N N . THR A 1 613 ? 18.402 -11.112 -15.991 1.00 49.87 649 THR A N 1
ATOM 4642 C CA . THR A 1 613 ? 18.245 -9.871 -16.731 1.00 54.69 649 THR A CA 1
ATOM 4643 C C . THR A 1 613 ? 16.762 -9.548 -16.807 1.00 53.00 649 THR A C 1
ATOM 4644 O O . THR A 1 613 ? 15.945 -10.430 -17.109 1.00 53.49 649 THR A O 1
ATOM 4648 N N . PHE A 1 614 ? 16.428 -8.285 -16.543 1.00 52.30 650 PHE A N 1
ATOM 4649 C CA . PHE A 1 614 ? 15.070 -7.764 -16.654 1.00 52.47 650 PHE A CA 1
ATOM 4650 C C . PHE A 1 614 ? 15.088 -6.609 -17.641 1.00 53.60 650 PHE A C 1
ATOM 4651 O O . PHE A 1 614 ? 15.760 -5.602 -17.403 1.00 56.79 650 PHE A O 1
ATOM 4659 N N . THR A 1 615 ? 14.337 -6.747 -18.732 1.00 53.56 651 THR A N 1
ATOM 4660 C CA . THR A 1 615 ? 14.393 -5.820 -19.862 1.00 57.02 651 THR A CA 1
ATOM 4661 C C . THR A 1 615 ? 12.987 -5.418 -20.284 1.00 52.78 651 THR A C 1
ATOM 4662 O O . THR A 1 615 ? 12.189 -6.278 -20.674 1.00 55.82 651 THR A O 1
ATOM 4666 N N . ASN A 1 616 ? 12.704 -4.114 -20.250 1.00 51.83 652 ASN A N 1
ATOM 4667 C CA . ASN A 1 616 ? 11.402 -3.568 -20.637 1.00 53.70 652 ASN A CA 1
ATOM 4668 C C . ASN A 1 616 ? 10.290 -4.139 -19.749 1.00 50.93 652 ASN A C 1
ATOM 4669 O O . ASN A 1 616 ? 9.365 -4.807 -20.208 1.00 52.24 652 ASN A O 1
ATOM 4674 N N . VAL A 1 617 ? 10.415 -3.884 -18.455 1.00 57.44 653 VAL A N 1
ATOM 4675 C CA . VAL A 1 617 ? 9.386 -4.214 -17.476 1.00 53.00 653 VAL A CA 1
ATOM 4676 C C . VAL A 1 617 ? 8.768 -2.897 -17.021 1.00 52.20 653 VAL A C 1
ATOM 4677 O O . VAL A 1 617 ? 9.474 -2.040 -16.490 1.00 53.49 653 VAL A O 1
ATOM 4681 N N . LYS A 1 618 ? 7.464 -2.713 -17.231 1.00 48.40 654 LYS A N 1
ATOM 4682 C CA . LYS A 1 618 ? 6.856 -1.435 -16.870 1.00 52.46 654 LYS A CA 1
ATOM 4683 C C . LYS A 1 618 ? 6.798 -1.218 -15.369 1.00 56.63 654 LYS A C 1
ATOM 4684 O O . LYS A 1 618 ? 6.985 -0.087 -14.913 1.00 58.19 654 LYS A O 1
ATOM 4690 N N . GLU A 1 619 ? 6.508 -2.259 -14.580 1.00 52.70 655 GLU A N 1
ATOM 4691 C CA . GLU A 1 619 ? 6.467 -2.079 -13.138 1.00 52.36 655 GLU A CA 1
ATOM 4692 C C . GLU A 1 619 ? 7.779 -2.548 -12.538 1.00 53.57 655 GLU A C 1
ATOM 4693 O O . GLU A 1 619 ? 8.763 -2.772 -13.252 1.00 53.73 655 GLU A O 1
ATOM 4699 N N . GLU A 1 620 ? 7.796 -2.686 -11.216 1.00 51.25 656 GLU A N 1
ATOM 4700 C CA . GLU A 1 620 ? 8.995 -3.023 -10.467 1.00 54.93 656 GLU A CA 1
ATOM 4701 C C . GLU A 1 620 ? 9.354 -4.499 -10.629 1.00 55.16 656 GLU A C 1
ATOM 4702 O O . GLU A 1 620 ? 8.545 -5.324 -11.057 1.00 52.22 656 GLU A O 1
ATOM 4708 N N . VAL A 1 621 ? 10.601 -4.828 -10.292 1.00 53.69 657 VAL A N 1
ATOM 4709 C CA . VAL A 1 621 ? 10.954 -6.235 -10.145 1.00 54.04 657 VAL A CA 1
ATOM 4710 C C . VAL A 1 621 ? 10.248 -6.827 -8.927 1.00 51.76 657 VAL A C 1
ATOM 4711 O O . VAL A 1 621 ? 9.604 -7.880 -9.019 1.00 51.85 657 VAL A O 1
ATOM 4715 N N . VAL A 1 622 ? 10.324 -6.148 -7.782 1.00 47.89 658 VAL A N 1
ATOM 4716 C CA . VAL A 1 622 ? 9.693 -6.666 -6.569 1.00 52.17 658 VAL A CA 1
ATOM 4717 C C . VAL A 1 622 ? 9.548 -5.549 -5.546 1.00 56.61 658 VAL A C 1
ATOM 4718 O O . VAL A 1 622 ? 10.447 -4.725 -5.362 1.00 56.70 658 VAL A O 1
ATOM 4722 N N . THR A 1 623 ? 8.405 -5.540 -4.873 1.00 53.00 659 THR A N 1
ATOM 4723 C CA . THR A 1 623 ? 8.219 -4.785 -3.649 1.00 52.21 659 THR A CA 1
ATOM 4724 C C . THR A 1 623 ? 8.131 -5.778 -2.501 1.00 55.43 659 THR A C 1
ATOM 4725 O O . THR A 1 623 ? 7.350 -6.737 -2.565 1.00 52.72 659 THR A O 1
ATOM 4729 N N . VAL A 1 624 ? 8.957 -5.569 -1.482 1.00 52.03 660 VAL A N 1
ATOM 4730 C CA . VAL A 1 624 ? 8.993 -6.407 -0.292 1.00 54.10 660 VAL A CA 1
ATOM 4731 C C . VAL A 1 624 ? 8.687 -5.498 0.882 1.00 55.96 660 VAL A C 1
ATOM 4732 O O . VAL A 1 624 ? 9.505 -4.641 1.248 1.00 55.17 660 VAL A O 1
ATOM 4736 N N . TYR A 1 625 ? 7.509 -5.679 1.471 1.00 55.04 661 TYR A N 1
ATOM 4737 C CA . TYR A 1 625 ? 6.980 -4.746 2.453 1.00 56.39 661 TYR A CA 1
ATOM 4738 C C . TYR A 1 625 ? 6.583 -5.471 3.734 1.00 56.48 661 TYR A C 1
ATOM 4739 O O . TYR A 1 625 ? 5.791 -6.422 3.700 1.00 55.22 661 TYR A O 1
ATOM 4748 N N . ARG A 1 626 ? 7.127 -5.011 4.860 1.00 56.01 662 ARG A N 1
ATOM 4749 C CA . ARG A 1 626 ? 6.631 -5.352 6.193 1.00 56.73 662 ARG A CA 1
ATOM 4750 C C . ARG A 1 626 ? 6.428 -4.067 6.985 1.00 57.92 662 ARG A C 1
ATOM 4751 O O . ARG A 1 626 ? 7.390 -3.339 7.240 1.00 56.86 662 ARG A O 1
ATOM 4759 N N . GLY A 1 627 ? 5.186 -3.796 7.379 1.00 59.30 663 GLY A N 1
ATOM 4760 C CA . GLY A 1 627 ? 4.857 -2.630 8.169 1.00 59.53 663 GLY A CA 1
ATOM 4761 C C . GLY A 1 627 ? 4.951 -2.900 9.657 1.00 59.59 663 GLY A C 1
ATOM 4762 O O . GLY A 1 627 ? 5.518 -3.900 10.104 1.00 63.67 663 GLY A O 1
ATOM 4763 N N . GLY A 1 628 ? 4.365 -1.995 10.435 1.00 58.92 664 GLY A N 1
ATOM 4764 C CA . GLY A 1 628 ? 4.331 -2.153 11.875 1.00 60.83 664 GLY A CA 1
ATOM 4765 C C . GLY A 1 628 ? 5.647 -1.794 12.550 1.00 67.49 664 GLY A C 1
ATOM 4766 O O . GLY A 1 628 ? 6.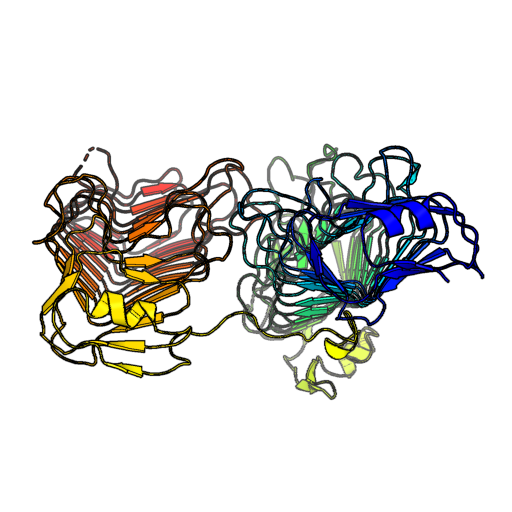642 -1.424 11.921 1.00 68.81 664 GLY A O 1
ATOM 4767 N N . THR A 1 629 ? 5.643 -1.925 13.876 1.00 70.94 665 THR A N 1
ATOM 4768 C CA . THR A 1 629 ? 6.763 -1.496 14.702 1.00 71.67 665 THR A CA 1
ATOM 4769 C C . THR A 1 629 ? 7.489 -2.658 15.358 1.00 69.47 665 THR A C 1
ATOM 4770 O O . THR A 1 629 ? 8.365 -2.435 16.202 1.00 71.47 665 THR A O 1
ATOM 4774 N N . ASP A 1 630 ? 7.152 -3.889 15.003 1.00 70.46 666 ASP A N 1
ATOM 4775 C CA . ASP A 1 630 ? 7.825 -5.033 15.603 1.00 73.30 666 ASP A CA 1
ATOM 4776 C C . ASP A 1 630 ? 9.252 -5.082 15.072 1.00 78.35 666 ASP A C 1
ATOM 4777 O O . ASP A 1 630 ? 9.511 -5.467 13.924 1.00 74.66 666 ASP A O 1
ATOM 4782 N N . GLU A 1 631 ? 10.169 -4.594 15.905 1.00 76.64 667 GLU A N 1
ATOM 4783 C CA . GLU A 1 631 ? 11.596 -4.796 15.700 1.00 77.01 667 GLU A CA 1
ATOM 4784 C C . GLU A 1 631 ? 11.974 -6.253 15.917 1.00 77.17 667 GLU A C 1
ATOM 4785 O O . GLU A 1 631 ? 12.943 -6.743 15.324 1.00 79.17 667 GLU A O 1
ATOM 4791 N N . SER A 1 632 ? 11.196 -6.952 16.754 1.00 78.66 668 SER A N 1
ATOM 4792 C CA . SER A 1 632 ? 11.593 -8.226 17.347 1.00 76.44 668 SER A CA 1
ATOM 4793 C C . SER A 1 632 ? 11.353 -9.401 16.418 1.00 76.50 668 SER A C 1
ATOM 4794 O O . SER A 1 632 ? 12.095 -10.390 16.469 1.00 77.13 668 SER A O 1
ATOM 4796 N N . THR A 1 633 ? 10.328 -9.325 15.582 1.00 76.78 669 THR A N 1
ATOM 4797 C CA . THR A 1 633 ? 10.007 -10.471 14.753 1.00 78.37 669 THR A CA 1
ATOM 4798 C C . THR A 1 633 ? 11.011 -10.608 13.625 1.00 76.19 669 THR A C 1
ATOM 4799 O O . THR A 1 633 ? 11.897 -9.763 13.414 1.00 75.55 669 THR A O 1
ATOM 4801 N N . PHE A 1 634 ? 10.832 -11.679 12.865 1.00 71.87 670 PHE A N 1
ATOM 4802 C CA . PHE A 1 634 ? 11.646 -11.821 11.698 1.00 72.03 670 PHE A CA 1
ATOM 4803 C C . PHE A 1 634 ? 11.381 -10.607 10.803 1.00 72.36 670 PHE A C 1
ATOM 4804 O O . PHE A 1 634 ? 10.475 -9.798 11.040 1.00 72.50 670 PHE A O 1
ATOM 4812 N N . GLY A 1 635 ? 12.230 -10.426 9.824 1.00 69.21 671 GLY A N 1
ATOM 4813 C CA . GLY A 1 635 ? 11.857 -9.626 8.695 1.00 66.98 671 GLY A CA 1
ATOM 4814 C C . GLY A 1 635 ? 12.057 -10.557 7.544 1.00 57.61 671 GLY A C 1
ATOM 4815 O O . GLY A 1 635 ? 12.614 -11.644 7.717 1.00 59.88 671 GLY A O 1
ATOM 4816 N N . PRO A 1 636 ? 11.602 -10.188 6.360 1.00 57.18 672 PRO A N 1
ATOM 4817 C CA . PRO A 1 636 ? 12.123 -10.860 5.171 1.00 54.90 672 PRO A CA 1
ATOM 4818 C C . PRO A 1 636 ? 13.637 -10.709 5.138 1.00 57.07 672 PRO A C 1
ATOM 4819 O O . PRO A 1 636 ? 14.198 -9.731 5.636 1.00 56.46 672 PRO A O 1
ATOM 4823 N N . MET A 1 637 ? 14.293 -11.709 4.570 1.00 55.96 673 MET A N 1
ATOM 4824 C CA . MET A 1 637 ? 15.718 -11.673 4.277 1.00 56.13 673 MET A CA 1
ATOM 4825 C C . MET A 1 637 ? 15.886 -11.704 2.763 1.00 57.77 673 MET A C 1
ATOM 4826 O O . MET A 1 637 ? 15.434 -12.650 2.104 1.00 57.91 673 MET A O 1
ATOM 4831 N N . VAL A 1 638 ? 16.507 -10.664 2.211 1.00 54.52 674 VAL A N 1
ATOM 4832 C CA . VAL A 1 638 ? 16.516 -10.430 0.776 1.00 56.72 674 VAL A CA 1
ATOM 4833 C C . VAL A 1 638 ? 17.954 -10.361 0.286 1.00 59.07 674 VAL A C 1
ATOM 4834 O O . VAL A 1 638 ? 18.798 -9.688 0.887 1.00 62.44 674 VAL A O 1
ATOM 4838 N N . SER A 1 639 ? 18.223 -11.050 -0.815 1.00 55.65 675 SER A N 1
ATOM 4839 C CA . SER A 1 639 ? 19.536 -11.043 -1.445 1.00 61.37 675 SER A CA 1
ATOM 4840 C C . SER A 1 639 ? 19.370 -10.819 -2.943 1.00 59.00 675 SER A C 1
ATOM 4841 O O . SER A 1 639 ? 18.703 -11.610 -3.623 1.00 59.07 675 SER A O 1
ATOM 4844 N N . VAL A 1 640 ? 19.975 -9.746 -3.453 1.00 58.91 676 VAL A N 1
ATOM 4845 C CA . VAL A 1 640 ? 19.856 -9.332 -4.850 1.00 57.90 676 VAL A CA 1
ATOM 4846 C C . VAL A 1 640 ? 21.272 -9.201 -5.404 1.00 64.36 676 VAL A C 1
ATOM 4847 O O . VAL A 1 640 ? 21.996 -8.260 -5.045 1.00 64.70 676 VAL A O 1
ATOM 4851 N N . THR A 1 641 ? 21.682 -10.137 -6.264 1.00 60.94 677 THR A N 1
ATOM 4852 C CA . THR A 1 641 ? 23.060 -10.130 -6.746 1.00 61.95 677 THR A CA 1
ATOM 4853 C C . THR A 1 641 ? 23.127 -10.471 -8.225 1.00 61.03 677 THR A C 1
ATOM 4854 O O . THR A 1 641 ? 22.382 -11.325 -8.716 1.00 60.82 677 THR A O 1
ATOM 4858 N N . ASN A 1 642 ? 24.040 -9.796 -8.925 1.00 63.47 678 ASN A N 1
ATOM 4859 C CA . ASN A 1 642 ? 24.451 -10.180 -10.272 1.00 59.18 678 ASN A CA 1
ATOM 4860 C C . ASN A 1 642 ? 23.274 -10.127 -11.250 1.00 61.20 678 ASN A C 1
ATOM 4861 O O . ASN A 1 642 ? 22.973 -11.090 -11.958 1.00 60.49 678 ASN A O 1
ATOM 4866 N N . ASN A 1 643 ? 22.595 -8.987 -11.284 1.00 59.49 679 ASN A N 1
ATOM 4867 C CA . ASN A 1 643 ? 21.472 -8.805 -12.189 1.00 60.38 679 ASN A CA 1
ATOM 4868 C C . ASN A 1 643 ? 21.680 -7.547 -13.012 1.00 59.32 679 ASN A C 1
ATOM 4869 O O . ASN A 1 643 ? 22.499 -6.686 -12.683 1.00 59.58 679 ASN A O 1
ATOM 4874 N N . THR A 1 644 ? 20.890 -7.438 -14.076 1.00 55.63 680 THR A N 1
ATOM 4875 C CA . THR A 1 644 ? 20.829 -6.231 -14.879 1.00 58.48 680 THR A CA 1
ATOM 4876 C C . THR A 1 644 ? 19.376 -5.869 -15.139 1.00 57.98 680 THR A C 1
ATOM 4877 O O . THR A 1 644 ? 18.605 -6.702 -15.631 1.00 56.64 680 THR A O 1
ATOM 4881 N N . LEU A 1 645 ? 19.015 -4.623 -14.827 1.00 57.47 681 LEU A N 1
ATOM 4882 C CA . LEU A 1 645 ? 17.673 -4.081 -15.032 1.00 57.60 681 LEU A CA 1
ATOM 4883 C C . LEU A 1 645 ? 17.748 -3.004 -16.104 1.00 60.94 681 LEU A C 1
ATOM 4884 O O . LEU A 1 645 ? 18.302 -1.926 -15.861 1.00 64.78 681 LEU A O 1
ATOM 4889 N N . THR A 1 646 ? 17.164 -3.270 -17.270 1.00 57.74 682 THR A N 1
ATOM 4890 C CA . THR A 1 646 ? 17.159 -2.320 -18.377 1.00 58.97 682 THR A CA 1
ATOM 4891 C C . THR A 1 646 ? 15.725 -1.910 -18.676 1.00 59.17 682 THR A C 1
ATOM 4892 O O . THR A 1 646 ? 14.902 -2.750 -19.059 1.00 60.00 682 THR A O 1
ATOM 4896 N N . ASN A 1 647 ? 15.437 -0.616 -18.526 1.00 59.49 683 ASN A N 1
ATOM 4897 C CA . ASN A 1 647 ? 14.097 -0.055 -18.715 1.00 57.96 683 ASN A CA 1
ATOM 4898 C C . ASN A 1 647 ? 13.071 -0.780 -17.833 1.00 59.00 683 ASN A C 1
ATOM 4899 O O . ASN A 1 647 ? 12.154 -1.456 -18.308 1.00 58.21 683 ASN A O 1
ATOM 4904 N N . VAL A 1 648 ? 13.253 -0.612 -16.524 1.00 59.39 684 VAL A N 1
ATOM 4905 C CA . VAL A 1 648 ? 12.424 -1.261 -15.512 1.00 58.18 684 VAL A CA 1
ATOM 4906 C C . VAL A 1 648 ? 11.810 -0.189 -14.626 1.00 60.79 684 VAL A C 1
ATOM 4907 O O . VAL A 1 648 ? 12.529 0.669 -14.100 1.00 57.28 684 VAL A O 1
ATOM 4911 N N . GLY A 1 649 ? 10.483 -0.239 -14.460 1.00 59.50 685 GLY A N 1
ATOM 4912 C CA . GLY A 1 649 ? 9.799 0.524 -13.432 1.00 58.85 685 GLY A CA 1
ATOM 4913 C C . GLY A 1 649 ? 9.332 1.904 -13.832 1.00 61.26 685 GLY A C 1
ATOM 4914 O O . GLY A 1 649 ? 8.777 2.624 -12.986 1.00 63.20 685 GLY A O 1
ATOM 4915 N N . LYS A 1 650 ? 9.541 2.299 -15.080 1.00 61.15 686 LYS A N 1
ATOM 4916 C CA . LYS A 1 650 ? 9.200 3.626 -15.574 1.00 66.08 686 LYS A CA 1
ATOM 4917 C C . LYS A 1 650 ? 7.774 3.717 -16.103 1.00 70.73 686 LYS A C 1
ATOM 4918 O O . LYS A 1 650 ? 7.452 4.676 -16.811 1.00 74.69 686 LYS A O 1
ATOM 4920 N N . GLY A 1 651 ? 6.919 2.747 -15.785 1.00 72.90 687 GLY A N 1
ATOM 4921 C CA . GLY A 1 651 ? 5.552 2.742 -16.283 1.00 70.82 687 GLY A CA 1
ATOM 4922 C C . GLY A 1 651 ? 4.534 3.1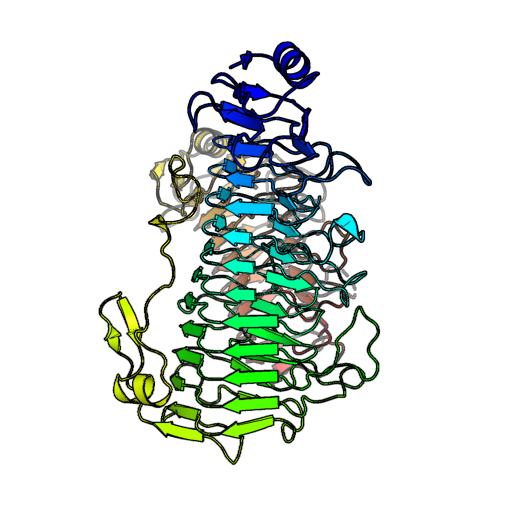29 -15.230 1.00 73.64 687 GLY A C 1
ATOM 4923 O O . GLY A 1 651 ? 4.854 3.212 -14.041 1.00 79.23 687 GLY A O 1
ATOM 4924 N N . SER A 1 656 ? 8.760 8.957 -9.906 1.00 82.41 692 SER A N 1
ATOM 4925 C CA . SER A 1 656 ? 7.401 8.461 -9.716 1.00 84.83 692 SER A CA 1
ATOM 4926 C C . SER A 1 656 ? 7.427 7.094 -9.025 1.00 83.75 692 SER A C 1
ATOM 4927 O O . SER A 1 656 ? 7.289 7.006 -7.802 1.00 82.74 692 SER A O 1
ATOM 4930 N N . GLY A 1 657 ? 7.623 6.033 -9.810 1.00 82.44 693 GLY A N 1
ATOM 4931 C CA . GLY A 1 657 ? 7.679 4.683 -9.288 1.00 77.32 693 GLY A CA 1
ATOM 4932 C C . GLY A 1 657 ? 9.095 4.237 -8.965 1.00 74.76 693 GLY A C 1
ATOM 4933 O O . GLY A 1 657 ? 10.048 5.019 -8.970 1.00 75.60 693 GLY A O 1
ATOM 4934 N N . ALA A 1 658 ? 9.225 2.945 -8.669 1.00 70.50 694 ALA A N 1
ATOM 4935 C CA . ALA A 1 658 ? 10.507 2.362 -8.296 1.00 63.99 694 ALA A CA 1
ATOM 4936 C C . ALA A 1 658 ? 10.699 1.051 -9.044 1.00 64.62 694 ALA A C 1
ATOM 4937 O O . ALA A 1 658 ? 9.741 0.427 -9.508 1.00 64.36 694 ALA A O 1
ATOM 4939 N N . SER A 1 659 ? 11.961 0.653 -9.177 1.00 59.34 695 SER A N 1
ATOM 4940 C CA . SER A 1 659 ? 12.313 -0.603 -9.820 1.00 59.30 695 SER A CA 1
ATOM 4941 C C . SER A 1 659 ? 12.477 -1.730 -8.824 1.00 56.07 695 SER A C 1
ATOM 4942 O O . SER A 1 659 ? 12.285 -2.897 -9.181 1.00 53.41 695 SER A O 1
ATOM 4945 N N . MET A 1 660 ? 12.861 -1.388 -7.597 1.00 58.77 696 MET A N 1
ATOM 4946 C CA . MET A 1 660 ? 12.829 -2.271 -6.446 1.00 59.06 696 MET A CA 1
ATOM 4947 C C . MET A 1 660 ? 12.468 -1.425 -5.240 1.00 62.50 696 MET A C 1
ATOM 4948 O O . MET A 1 660 ? 12.874 -0.266 -5.139 1.00 63.86 696 MET A O 1
ATOM 4953 N N . TYR A 1 661 ? 11.713 -2.014 -4.318 1.00 63.37 697 TYR A N 1
ATOM 4954 C CA . TYR A 1 661 ? 11.263 -1.305 -3.129 1.00 58.64 697 TYR A CA 1
ATOM 4955 C C . TYR A 1 661 ? 11.365 -2.247 -1.947 1.00 59.33 697 TYR A C 1
ATOM 4956 O O . TYR A 1 661 ? 10.754 -3.320 -1.958 1.00 56.60 697 TYR A O 1
ATOM 4965 N N . PHE A 1 662 ? 12.129 -1.849 -0.931 1.00 59.50 698 PHE A N 1
ATOM 4966 C CA . PHE A 1 662 ? 12.332 -2.666 0.256 1.00 58.26 698 PHE A CA 1
ATOM 4967 C C . PHE A 1 662 ? 11.996 -1.862 1.499 1.00 62.04 698 PHE A C 1
ATOM 4968 O O . PHE A 1 662 ? 12.526 -0.764 1.707 1.00 62.50 698 PHE A O 1
ATOM 4976 N N . HIS A 1 663 ? 11.142 -2.431 2.338 1.00 60.32 699 HIS A N 1
ATOM 4977 C CA . HIS A 1 663 ? 10.513 -1.670 3.412 1.00 62.21 699 HIS A CA 1
ATOM 4978 C C . HIS A 1 663 ? 10.286 -2.612 4.586 1.00 60.54 699 HIS A C 1
ATOM 4979 O O . HIS A 1 663 ? 9.476 -3.539 4.486 1.00 58.04 699 HIS A O 1
ATOM 4986 N N . GLY A 1 664 ? 10.981 -2.381 5.696 1.00 60.18 700 GLY A N 1
ATOM 4987 C CA . GLY A 1 664 ? 10.870 -3.296 6.812 1.00 58.52 700 GLY A CA 1
ATOM 4988 C C . GLY A 1 664 ? 11.562 -4.628 6.602 1.00 61.56 700 GLY A C 1
ATOM 4989 O O . GLY A 1 664 ? 11.244 -5.598 7.296 1.00 58.90 700 GLY A O 1
ATOM 4990 N N . VAL A 1 665 ? 12.484 -4.711 5.640 1.00 59.43 701 VAL A N 1
ATOM 4991 C CA . VAL A 1 665 ? 13.323 -5.897 5.499 1.00 61.18 701 VAL A CA 1
ATOM 4992 C C . VAL A 1 665 ? 14.347 -5.909 6.623 1.00 65.01 701 VAL A C 1
ATOM 4993 O O . VAL A 1 665 ? 15.019 -4.901 6.872 1.00 72.75 701 VAL A O 1
ATOM 4997 N N . GLN A 1 666 ? 14.481 -7.044 7.309 1.00 59.74 702 GLN A N 1
ATOM 4998 C CA . GLN A 1 666 ? 15.448 -7.096 8.400 1.00 66.20 702 GLN A CA 1
ATOM 4999 C C . GLN A 1 666 ? 16.873 -7.341 7.912 1.00 68.94 702 GLN A C 1
ATOM 5000 O O . GLN A 1 666 ? 17.825 -6.976 8.609 1.00 73.24 702 GLN A O 1
ATOM 5006 N N . LYS A 1 667 ? 17.034 -7.920 6.723 1.00 64.85 703 LYS A N 1
ATOM 5007 C CA . LYS A 1 667 ? 18.346 -8.263 6.173 1.00 64.99 703 LYS A CA 1
ATOM 5008 C C . LYS A 1 667 ? 18.302 -8.109 4.662 1.00 62.77 703 LYS A C 1
ATOM 5009 O O . LYS A 1 667 ? 17.670 -8.928 3.986 1.00 58.55 703 LYS A O 1
ATOM 5015 N N . LEU A 1 668 ? 19.018 -7.118 4.133 1.00 63.61 704 LEU A N 1
ATOM 5016 C CA . LEU A 1 668 ? 18.984 -6.785 2.709 1.00 62.86 704 LEU A CA 1
ATOM 5017 C C . LEU A 1 668 ? 20.400 -6.681 2.155 1.00 62.79 704 LEU A C 1
ATOM 5018 O O . LEU A 1 668 ? 21.197 -5.873 2.640 1.00 65.77 704 LEU A O 1
ATOM 5023 N N . ASN A 1 669 ? 20.702 -7.483 1.136 1.00 61.40 705 ASN A N 1
ATOM 5024 C CA . ASN A 1 669 ? 22.003 -7.486 0.472 1.00 67.48 705 ASN A CA 1
ATOM 5025 C C . ASN A 1 669 ? 21.791 -7.289 -1.022 1.00 64.61 705 ASN A C 1
ATOM 5026 O O . ASN A 1 669 ? 21.166 -8.132 -1.671 1.00 62.90 705 ASN A O 1
ATOM 5031 N N . ILE A 1 670 ? 22.320 -6.193 -1.566 1.00 64.16 706 ILE A N 1
ATOM 5032 C CA . ILE A 1 670 ? 22.255 -5.893 -2.992 1.00 64.95 706 ILE A CA 1
ATOM 5033 C C . ILE A 1 670 ? 23.673 -5.674 -3.502 1.00 71.87 706 ILE A C 1
ATOM 5034 O O . ILE A 1 670 ? 24.404 -4.832 -2.967 1.00 69.27 706 ILE A O 1
ATOM 5039 N N . SER A 1 671 ? 24.060 -6.408 -4.548 1.00 67.25 707 SER A N 1
ATOM 5040 C CA . SER A 1 671 ? 25.420 -6.237 -5.042 1.00 70.44 707 SER A CA 1
ATOM 5041 C C . SER A 1 671 ? 25.546 -6.710 -6.484 1.00 68.16 707 SER A C 1
ATOM 5042 O O . SER A 1 671 ? 24.754 -7.526 -6.967 1.00 66.64 707 SER A O 1
ATOM 5045 N N . GLU A 1 672 ? 26.574 -6.187 -7.160 1.00 69.15 708 GLU A N 1
ATOM 5046 C CA . GLU A 1 672 ? 26.925 -6.577 -8.527 1.00 63.18 708 GLU A CA 1
ATOM 5047 C C . GLU A 1 672 ? 25.719 -6.478 -9.455 1.00 63.45 708 GLU A C 1
ATOM 5048 O O . GLU A 1 672 ? 25.428 -7.381 -10.240 1.00 60.71 708 GLU A O 1
ATOM 5050 N N . THR A 1 673 ? 25.008 -5.364 -9.363 1.00 62.97 709 THR A N 1
ATOM 5051 C CA . THR A 1 673 ? 23.779 -5.190 -10.119 1.00 65.44 709 THR A CA 1
ATOM 5052 C C . THR A 1 673 ? 23.782 -3.823 -10.780 1.00 64.69 709 THR A C 1
ATOM 5053 O O . THR A 1 673 ? 24.193 -2.833 -10.173 1.00 66.79 709 THR A O 1
ATOM 5057 N N . LYS A 1 674 ? 23.342 -3.784 -12.032 1.00 64.05 710 LYS A N 1
ATOM 5058 C CA . LYS A 1 674 ? 23.343 -2.569 -12.829 1.00 67.03 710 LYS A CA 1
ATOM 5059 C C . LYS A 1 674 ? 21.915 -2.172 -13.163 1.00 64.67 710 LYS A C 1
ATOM 5060 O O . LYS A 1 674 ? 21.150 -2.978 -13.703 1.00 63.29 710 LYS A O 1
ATOM 5062 N N . TRP A 1 675 ? 21.569 -0.933 -12.851 1.00 62.99 711 TRP A N 1
ATOM 5063 C CA . TRP A 1 675 ? 20.349 -0.317 -13.344 1.00 67.37 711 TRP A CA 1
ATOM 5064 C C . TRP A 1 675 ? 20.680 0.488 -14.592 1.00 70.02 711 TRP A C 1
ATOM 5065 O O . TRP A 1 675 ? 21.672 1.219 -14.627 1.00 71.82 711 TRP A O 1
ATOM 5076 N N . ASP A 1 676 ? 19.843 0.364 -15.613 1.00 69.21 712 ASP A N 1
ATOM 5077 C CA . ASP A 1 676 ? 20.088 1.049 -16.880 1.00 67.32 712 ASP A CA 1
ATOM 5078 C C . ASP A 1 676 ? 18.775 1.654 -17.357 1.00 68.42 712 ASP A C 1
ATOM 5079 O O . ASP A 1 676 ? 17.903 0.935 -17.861 1.00 69.31 712 ASP A O 1
ATOM 5084 N N . ASN A 1 677 ? 18.655 2.976 -17.221 1.00 68.40 713 ASN A N 1
ATOM 5085 C CA . ASN A 1 677 ? 17.466 3.705 -17.653 1.00 65.69 713 ASN A CA 1
ATOM 5086 C C . ASN A 1 677 ? 16.225 3.154 -16.954 1.00 63.51 713 ASN A C 1
ATOM 5087 O O . ASN A 1 677 ? 15.206 2.857 -17.571 1.00 61.40 713 ASN A O 1
ATOM 5092 N N . SER A 1 678 ? 16.326 2.996 -15.646 1.00 68.72 714 SER A N 1
ATOM 5093 C CA . SER A 1 678 ? 15.261 2.389 -14.869 1.00 62.21 714 SER A CA 1
ATOM 5094 C C . SER A 1 678 ? 14.835 3.343 -13.765 1.00 66.70 714 SER A C 1
ATOM 5095 O O . SER A 1 678 ? 15.558 4.286 -13.416 1.00 66.35 714 SER A O 1
ATOM 5098 N N . ALA A 1 679 ? 13.638 3.097 -13.229 1.00 64.64 715 ALA A N 1
ATOM 5099 C CA . ALA A 1 679 ? 13.253 3.717 -11.972 1.00 62.34 715 ALA A CA 1
ATOM 5100 C C . ALA A 1 679 ? 14.310 3.409 -10.918 1.00 61.91 715 ALA A C 1
ATOM 5101 O O . ALA A 1 679 ? 14.991 2.383 -10.996 1.00 60.78 715 ALA A O 1
ATOM 5103 N N . PRO A 1 680 ? 14.470 4.274 -9.922 1.00 66.69 716 PRO A N 1
ATOM 5104 C CA . PRO A 1 680 ? 15.538 4.086 -8.939 1.00 64.51 716 PRO A CA 1
ATOM 5105 C C . PRO A 1 680 ? 15.215 2.976 -7.947 1.00 66.99 716 PRO A C 1
ATOM 5106 O O . PRO A 1 680 ? 14.088 2.487 -7.848 1.00 64.68 716 PRO A O 1
ATOM 5110 N N . LEU A 1 681 ? 16.246 2.593 -7.199 1.00 65.97 717 LEU A N 1
ATOM 5111 C CA . LEU A 1 681 ? 16.091 1.713 -6.052 1.00 64.36 717 LEU A CA 1
ATOM 5112 C C . LEU A 1 681 ? 15.546 2.514 -4.877 1.00 66.88 717 LEU A C 1
ATOM 5113 O O . LEU A 1 681 ? 16.009 3.626 -4.608 1.00 66.96 717 LEU A O 1
ATOM 5118 N N . GLU A 1 682 ? 14.545 1.968 -4.192 1.00 64.62 718 GLU A N 1
ATOM 5119 C CA . GLU A 1 682 ? 13.906 2.669 -3.088 1.00 63.93 718 GLU A CA 1
ATOM 5120 C C . GLU A 1 682 ? 14.052 1.840 -1.824 1.00 65.99 718 GLU A C 1
ATOM 5121 O O . GLU A 1 682 ? 13.808 0.630 -1.830 1.00 67.00 718 GLU A O 1
ATOM 5127 N N . LEU A 1 683 ? 14.467 2.489 -0.752 1.00 67.04 719 LEU A N 1
ATOM 5128 C CA . LEU A 1 683 ? 14.656 1.828 0.521 1.00 64.01 719 LEU A CA 1
ATOM 5129 C C . LEU A 1 683 ? 13.941 2.624 1.593 1.00 70.08 719 LEU A C 1
ATOM 5130 O O . LEU A 1 683 ? 13.788 3.844 1.481 1.00 72.46 719 LEU A O 1
ATOM 5135 N N . PHE A 1 684 ? 13.557 1.932 2.649 1.00 71.64 720 PHE A N 1
ATOM 5136 C CA . PHE A 1 684 ? 12.971 2.533 3.815 1.00 73.11 720 PHE A CA 1
ATOM 5137 C C . PHE A 1 684 ? 13.495 1.722 4.926 1.00 73.28 720 PHE A C 1
ATOM 5138 O O . PHE A 1 684 ? 13.089 0.612 5.076 1.00 74.13 720 PHE A O 1
ATOM 5146 N N . LEU A 1 685 ? 14.361 2.271 5.741 1.00 75.12 721 LEU A N 1
ATOM 5147 C CA . LEU A 1 685 ? 14.922 1.503 6.812 1.00 79.80 721 LEU A CA 1
ATOM 5148 C C . LEU A 1 685 ? 14.218 1.770 8.110 1.00 81.31 721 LEU A C 1
ATOM 5149 O O . LEU A 1 685 ? 14.212 2.866 8.594 1.00 80.89 721 LEU A O 1
ATOM 5151 N N . THR A 1 686 ? 13.645 0.713 8.666 1.00 83.30 722 THR A N 1
ATOM 5152 C CA . THR A 1 686 ? 12.844 0.735 9.889 1.00 83.81 722 THR A CA 1
ATOM 5153 C C . THR A 1 686 ? 13.615 0.802 11.163 1.00 86.21 722 THR A C 1
ATOM 5154 O O . THR A 1 686 ? 14.773 0.462 11.207 1.00 86.89 722 THR A O 1
ATOM 5156 N N . ASN A 1 687 ? 12.936 1.209 12.216 1.00 87.78 723 ASN A N 1
ATOM 5157 C CA . ASN A 1 687 ? 13.588 1.329 13.503 1.00 91.74 723 ASN A CA 1
ATOM 5158 C C . ASN A 1 687 ? 14.145 0.006 14.029 1.00 91.84 723 ASN A C 1
ATOM 5159 O O . ASN A 1 687 ? 13.483 -1.021 14.118 1.00 91.76 723 ASN A O 1
ATOM 5161 N N . GLY A 1 688 ? 15.379 0.076 14.445 1.00 88.47 724 GLY A N 1
ATOM 5162 C CA . GLY A 1 688 ? 16.040 -1.098 14.896 1.00 90.47 724 GLY A CA 1
ATOM 5163 C C . GLY A 1 688 ? 17.345 -1.033 14.165 1.00 90.04 724 GLY A C 1
ATOM 5164 O O . GLY A 1 688 ? 17.973 0.009 14.017 1.00 88.54 724 GLY A O 1
ATOM 5165 N N . GLY A 1 689 ? 17.786 -2.202 13.763 1.00 90.78 725 GLY A N 1
ATOM 5166 C CA . GLY A 1 689 ? 19.006 -2.323 13.023 1.00 85.01 725 GLY A CA 1
ATOM 5167 C C . GLY A 1 689 ? 18.817 -3.235 11.853 1.00 84.84 725 GLY A C 1
ATOM 5168 O O . GLY A 1 689 ? 19.263 -4.357 11.889 1.00 84.92 725 GLY A O 1
ATOM 5169 N N . PRO A 1 690 ? 18.088 -2.789 10.843 1.00 83.00 726 PRO A N 1
ATOM 5170 C CA . PRO A 1 690 ? 17.978 -3.599 9.640 1.00 79.67 726 PRO A CA 1
ATOM 5171 C C . PRO A 1 690 ? 19.348 -3.614 8.969 1.00 79.97 726 PRO A C 1
ATOM 5172 O O . PRO A 1 690 ? 19.856 -2.572 8.636 1.00 81.06 726 PRO A O 1
ATOM 5176 N N . ILE A 1 691 ? 19.938 -4.775 8.784 1.00 75.45 727 ILE A N 1
ATOM 5177 C CA . ILE A 1 691 ? 21.259 -4.885 8.176 1.00 76.92 727 ILE A CA 1
ATOM 5178 C C . ILE A 1 691 ? 21.104 -4.688 6.671 1.00 75.95 727 ILE A C 1
ATOM 5179 O O . ILE A 1 691 ? 20.323 -5.390 6.019 1.00 73.87 727 ILE A O 1
ATOM 5184 N N . THR A 1 692 ? 21.842 -3.729 6.116 1.00 75.06 728 THR A N 1
ATOM 5185 C CA . THR A 1 692 ? 21.639 -3.313 4.730 1.00 74.96 728 THR A CA 1
ATOM 5186 C C . THR A 1 692 ? 22.979 -2.911 4.128 1.00 79.11 728 THR A C 1
ATOM 5187 O O . THR A 1 692 ? 23.491 -1.825 4.422 1.00 78.65 728 THR A O 1
ATOM 5191 N N . VAL A 1 693 ? 23.538 -3.775 3.281 1.00 77.18 729 VAL A N 1
ATOM 5192 C CA . VAL A 1 693 ? 24.788 -3.507 2.579 1.00 76.76 729 VAL A CA 1
ATOM 5193 C C . VAL A 1 693 ? 24.499 -3.463 1.084 1.00 76.73 729 VAL A C 1
ATOM 5194 O O . VAL A 1 693 ? 23.805 -4.336 0.548 1.00 73.21 729 VAL A O 1
ATOM 5198 N N . ILE A 1 694 ? 25.007 -2.434 0.416 1.00 75.93 730 ILE A N 1
ATOM 5199 C CA . ILE A 1 694 ? 24.858 -2.294 -1.022 1.00 74.03 730 ILE A CA 1
ATOM 5200 C C . ILE A 1 694 ? 26.255 -2.017 -1.557 1.00 75.45 730 ILE A C 1
ATOM 5201 O O . ILE A 1 694 ? 26.834 -0.966 -1.259 1.00 77.82 730 ILE A O 1
ATOM 5206 N N . ASP A 1 695 ? 26.810 -2.963 -2.319 1.00 75.84 731 ASP A N 1
ATOM 5207 C CA . ASP A 1 695 ? 28.174 -2.868 -2.828 1.00 79.17 731 ASP A CA 1
ATOM 5208 C C . ASP A 1 695 ? 28.210 -3.173 -4.319 1.00 76.55 731 ASP A C 1
ATOM 5209 O O . ASP A 1 695 ? 27.501 -4.061 -4.793 1.00 75.65 731 ASP A O 1
ATOM 5211 N N . ASN A 1 696 ? 29.042 -2.427 -5.054 1.00 80.03 732 ASN A N 1
ATOM 5212 C CA . ASN A 1 696 ? 29.320 -2.675 -6.474 1.00 75.32 732 ASN A CA 1
ATOM 5213 C C . ASN A 1 696 ? 28.042 -2.661 -7.314 1.00 72.44 732 ASN A C 1
ATOM 5214 O O . ASN A 1 696 ? 27.671 -3.651 -7.944 1.00 69.39 732 ASN A O 1
ATOM 5219 N N . VAL A 1 697 ? 27.377 -1.512 -7.334 1.00 71.26 733 VAL A N 1
ATOM 5220 C CA . VAL A 1 697 ? 26.199 -1.344 -8.173 1.00 72.58 733 VAL A CA 1
ATOM 5221 C C . VAL A 1 697 ? 26.386 -0.119 -9.053 1.00 73.68 733 VAL A C 1
ATOM 5222 O O . VAL A 1 697 ? 26.989 0.880 -8.647 1.00 70.81 733 VAL A O 1
ATOM 5226 N N . GLU A 1 698 ? 25.863 -0.209 -10.273 1.00 73.74 734 GLU A N 1
ATOM 5227 C CA . GLU A 1 698 ? 25.966 0.855 -11.261 1.00 75.12 734 GLU A CA 1
ATOM 5228 C C . GLU A 1 698 ? 24.566 1.357 -11.591 1.00 75.52 734 GLU A C 1
ATOM 5229 O O . GLU A 1 698 ? 23.701 0.572 -11.996 1.00 74.21 734 GLU A O 1
ATOM 5235 N N . MET A 1 699 ? 24.350 2.663 -11.426 1.00 75.19 735 MET A N 1
ATOM 5236 C CA . MET A 1 699 ? 23.053 3.268 -11.704 1.00 74.36 735 MET A CA 1
ATOM 5237 C C . MET A 1 699 ? 23.087 4.106 -12.982 1.00 77.38 735 MET A C 1
ATOM 5238 O O . MET A 1 699 ? 22.920 5.328 -12.936 1.00 76.93 735 MET A O 1
ATOM 5243 N N . LYS A 1 700 ? 23.271 3.455 -14.128 1.00 75.82 736 LYS A N 1
ATOM 5244 C CA . LYS A 1 700 ? 23.411 4.162 -15.398 1.00 77.19 736 LYS A CA 1
ATOM 5245 C C . LYS A 1 700 ? 22.070 4.733 -15.847 1.00 77.80 736 LYS A C 1
ATOM 5246 O O . LYS A 1 700 ? 21.102 3.988 -16.042 1.00 76.57 736 LYS A O 1
ATOM 5252 N N . ASN A 1 701 ? 22.016 6.055 -16.023 1.00 79.23 737 ASN A N 1
ATOM 5253 C CA . ASN A 1 701 ? 20.794 6.738 -16.452 1.00 75.65 737 ASN A CA 1
ATOM 5254 C C . ASN A 1 701 ? 19.637 6.434 -15.500 1.00 73.64 737 ASN A C 1
ATOM 5255 O O . ASN A 1 701 ? 18.503 6.196 -15.917 1.00 71.32 737 ASN A O 1
ATOM 5260 N N . THR A 1 702 ? 19.934 6.446 -14.207 1.00 75.79 738 THR A N 1
ATOM 5261 C CA . THR A 1 702 ? 18.993 6.056 -13.170 1.00 74.37 738 THR A CA 1
ATOM 5262 C C . THR A 1 702 ? 19.094 7.062 -12.038 1.00 75.46 738 THR A C 1
ATOM 5263 O O . THR A 1 702 ? 20.199 7.455 -11.655 1.00 76.98 738 THR A O 1
ATOM 5267 N N . ASP A 1 703 ? 17.947 7.473 -11.505 1.00 74.45 739 ASP A N 1
ATOM 5268 C CA . ASP A 1 703 ? 17.937 8.442 -10.419 1.00 75.18 739 ASP A CA 1
ATOM 5269 C C . ASP A 1 703 ? 18.634 7.892 -9.178 1.00 74.03 739 ASP A C 1
ATOM 5270 O O . ASP A 1 703 ? 18.867 6.687 -9.036 1.00 73.62 739 ASP A O 1
ATOM 5275 N N . LYS A 1 704 ? 18.973 8.807 -8.272 1.00 74.11 740 LYS A N 1
ATOM 5276 C CA . LYS A 1 704 ? 19.705 8.439 -7.070 1.00 76.90 740 LYS A CA 1
ATOM 5277 C C . LYS A 1 704 ? 18.865 7.514 -6.200 1.00 76.22 740 LYS A C 1
ATOM 5278 O O . LYS A 1 704 ? 17.632 7.596 -6.175 1.00 72.00 740 LYS A O 1
ATOM 5280 N N . ILE A 1 705 ? 19.556 6.614 -5.498 1.00 70.85 741 ILE A N 1
ATOM 5281 C CA . ILE A 1 705 ? 18.892 5.693 -4.593 1.00 69.84 741 ILE A CA 1
ATOM 5282 C C . ILE A 1 705 ? 17.977 6.477 -3.667 1.00 74.06 741 ILE A C 1
ATOM 5283 O O . ILE A 1 705 ? 18.389 7.463 -3.047 1.00 74.38 741 ILE A O 1
ATOM 5288 N N . ARG A 1 706 ? 16.717 6.056 -3.602 1.00 70.23 742 ARG A N 1
ATOM 5289 C CA . ARG A 1 706 ? 15.696 6.735 -2.817 1.00 70.49 742 ARG A CA 1
ATOM 5290 C C . ARG A 1 706 ? 15.616 6.085 -1.435 1.00 70.85 742 ARG A C 1
ATOM 5291 O O . ARG A 1 706 ? 15.296 4.897 -1.321 1.00 70.31 742 ARG A O 1
ATOM 5299 N N . ALA A 1 707 ? 15.924 6.848 -0.390 1.00 66.06 743 ALA A N 1
ATOM 5300 C CA . ALA A 1 707 ? 15.908 6.314 0.965 1.00 69.87 743 ALA A CA 1
ATOM 5301 C C . ALA A 1 707 ? 15.405 7.375 1.932 1.00 73.15 743 ALA A C 1
ATOM 5302 O O . ALA A 1 707 ? 15.346 8.565 1.610 1.00 71.97 743 ALA A O 1
ATOM 5304 N N . ASN A 1 708 ? 15.036 6.921 3.131 1.00 74.12 744 ASN A N 1
ATOM 5305 C CA . ASN A 1 708 ? 14.528 7.794 4.184 1.00 73.96 744 ASN A CA 1
ATOM 5306 C C . ASN A 1 708 ? 15.629 8.275 5.125 1.00 77.34 744 ASN A C 1
ATOM 5307 O O . ASN A 1 708 ? 15.603 9.424 5.578 1.00 75.78 744 ASN A O 1
ATOM 5312 N N . ASN A 1 709 ? 16.579 7.401 5.449 1.00 75.25 745 ASN A N 1
ATOM 5313 C CA . ASN A 1 709 ? 17.721 7.723 6.287 1.00 76.16 745 ASN A CA 1
ATOM 5314 C C . ASN A 1 709 ? 18.978 7.256 5.573 1.00 78.21 745 ASN A C 1
ATOM 5315 O O . ASN A 1 709 ? 18.925 6.423 4.663 1.00 76.98 745 ASN A O 1
ATOM 5317 N N . ASP A 1 710 ? 20.120 7.808 5.986 1.00 75.55 746 ASP A N 1
ATOM 5318 C CA . ASP A 1 710 ? 21.412 7.328 5.512 1.00 79.91 746 ASP A CA 1
ATOM 5319 C C . ASP A 1 710 ? 21.930 6.169 6.349 1.00 81.28 746 ASP A C 1
ATOM 5320 O O . ASP A 1 710 ? 23.141 5.908 6.368 1.00 84.92 746 ASP A O 1
ATOM 5322 N N . GLU A 1 711 ? 21.037 5.457 7.032 1.00 77.01 747 GLU A N 1
ATOM 5323 C CA . GLU A 1 711 ? 21.344 4.406 7.995 1.00 82.26 747 GLU A CA 1
ATOM 5324 C C . GLU A 1 711 ? 21.948 3.142 7.367 1.00 83.74 747 GLU A C 1
ATOM 5325 O O . GLU A 1 711 ? 22.179 2.174 8.103 1.00 84.47 747 GLU A O 1
ATOM 5327 N N . TYR A 1 712 ? 22.237 3.075 6.073 1.00 83.84 748 TYR A N 1
ATOM 5328 C CA . TYR A 1 712 ? 22.755 1.861 5.463 1.00 81.28 748 TYR A CA 1
ATOM 5329 C C . TYR A 1 712 ? 24.221 2.025 5.080 1.00 81.24 748 TYR A C 1
ATOM 5330 O O . TYR A 1 712 ? 24.724 3.139 4.912 1.00 83.70 748 TYR A O 1
ATOM 5339 N N . GLU A 1 713 ? 24.907 0.892 4.953 1.00 81.11 749 GLU A N 1
ATOM 5340 C CA . GLU A 1 713 ? 26.272 0.862 4.447 1.00 81.93 749 GLU A CA 1
ATOM 5341 C C . GLU A 1 713 ? 26.239 0.712 2.931 1.00 83.87 749 GLU A C 1
ATOM 5342 O O . GLU A 1 713 ? 25.500 -0.125 2.400 1.00 81.83 749 GLU A O 1
ATOM 5344 N N . SER A 1 714 ? 27.032 1.530 2.239 1.00 84.94 750 SER A N 1
ATOM 5345 C CA . SER A 1 714 ? 27.113 1.492 0.783 1.00 83.68 750 SER A CA 1
ATOM 5346 C C . SER A 1 714 ? 28.561 1.645 0.346 1.00 82.98 750 SER A C 1
ATOM 5347 O O . SER A 1 714 ? 29.314 2.423 0.937 1.00 85.08 750 SER A O 1
ATOM 5350 N N . SER A 1 715 ? 28.939 0.900 -0.695 1.00 84.13 751 SER A N 1
ATOM 5351 C CA . SER A 1 715 ? 30.275 0.959 -1.273 1.00 81.49 751 SER A CA 1
ATOM 5352 C C . SER A 1 715 ? 30.190 0.772 -2.782 1.00 83.63 751 SER A C 1
ATOM 5353 O O . SER A 1 715 ? 29.448 -0.087 -3.269 1.00 81.36 751 SER A O 1
ATOM 5356 N N . ASN A 1 716 ? 30.947 1.588 -3.518 1.00 84.45 752 ASN A N 1
ATOM 5357 C CA . ASN A 1 716 ? 31.060 1.480 -4.972 1.00 80.61 752 ASN A CA 1
ATOM 5358 C C . ASN A 1 716 ? 29.694 1.641 -5.646 1.00 78.96 752 ASN A C 1
ATOM 5359 O O . ASN A 1 716 ? 29.156 0.722 -6.266 1.00 77.63 752 ASN A O 1
ATOM 5364 N N . VAL A 1 717 ? 29.148 2.844 -5.516 1.00 79.57 753 VAL A N 1
ATOM 5365 C CA . VAL A 1 717 ? 27.905 3.207 -6.184 1.00 79.31 753 VAL A CA 1
ATOM 5366 C C . VAL A 1 717 ? 28.255 4.217 -7.270 1.00 81.15 753 VAL A C 1
ATOM 5367 O O . VAL A 1 717 ? 28.573 5.377 -6.977 1.00 81.66 753 VAL A O 1
ATOM 5371 N N . THR A 1 718 ? 28.164 3.782 -8.511 1.00 81.32 754 THR A N 1
ATOM 5372 C CA . THR A 1 718 ? 28.484 4.606 -9.634 1.00 79.39 754 THR A CA 1
ATOM 5373 C C . THR A 1 718 ? 27.257 5.150 -10.284 1.00 80.39 754 THR A C 1
ATOM 5374 O O . THR A 1 718 ? 26.344 4.427 -10.517 1.00 83.30 754 THR A O 1
ATOM 5378 N N . TYR A 1 719 ? 27.247 6.425 -10.588 1.00 83.33 755 TYR A N 1
ATOM 5379 C CA . TYR A 1 719 ? 26.122 7.003 -11.266 1.00 83.04 755 TYR A CA 1
ATOM 5380 C C . TYR A 1 719 ? 26.540 7.483 -12.656 1.00 88.77 755 TYR A C 1
ATOM 5381 O O . TYR A 1 719 ? 27.317 8.386 -12.784 1.00 92.24 755 TYR A O 1
ATOM 5390 N N . ASP A 1 720 ? 26.035 6.852 -13.701 1.00 86.03 756 ASP A N 1
ATOM 5391 C CA . ASP A 1 720 ? 26.345 7.240 -15.053 1.00 86.47 756 ASP A CA 1
ATOM 5392 C C . ASP A 1 720 ? 25.191 7.981 -15.651 1.00 89.30 756 ASP A C 1
ATOM 5393 O O . ASP A 1 720 ? 24.521 8.802 -15.054 1.00 89.82 756 ASP A O 1
#